Protein 6M14 (pdb70)

Secondary structure (DSSP, 8-state):
--EEEESS--HHHHHHHHHHHHHHT-EEESS--TT--EEEESSSS---SHHHHHHHHTT-EEEETHHHHHHHHHTS---GGGGB-TTHHHHHHHHHHTTPPPTTTT-EEEE-S--SSS-HHHHHHHHHHTT-EE-SS---GGG-GGGSS----TTS-TTSGGGT--EEEEE-SSSS---S-SEETTEEEEEHHHHHHHHHHTS---S--/--EEEESS--HHHHHHHHHHHHHTT-EE-SS--TT--EEEESSSS--SSHHHHHHHHTT-EEEETHHHHHHHHHTS---GGGGB-TTHHHHHHHHHHTTPPPTTTT-EEEE-S--SSS-HHHHHHHHHHTT-EE-SS---TTSHHHHH-----TTS-TTSGGGT--EEEEE-SSSS---SSSEETTEEEEEHHHHHHHHHHTS---S--

B-factor: mean 30.18, std 18.92, range [6.38, 133.79]

Nearest PDB structures (foldseek):
  6m14-assembly2_A  TM=1.005E+00  e=2.237E-48  Homo sapiens
  2nte-assembly1_A  TM=1.001E+00  e=1.369E-45  Homo sapiens
  2r1z-assembly1_A  TM=9.794E-01  e=9.363E-42  Homo sapiens
  7lyc-assembly1_N  TM=9.618E-01  e=3.610E-42  Homo sapiens
  7e8i-assembly1_K  TM=9.555E-01  e=6.306E-37  Homo sapiens

GO terms:
  GO:0005515 protein binding (F, IPI)
  GO:0061649 ubiquitin-modified histone reader activity (F, TAS)
  GO:0006338 chromatin remodeling (P, TAS)
  GO:0006357 regulation of transcription by RNA polymerase II (P, TAS)
  GO:0140863 histone H2AK127 ubiquitin ligase activity (F, TAS)
  GO:0140864 histone H2AK129 ubiquitin ligase activity (F, TAS)
  GO:0003723 RNA binding (F, IDA)
  GO:0004842 ubiquitin-protein transferase activity (F, IDA)
  GO:0031436 BRCA1-BARD1 complex (C, IDA)
  GO:0070531 BRCA1-A complex (C, IDA)
  GO:0085020 protein K6-linked ubiquitination (P, IDA)
  GO:0005654 nucleoplasm (C, TAS)
  GO:0005654 nucleoplasm (C, IDA)
  GO:0016607 nuclear speck (C, IDA)
  GO:0005634 nucleus (C, IDA)
  GO:0071479 cellular response to ionizing radiation (P, IMP)
  GO:0005737 cytoplasm (C, IDA)
  GO:0046826 negative regulation of protein export from nucleus (P, IDA)
  GO:0001894 tissue homeostasis (P, TAS)
  GO:0005634 nucleus (C, IMP)

Radius of gyration: 24.68 Å; Cα contacts (8 Å, |Δi|>4): 804; chains: 2; bounding box: 54×49×78 Å

Sequence (418 aa):
PLVLIGSGLSSEQQKMLSELAVILKAKKYTEFDSTVTHVVVPGDAVQSTLKCMLGILNGCWILKFEWVKACLRRKVCEQEEKYEIPEGPRRSRLNREQLLPKLFDGCYFYLWGTFKHHPKDNLIKLLTAGGGQILSRKPKPDSDVTQTINTVAYHARPDSDQRFCTQYIIYEDLCNYHPERVRQGKVWKAPSSWFIDCVMSFELLPLDSPLVLIGSGLSSEQQKMLSELAVILKAKKYTEFDSTVTHVVVPGDAVQSTLKCMLGILNGCWILKFEWVKACLRRKVCEQEEKYEIPEGPRRSRLNREQLLPKLFDGCYFYLWGTFKHHPKDNLIKLLTAGGGQILSRKPKPDSDVTQTINTVAYHARPDSDQRFCTQYIIYEDLCNYHPERVRQGKVWKAPSSWFIDCVMSFELLPLDS

InterPro domains:
  IPR001357 BRCT domain [PF00533] (571-640)
  IPR001357 BRCT domain [PS50172] (570-653)
  IPR001357 BRCT domain [PS50172] (667-777)
  IPR001357 BRCT domain [SM00292] (560-643)
  IPR001357 BRCT domain [SM00292] (669-770)
  IPR001841 Zinc finger, RING-type [PS50089] (50-86)
  IPR002110 Ankyrin repeat [PF12796] (432-521)
  IPR002110 Ankyrin repeat [PR01415] (461-476)
  IPR002110 Ankyrin repeat [PR01415] (509-523)
  IPR002110 Ankyrin repeat [PS50088] (427-459)
  IPR002110 Ankyrin repeat [PS50088] (460-492)
  IPR002110 Ankyrin repeat [PS50088] (493-525)
  IPR002110 Ankyrin repeat [SM00248] (427-456)
  IPR002110 Ankyrin repeat [SM00248] (460-489)
  IPR002110 Ankyrin repeat [SM00248] (493-522)
  IPR013083 Zinc finger, RING/FYVE/PHD-type [G3DSA:3.30.40.10] (26-122)
  IPR017907 Zinc finger, RING-type, conserved site [PS00518] (66-75)
  IPR036420 BRCT domain superfamily [G3DSA:3.40.50.10190] (568-667)
  IPR036420 BRCT domain superfamily [G3DSA:3.40.50.10190] (668-771)
  IPR036420 BRCT domain superfamily [SSF52113] (569-669)

Solvent-accessible surface area: 21255 Å² total; per-residue (Å²): 163,54,12,0,0,2,1,48,22,58,79,128,39,44,138,48,0,38,104,0,3,112,80,34,190,11,131,60,74,86,132,40,66,86,75,3,40,2,0,0,0,44,16,93,15,14,22,25,44,47,67,0,15,21,0,0,9,45,1,3,33,0,0,56,10,86,0,0,85,7,0,38,195,142,156,78,58,38,104,24,78,159,30,15,7,79,132,0,2,116,99,3,14,52,17,114,79,111,156,65,44,114,2,0,59,11,0,35,0,42,14,69,54,115,26,136,48,30,76,93,98,44,3,55,114,2,1,77,34,0,24,8,91,75,20,106,188,91,9,118,42,135,27,113,91,4,108,96,20,123,45,83,0,92,42,7,170,105,131,28,59,10,61,97,5,1,0,0,3,2,24,8,11,22,68,109,74,146,28,165,143,55,86,102,35,59,4,3,56,0,25,0,4,4,3,19,8,0,0,40,24,7,70,15,13,28,16,84,117,163,50,11,0,0,1,2,52,23,57,81,123,34,42,138,44,0,45,108,0,5,116,54,35,196,18,122,60,76,80,135,33,63,94,78,7,45,3,0,0,0,45,33,109,58,33,51,78,48,44,62,0,12,15,0,0,11,46,2,6,47,0,0,63,14,76,0,0,87,3,0,35,153,175,137,74,51,41,101,27,80,136,34,10,5,56,134,0,1,97,110,3,19,68,16,113,85,109,162,67,44,118,1,0,60,9,0,24,0,14,22,25,20,91,23,154,144,52,61,28,21,39,2,45,102,1,2,75,21,0,21,8,89,80,40,91,60,47,15,60,98,144,73,16,64,8,131,108,124,134,20,63,0,91,30,5,106,126,132,15,46,1,76,106,5,0,6,0,2,2,13,19,32,160,77,123,25,144,25,135,138,58,85,102,37,67,12,1,40,0,27,0,39,17,3,18,77,0,0,43,31,5,56,2,38,45,41,46,168

Structure (mmCIF, N/CA/C/O backbone):
data_6M14
#
_entry.id   6M14
#
_cell.length_a   57.850
_cell.length_b   75.254
_cell.length_c   116.824
_cell.angle_alpha   90.000
_cell.angle_beta   90.000
_cell.angle_gamma   90.000
#
_symmetry.space_group_name_H-M   'P 21 21 21'
#
loop_
_entity.id
_entity.type
_entity.pdbx_description
1 polymer 'BRCA1-associated RING domain protein 1'
2 non-polymer 'SULFATE ION'
3 water water
#
loop_
_atom_site.group_PDB
_atom_site.id
_atom_site.type_symbol
_atom_site.label_atom_id
_atom_site.label_alt_id
_atom_site.label_comp_id
_atom_site.label_asym_id
_atom_site.label_entity_id
_atom_site.label_seq_id
_atom_site.pdbx_PDB_ins_code
_atom_site.Cartn_x
_atom_site.Cartn_y
_atom_site.Cartn_z
_atom_site.occupancy
_atom_site.B_iso_or_equiv
_atom_site.auth_seq_id
_atom_site.auth_comp_id
_atom_site.auth_asym_id
_atom_site.auth_atom_id
_atom_site.pdbx_PDB_model_num
ATOM 1 N N . PRO A 1 2 ? 55.48910 17.85966 6.75168 1.000 58.40572 569 PRO B N 1
ATOM 2 C CA . PRO A 1 2 ? 54.45170 18.80266 6.32254 1.000 48.12832 569 PRO B CA 1
ATOM 3 C C . PRO A 1 2 ? 53.04996 18.24897 6.54715 1.000 40.47507 569 PRO B C 1
ATOM 4 O O . PRO A 1 2 ? 52.60369 17.38787 5.78869 1.000 42.68795 569 PRO B O 1
ATOM 15 N N . LEU A 1 3 ? 52.37160 18.72244 7.58767 1.000 35.24456 570 LEU B N 1
ATOM 16 C CA . LEU A 1 3 ? 51.08906 18.16211 7.96567 1.000 32.32002 570 LEU B CA 1
ATOM 17 C C . LEU A 1 3 ? 49.93859 18.86287 7.26793 1.000 27.51209 570 LEU B C 1
ATOM 18 O O . LEU A 1 3 ? 49.96183 20.07389 7.05709 1.000 27.41811 570 LEU B O 1
ATOM 34 N N . VAL A 1 4 ? 48.92392 18.07273 6.92254 1.000 24.43159 571 VAL B N 1
ATOM 35 C CA . VAL A 1 4 ? 47.72589 18.53662 6.23363 1.000 24.37218 571 VAL B CA 1
ATOM 36 C C . VAL A 1 4 ? 46.56512 17.85149 6.91995 1.000 23.47613 571 VAL B C 1
ATOM 37 O O . VAL A 1 4 ? 46.42967 16.62189 6.84132 1.000 22.82931 571 VAL B O 1
ATOM 50 N N . LEU A 1 5 ? 45.73163 18.63641 7.57753 1.000 24.50243 572 LEU B N 1
ATOM 51 C CA . LEU A 1 5 ? 44.62045 18.14920 8.37527 1.000 25.53092 572 LEU B CA 1
ATOM 52 C C . LEU A 1 5 ? 43.32113 18.27506 7.58488 1.000 25.20940 572 LEU B C 1
ATOM 53 O O . LEU A 1 5 ? 43.17041 19.16266 6.73988 1.000 26.00332 572 LEU B O 1
ATOM 69 N N . ILE A 1 6 ? 42.38325 17.37044 7.85378 1.000 18.73427 573 ILE B N 1
ATOM 70 C CA . ILE A 1 6 ? 41.02892 17.51034 7.33442 1.000 19.29680 573 ILE B CA 1
ATOM 71 C C . ILE A 1 6 ? 40.07752 16.88312 8.33353 1.000 20.33166 573 ILE B C 1
ATOM 72 O O . ILE A 1 6 ? 40.42208 15.91948 9.01160 1.000 19.99447 573 ILE B O 1
ATOM 88 N N . GLY A 1 7 ? 38.86991 17.42855 8.41659 1.000 22.69076 574 GLY B N 1
ATOM 89 C CA . GLY A 1 7 ? 37.84421 16.90689 9.29629 1.000 22.14211 574 GLY B CA 1
ATOM 90 C C . GLY A 1 7 ? 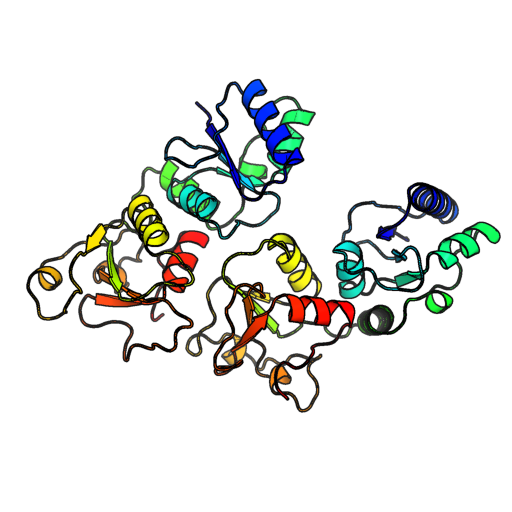36.79711 16.15096 8.49897 1.000 23.28553 574 GLY B C 1
ATOM 91 O O . GLY A 1 7 ? 36.49300 16.50325 7.36375 1.000 23.97169 574 GLY B O 1
ATOM 95 N N . SER A 1 8 ? 36.27727 15.08821 9.09140 1.000 23.13958 575 SER B N 1
ATOM 96 C CA . SER A 1 8 ? 35.19291 14.32419 8.49082 1.000 22.41727 575 SER B CA 1
ATOM 97 C C . SER A 1 8 ? 34.12075 14.13452 9.53903 1.000 24.04804 575 SER B C 1
ATOM 98 O O . SER A 1 8 ? 34.37773 13.51312 10.57504 1.000 23.33242 575 SER B O 1
ATOM 106 N N . GLY A 1 9 ? 32.92689 14.66471 9.27227 1.000 22.33704 576 GLY B N 1
ATOM 107 C CA . GLY A 1 9 ? 31.83343 14.55853 10.21344 1.000 22.04698 576 GLY B CA 1
ATOM 108 C C . GLY A 1 9 ? 31.93427 15.46558 11.41813 1.000 21.97043 576 GLY B C 1
ATOM 109 O O . GLY A 1 9 ? 31.25463 15.21499 12.41247 1.000 24.86080 576 GLY B O 1
ATOM 113 N N . LEU A 1 10 ? 32.79117 16.48598 11.38227 1.000 23.13121 577 LEU B N 1
ATOM 114 C CA . LEU A 1 10 ? 32.97552 17.37076 12.52616 1.000 26.41897 577 LEU B CA 1
ATOM 115 C C . LEU A 1 10 ? 31.93609 18.47923 12.54771 1.000 28.16512 577 LEU B C 1
ATOM 116 O O . LEU A 1 10 ? 31.50814 18.97157 11.50269 1.000 29.37897 577 LEU B O 1
ATOM 132 N N . SER A 1 11 ? 31.55310 18.88881 13.75638 1.000 29.01265 578 SER B N 1
ATOM 133 C CA . SER A 1 11 ? 30.69918 20.05297 13.92556 1.000 30.55582 578 SER B CA 1
ATOM 134 C C . SER A 1 11 ? 31.45685 21.32544 13.56476 1.000 29.71603 578 SER B C 1
ATOM 135 O O . SER A 1 11 ? 32.68715 21.34521 13.43379 1.000 30.91891 578 SER B O 1
ATOM 143 N N . SER A 1 12 ? 30.69682 22.41864 13.46642 1.000 31.53669 579 SER B N 1
ATOM 144 C CA . SER A 1 12 ? 31.27186 23.72488 13.17736 1.000 29.64546 579 SER B CA 1
ATOM 145 C C . SER A 1 12 ? 32.28482 24.13169 14.24298 1.000 28.98943 579 SER B C 1
ATOM 146 O O . SER A 1 12 ? 33.38806 24.58938 13.92519 1.000 30.36225 579 SER B O 1
ATOM 154 N N . GLU A 1 13 ? 31.92906 23.97381 15.51959 1.000 29.54931 580 GLU B N 1
ATOM 155 C CA . GLU A 1 13 ? 32.87081 24.29049 16.58369 1.000 29.13897 580 GLU B CA 1
ATOM 156 C C . GLU A 1 13 ? 34.13070 23.42928 16.47092 1.000 26.84392 580 GLU B C 1
ATOM 157 O O . GLU A 1 13 ? 35.25386 23.94042 16.57667 1.000 26.38960 580 GLU B O 1
ATOM 169 N N . GLN A 1 14 ? 33.96412 22.13786 16.18372 1.000 26.14194 581 GLN B N 1
ATOM 170 C CA . GLN A 1 14 ? 35.10563 21.21975 16.05354 1.000 25.92255 581 GLN B CA 1
ATOM 171 C C . GLN A 1 14 ? 35.99289 21.58172 14.86694 1.000 27.03257 581 GLN B C 1
ATOM 172 O O . GLN A 1 14 ? 37.22387 21.48523 14.96341 1.000 23.39079 581 GLN B O 1
ATOM 186 N N . GLN A 1 15 ? 35.38986 21.99549 13.73814 1.000 24.31948 582 GLN B N 1
ATOM 187 C CA . GLN A 1 15 ? 36.16404 22.47055 12.59459 1.000 23.47913 582 GLN B CA 1
ATOM 188 C C . GLN A 1 15 ? 36.96327 23.72356 12.94656 1.000 24.36974 582 GLN B C 1
ATOM 189 O O . GLN A 1 15 ? 38.12991 23.85753 12.54894 1.000 24.39951 582 GLN B O 1
ATOM 203 N N . LYS A 1 16 ? 36.36625 24.64647 13.70675 1.000 25.79914 583 LYS B N 1
ATOM 204 C CA . LYS A 1 16 ? 37.10495 25.83340 14.14476 1.000 26.81938 583 LYS B CA 1
ATOM 205 C C . LYS A 1 16 ? 38.30891 25.45120 14.99426 1.000 26.11712 583 LYS B C 1
ATOM 206 O O . LYS A 1 16 ? 39.40699 25.99924 14.82232 1.000 26.07896 583 LYS B O 1
ATOM 225 N N . MET A 1 17 ? 38.12621 24.50165 15.91347 1.000 29.58694 584 MET B N 1
ATOM 226 C CA . MET A 1 17 ? 39.24746 24.03730 16.71231 1.000 27.72657 584 MET B CA 1
ATOM 227 C C . MET A 1 17 ? 40.30566 23.38482 15.83553 1.000 26.00406 584 MET B C 1
ATOM 228 O O . MET A 1 17 ? 41.50636 23.61886 16.01727 1.000 24.01551 584 MET B O 1
ATOM 242 N N . LEU A 1 18 ? 39.88652 22.58060 14.86336 1.000 22.15808 585 LEU B N 1
ATOM 243 C CA . LEU A 1 18 ? 40.85850 22.00034 13.95050 1.000 21.37735 585 LEU B CA 1
ATOM 244 C C . LEU A 1 18 ? 41.61333 23.07697 13.16933 1.000 22.47502 585 LEU B C 1
ATOM 245 O O . LEU A 1 18 ? 42.83468 22.97640 12.99085 1.000 22.54667 585 LEU B O 1
ATOM 261 N N . SER A 1 19 ? 40.92210 24.12355 12.70805 1.000 23.68847 586 SER B N 1
ATOM 262 C CA . SER A 1 19 ? 41.60810 25.22685 12.03085 1.000 25.17974 586 SER B CA 1
ATOM 263 C C . SER A 1 19 ? 42.62603 25.88450 12.94999 1.000 31.12213 586 SER B C 1
ATOM 264 O O . SER A 1 19 ? 43.74618 26.20693 12.53147 1.000 26.72660 586 SER B O 1
ATOM 272 N N . GLU A 1 20 ? 42.23965 26.11921 14.20706 1.000 26.63639 587 GLU B N 1
ATOM 273 C CA . GLU A 1 20 ? 43.15643 26.72114 15.15535 1.000 26.85558 587 GLU B CA 1
ATOM 274 C C . GLU A 1 20 ? 44.34618 25.81819 15.40901 1.000 26.57271 587 GLU B C 1
ATOM 275 O O . GLU A 1 20 ? 45.48500 26.29780 15.52160 1.000 29.65603 587 GLU B O 1
ATOM 287 N N . LEU A 1 21 ? 44.11061 24.51061 15.48319 1.000 24.50101 588 LEU B N 1
ATOM 288 C CA . LEU A 1 21 ? 45.21628 23.58979 15.70808 1.000 23.99982 588 LEU B CA 1
ATOM 289 C C . LEU A 1 21 ? 46.17988 23.60823 14.53507 1.000 24.49625 588 LEU B C 1
ATOM 290 O O . LEU A 1 21 ? 47.39901 23.57783 14.73453 1.000 25.30953 588 LEU B O 1
ATOM 306 N N . ALA A 1 22 ? 45.65561 23.67878 13.30435 1.000 24.82059 589 ALA B N 1
ATOM 307 C CA . ALA A 1 22 ? 46.53018 23.64400 12.13746 1.000 25.93193 589 ALA B CA 1
ATOM 308 C C . ALA A 1 22 ? 47.49742 24.81260 12.14951 1.000 27.24721 589 ALA B C 1
ATOM 309 O O . ALA A 1 22 ? 48.65080 24.67573 11.72558 1.000 31.15962 589 ALA B O 1
ATOM 316 N N . VAL A 1 23 ? 47.03494 25.97629 12.59950 1.000 29.06127 590 VAL B N 1
ATOM 317 C CA . VAL A 1 23 ? 47.90267 27.15475 12.69975 1.000 35.85149 590 VAL B CA 1
ATOM 318 C C . VAL A 1 23 ? 49.03535 26.89493 13.67337 1.000 34.19514 590 VAL B C 1
ATOM 319 O O . VAL A 1 23 ? 50.20976 27.16013 13.38486 1.000 32.79982 590 VAL B O 1
ATOM 332 N N . ILE A 1 24 ? 48.68750 26.41640 14.86599 1.000 31.03465 591 ILE B N 1
ATOM 333 C CA . ILE A 1 24 ? 49.68055 26.15451 15.89568 1.000 32.28860 591 ILE B CA 1
ATOM 334 C C . ILE A 1 24 ? 50.70290 25.14402 15.40016 1.000 31.61645 591 ILE B C 1
ATOM 335 O O . ILE A 1 24 ? 51.90195 25.27617 15.66404 1.000 35.06678 591 ILE B O 1
ATOM 351 N N . LEU A 1 25 ? 50.24763 24.11490 14.68026 1.000 28.60929 592 LEU B N 1
ATOM 352 C CA . LEU A 1 25 ? 51.14897 23.07850 14.19177 1.000 30.97069 592 LEU B CA 1
ATOM 353 C C . LEU A 1 25 ? 51.87693 23.46451 12.91534 1.000 30.33100 592 LEU B C 1
ATOM 354 O O . LEU A 1 25 ? 52.67620 22.66358 12.42447 1.000 30.81225 592 LEU B O 1
ATOM 370 N N . LYS A 1 26 ? 51.63764 24.66182 12.38657 1.000 31.51711 593 LYS B N 1
ATOM 371 C CA . LYS A 1 26 ? 52.25524 25.09655 11.14172 1.000 33.48912 593 LYS B CA 1
ATOM 372 C C . LYS A 1 26 ? 51.85679 24.17694 10.00114 1.000 32.44628 593 LYS B C 1
ATOM 373 O O . LYS A 1 26 ? 52.64707 23.89069 9.09713 1.000 35.12235 593 LYS B O 1
ATOM 392 N N . ALA A 1 27 ? 50.62294 23.69749 10.06056 1.000 35.48945 594 ALA B N 1
ATOM 393 C CA . ALA A 1 27 ? 50.07778 22.77202 9.08536 1.000 31.40964 594 ALA B CA 1
ATOM 394 C C . ALA A 1 27 ? 49.00837 23.46175 8.25310 1.000 35.34577 594 ALA B C 1
ATOM 395 O O . ALA A 1 27 ? 48.53487 24.55094 8.57948 1.000 35.07039 594 ALA B O 1
ATOM 402 N N . LYS A 1 28 ? 48.61418 22.79957 7.17888 1.000 34.69417 595 LYS B N 1
ATOM 403 C CA . LYS A 1 28 ? 47.46190 23.22838 6.40769 1.000 40.70094 595 LYS B CA 1
ATOM 404 C C . LYS A 1 28 ? 46.22120 22.49821 6.88614 1.000 35.20241 595 LYS B C 1
ATOM 405 O O . LYS A 1 28 ? 46.30325 21.40091 7.43264 1.000 31.05373 595 LYS B O 1
ATOM 424 N N . LYS A 1 29 ? 45.06675 23.12596 6.67796 1.000 34.15666 596 LYS B N 1
ATOM 425 C CA . LYS A 1 29 ? 43.77616 22.51393 6.95298 1.000 35.54755 596 LYS B CA 1
ATOM 426 C C . LYS A 1 29 ? 42.95150 22.60160 5.68706 1.000 32.32533 596 LYS B C 1
ATOM 427 O O . LYS A 1 29 ? 42.64995 23.70235 5.21077 1.000 37.10171 596 LYS B O 1
ATOM 446 N N . TYR A 1 30 ? 42.61452 21.45083 5.13180 1.000 36.02351 597 TYR B N 1
ATOM 447 C CA . TYR A 1 30 ? 41.80916 21.39308 3.92966 1.000 38.28961 597 TYR B CA 1
ATOM 448 C C . TYR A 1 30 ? 40.36881 21.15365 4.32365 1.000 36.18994 597 TYR B C 1
ATOM 449 O O . TYR A 1 30 ? 40.06666 20.80947 5.46592 1.000 34.52382 597 TYR B O 1
ATOM 467 N N . THR A 1 31 ? 39.47589 21.38593 3.37211 1.000 33.51682 598 THR B N 1
ATOM 468 C CA . THR A 1 31 ? 38.10926 20.91052 3.48714 1.000 35.32685 598 THR B CA 1
ATOM 469 C C . THR A 1 31 ? 37.77431 19.88045 2.42550 1.000 38.65378 598 THR B C 1
ATOM 470 O O . THR A 1 31 ? 36.75857 19.18979 2.54646 1.000 37.75915 598 THR B O 1
ATOM 481 N N . GLU A 1 32 ? 38.61398 19.73741 1.41373 1.000 39.18947 599 GLU B N 1
ATOM 482 C CA . GLU A 1 32 ? 38.46351 18.72884 0.38605 1.000 38.06674 599 GLU B CA 1
ATOM 483 C C . GLU A 1 32 ? 39.65388 17.79035 0.44874 1.000 34.16841 599 GLU B C 1
ATOM 484 O O . GLU A 1 32 ? 40.79876 18.23323 0.56617 1.000 32.84934 599 GLU B O 1
ATOM 496 N N . PHE A 1 33 ? 39.38861 16.49692 0.35548 1.000 28.36076 600 PHE B N 1
ATOM 497 C CA . PHE A 1 33 ? 40.47230 15.53324 0.42049 1.000 25.07202 600 PHE B CA 1
ATOM 498 C C . PHE A 1 33 ? 41.32803 15.56468 -0.83446 1.000 24.56944 600 PHE B C 1
ATOM 499 O O . PHE A 1 33 ? 40.81442 15.63426 -1.94842 1.000 29.45242 600 PHE B O 1
ATOM 516 N N . ASP A 1 34 ? 42.63990 15.45044 -0.65636 1.000 29.65653 601 ASP B N 1
ATOM 517 C CA . ASP A 1 34 ? 43.50485 14.96682 -1.72361 1.000 30.85695 601 ASP B CA 1
ATOM 518 C C . ASP A 1 34 ? 44.68408 14.23858 -1.08518 1.000 31.16550 601 ASP B C 1
ATOM 519 O O . ASP A 1 34 ? 44.81387 14.15961 0.14265 1.000 29.66984 601 ASP B O 1
ATOM 528 N N . SER A 1 35 ? 45.54059 13.68331 -1.93533 1.000 30.98848 602 SER B N 1
ATOM 529 C CA . SER A 1 35 ? 46.51599 12.72447 -1.45384 1.000 28.40367 602 SER B CA 1
ATOM 530 C C . SER A 1 35 ? 47.58257 13.34394 -0.55358 1.000 26.71658 602 SER B C 1
ATOM 531 O O . SER A 1 35 ? 48.36284 12.59194 0.03901 1.000 30.98967 602 SER B O 1
ATOM 539 N N . THR A 1 36 ? 47.63681 14.67321 -0.40805 1.000 30.37800 603 THR B N 1
ATOM 540 C CA . THR A 1 36 ? 48.60476 15.26598 0.51117 1.000 32.11184 603 THR B CA 1
ATOM 541 C C . THR A 1 36 ? 48.08469 15.33555 1.94008 1.000 25.76560 603 THR B C 1
ATOM 542 O O . THR A 1 36 ? 48.84089 15.70860 2.84124 1.000 26.46399 603 THR B O 1
ATOM 553 N N . VAL A 1 37 ? 46.81455 14.99823 2.16073 1.000 23.94133 604 VAL B N 1
ATOM 554 C CA . VAL A 1 37 ? 46.26289 14.93075 3.50913 1.000 25.77924 604 VAL B CA 1
ATOM 555 C C . VAL A 1 37 ? 47.03273 13.89877 4.31412 1.000 25.60756 604 VAL B C 1
ATOM 556 O O . VAL A 1 37 ? 47.28830 12.78786 3.83488 1.000 22.93448 604 VAL B O 1
ATOM 569 N N . THR A 1 38 ? 47.39177 14.25136 5.55215 1.000 25.55429 605 THR B N 1
ATOM 570 C CA . THR A 1 38 ? 48.08952 13.33598 6.44431 1.000 20.69627 605 THR B CA 1
ATOM 571 C C . THR A 1 38 ? 47.26330 12.88427 7.63216 1.000 24.17584 605 THR B C 1
ATOM 572 O O . THR A 1 38 ? 47.49849 11.79308 8.15571 1.000 22.20433 605 THR B O 1
ATOM 583 N N . HIS A 1 39 ? 46.29263 13.68220 8.05330 1.000 23.63822 606 HIS B N 1
ATOM 584 C CA . HIS A 1 39 ? 45.52625 13.43868 9.27223 1.000 21.56049 606 HIS B CA 1
ATOM 585 C C . HIS A 1 39 ? 44.06760 13.70312 8.94075 1.000 20.45298 606 HIS B C 1
ATOM 586 O O . HIS A 1 39 ? 43.73690 14.81222 8.51985 1.000 20.49495 606 HIS B O 1
ATOM 600 N N . VAL A 1 40 ? 43.20522 12.71106 9.15464 1.000 21.12679 607 VAL B N 1
ATOM 601 C CA . VAL A 1 40 ? 41.75469 12.85983 9.07386 1.000 20.51725 607 VAL B CA 1
ATOM 602 C C . VAL A 1 40 ? 41.21305 12.75624 10.49648 1.000 19.00275 607 VAL B C 1
ATOM 603 O O . VAL A 1 40 ? 41.47175 11.76666 11.17879 1.000 17.68786 607 VAL B O 1
ATOM 616 N N . VAL A 1 41 ? 40.42877 13.74464 10.93271 1.000 15.59838 608 VAL B N 1
ATOM 617 C CA . VAL A 1 41 ? 39.90241 13.77193 12.28223 1.000 15.76163 608 VAL B CA 1
ATOM 618 C C . VAL A 1 41 ? 38.40380 13.52720 12.22186 1.000 15.97914 608 VAL B C 1
ATOM 619 O O . VAL A 1 41 ? 37.68035 14.21124 11.48217 1.000 16.40778 608 VAL B O 1
ATOM 632 N N . VAL A 1 42 ? 37.95423 12.53501 12.98285 1.000 16.01862 609 VAL B N 1
ATOM 633 C CA . VAL A 1 42 ? 36.54365 12.17504 13.08007 1.000 19.21869 609 VAL B CA 1
ATOM 634 C C . VAL A 1 42 ? 36.03779 12.58583 14.45495 1.000 20.47515 609 VAL B C 1
ATOM 635 O O . VAL A 1 42 ? 36.84324 12.77071 15.38076 1.000 19.23796 609 VAL B O 1
ATOM 648 N N . PRO A 1 43 ? 34.72191 12.71870 14.65353 1.000 21.10772 610 PRO B N 1
ATOM 649 C CA . PRO A 1 43 ? 34.25484 13.24900 15.92996 1.000 20.00276 610 PRO B CA 1
ATOM 650 C C . PRO A 1 43 ? 34.36003 12.25892 17.06537 1.000 21.52479 610 PRO B C 1
ATOM 651 O O . PRO A 1 43 ? 34.52641 12.69354 18.20871 1.000 24.51885 610 PRO B O 1
ATOM 662 N N . GLY A 1 44 ? 34.32946 10.96240 16.80684 1.000 24.43351 611 GLY B N 1
ATOM 663 C CA . GLY A 1 44 ? 34.34410 10.00686 17.90327 1.000 28.23675 611 GLY B CA 1
ATOM 664 C C . GLY A 1 44 ? 35.15295 8.74619 17.65907 1.000 31.43040 611 GLY B C 1
ATOM 665 O O . GLY A 1 44 ? 36.15167 8.78141 16.94663 1.000 30.28016 611 GLY B O 1
ATOM 669 N N . ASP A 1 45 ? 34.69730 7.60281 18.15446 1.000 29.41950 612 ASP B N 1
ATOM 670 C CA . ASP A 1 45 ? 35.54851 6.42196 18.17468 1.000 31.06829 612 ASP B CA 1
ATOM 671 C C . ASP A 1 45 ? 35.45711 5.59407 16.91770 1.000 26.86272 612 ASP B C 1
ATOM 672 O O . ASP A 1 45 ? 36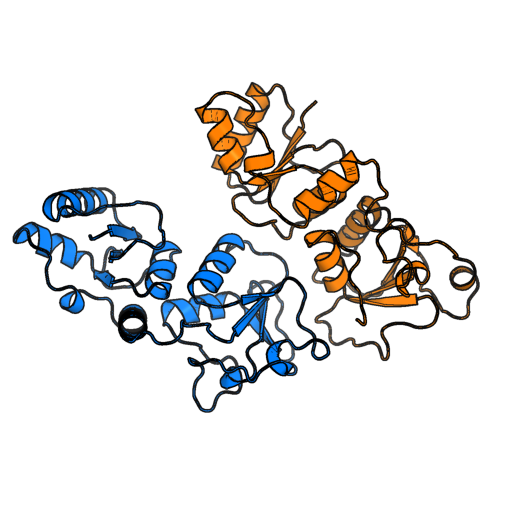.17032 4.58774 16.80565 1.000 32.15314 612 ASP B O 1
ATOM 681 N N . ALA A 1 46 ? 34.66068 6.00380 15.94692 1.000 26.65915 613 ALA B N 1
ATOM 682 C CA . ALA A 1 46 ? 34.40541 5.15501 14.79959 1.000 31.21032 613 ALA B CA 1
ATOM 683 C C . ALA A 1 46 ? 34.81571 5.87556 13.53552 1.000 30.38404 613 ALA B C 1
ATOM 684 O O . ALA A 1 46 ? 34.73457 7.10971 13.44807 1.000 21.49560 613 ALA B O 1
ATOM 691 N N . VAL A 1 47 ? 35.27572 5.08233 12.56533 1.000 26.19024 614 VAL B N 1
ATOM 692 C CA . VAL A 1 47 ? 35.43268 5.60019 11.21784 1.000 26.53297 614 VAL B CA 1
ATOM 693 C C . VAL A 1 47 ? 34.06217 5.95638 10.70299 1.000 27.02141 614 VAL B C 1
ATOM 694 O O . VAL A 1 47 ? 33.10723 5.16177 10.78630 1.000 22.63374 614 VAL B O 1
ATOM 707 N N . GLN A 1 48 ? 33.97576 7.11593 10.08777 1.000 28.53049 615 GLN B N 1
ATOM 708 C CA . GLN A 1 48 ? 32.75168 7.49992 9.42068 1.000 32.46798 615 GLN B CA 1
ATOM 709 C C . GLN A 1 48 ? 32.67203 6.78625 8.07714 1.000 28.82902 615 GLN B C 1
ATOM 710 O O . GLN A 1 48 ? 33.67803 6.60801 7.37904 1.000 27.25994 615 GLN B O 1
ATOM 724 N N . SER A 1 49 ? 31.45741 6.39340 7.70422 1.000 31.89569 616 SER B N 1
ATOM 725 C CA . SER A 1 49 ? 31.22151 5.78117 6.39964 1.000 33.91693 616 SER B CA 1
ATOM 726 C C . SER A 1 49 ? 31.03375 6.89337 5.35525 1.000 44.39216 616 SER B C 1
ATOM 727 O O . SER A 1 49 ? 29.93178 7.16987 4.87889 1.000 57.76900 616 SER B O 1
ATOM 735 N N . THR A 1 50 ? 32.13868 7.60140 5.07615 1.000 27.34066 617 THR B N 1
ATOM 736 C CA . THR A 1 50 ? 32.14292 8.71924 4.12819 1.000 28.03774 617 THR B CA 1
ATOM 737 C C . THR A 1 50 ? 33.27387 8.55497 3.12553 1.000 24.52827 617 THR B C 1
ATOM 738 O O . THR A 1 50 ? 34.29038 7.92681 3.41243 1.000 23.61679 617 THR B O 1
ATOM 749 N N . LEU A 1 51 ? 33.12553 9.22523 1.98255 1.000 19.70136 618 LEU B N 1
ATOM 750 C CA . LEU A 1 51 ? 34.18957 9.25050 0.98984 1.000 23.83528 618 LEU B CA 1
ATOM 751 C C . LEU A 1 51 ? 35.49694 9.79780 1.57110 1.000 21.79040 618 LEU B C 1
ATOM 752 O O . LEU A 1 51 ? 36.56271 9.22348 1.34633 1.000 22.87676 618 LEU B O 1
ATOM 768 N N . LYS A 1 52 ? 35.44485 10.89204 2.33823 1.000 24.63438 619 LYS B N 1
ATOM 769 C CA . LYS A 1 52 ? 36.67305 11.42655 2.94007 1.000 26.85616 619 LYS B CA 1
ATOM 770 C C . LYS A 1 52 ? 37.37881 10.41630 3.82859 1.000 22.15482 619 LYS B C 1
ATOM 771 O O . LYS A 1 52 ? 38.61272 10.31475 3.80680 1.000 23.16223 619 LYS B O 1
ATOM 790 N N . CYS A 1 53 ? 36.63913 9.77411 4.73786 1.000 25.94037 620 CYS B N 1
ATOM 791 C CA . CYS A 1 53 ? 37.28263 8.79757 5.60437 1.000 24.38021 620 CYS B CA 1
ATOM 792 C C . CYS A 1 53 ? 37.83006 7.64022 4.80731 1.000 24.37483 620 CYS B C 1
ATOM 793 O O . CYS A 1 53 ? 38.90852 7.12961 5.10990 1.000 24.27178 620 CYS B O 1
ATOM 801 N N . MET A 1 54 ? 37.06601 7.16722 3.83123 1.000 17.15856 621 MET B N 1
ATOM 802 C CA . MET A 1 54 ? 37.53040 6.01090 3.07361 1.000 16.33596 621 MET B CA 1
ATOM 803 C C . MET A 1 54 ? 38.74732 6.36958 2.21607 1.000 16.59849 621 MET B C 1
ATOM 804 O O . MET A 1 54 ? 39.67296 5.56628 2.08329 1.000 16.37326 621 MET B O 1
ATOM 818 N N . LEU A 1 55 ? 38.76793 7.56566 1.62607 1.000 17.30612 622 LEU B N 1
ATOM 819 C CA . LEU A 1 55 ? 39.96584 7.99969 0.92361 1.000 18.47048 622 LEU B CA 1
ATOM 820 C C . LEU A 1 55 ? 41.12319 8.13996 1.89789 1.000 18.77421 622 LEU B C 1
ATOM 821 O O . LEU A 1 55 ? 42.26703 7.77517 1.58012 1.000 17.70602 622 LEU B O 1
ATOM 837 N N . GLY A 1 56 ? 40.84035 8.61200 3.10858 1.000 17.29760 623 GLY B N 1
ATOM 838 C CA . GLY A 1 56 ? 41.88731 8.68093 4.11484 1.000 18.08191 623 GLY B CA 1
ATOM 839 C C . GLY A 1 56 ? 42.46628 7.31846 4.43212 1.000 17.21218 623 GLY B C 1
ATOM 840 O O . GLY A 1 56 ? 43.69213 7.15573 4.50679 1.000 20.23660 623 GLY B O 1
ATOM 844 N N . ILE A 1 57 ? 41.59959 6.31268 4.60625 1.000 16.28338 624 ILE B N 1
ATOM 845 C CA . ILE A 1 57 ? 42.08740 4.94642 4.83035 1.000 15.49957 624 ILE B CA 1
ATOM 846 C C . ILE A 1 57 ? 42.92830 4.47848 3.65293 1.000 18.16679 624 ILE B C 1
ATOM 847 O O . ILE A 1 57 ? 43.99270 3.87189 3.83274 1.000 16.87872 624 ILE B O 1
ATOM 863 N N . LEU A 1 58 ? 42.44021 4.68406 2.42616 1.000 17.54681 625 LEU B N 1
ATOM 864 C CA . LEU A 1 58 ? 43.18207 4.13392 1.29197 1.000 24.59195 625 LEU B CA 1
ATOM 865 C C . LEU A 1 58 ? 44.52512 4.83070 1.08168 1.000 18.96080 625 LEU B C 1
ATOM 866 O O . LEU A 1 58 ? 45.42978 4.21727 0.50822 1.000 20.14186 625 LEU B O 1
ATOM 882 N N . ASN A 1 59 ? 44.68720 6.05826 1.57732 1.000 21.31162 626 ASN B N 1
ATOM 883 C CA . ASN A 1 59 ? 45.93364 6.83421 1.52759 1.000 26.36240 626 ASN B CA 1
ATOM 884 C C . ASN A 1 59 ? 46.85187 6.54336 2.71333 1.000 25.22092 626 ASN B C 1
ATOM 885 O O . ASN A 1 59 ? 47.95904 7.07684 2.77701 1.000 25.17592 626 ASN B O 1
ATOM 896 N N . GLY A 1 60 ? 46.43313 5.70251 3.64503 1.000 20.50258 627 GLY B N 1
ATOM 897 C CA . GLY A 1 60 ? 47.25309 5.42412 4.81013 1.000 25.88845 627 GLY B CA 1
ATOM 898 C C . GLY A 1 60 ? 47.36472 6.58252 5.77871 1.000 23.38098 627 GLY B C 1
ATOM 899 O O . GLY A 1 60 ? 48.34072 6.65352 6.54035 1.000 21.25328 627 GLY B O 1
ATOM 903 N N . CYS A 1 61 ? 46.37579 7.47373 5.79878 1.000 19.06005 628 CYS B N 1
ATOM 904 C CA . CYS A 1 61 ? 46.41446 8.60258 6.71426 1.000 23.54503 628 CYS B CA 1
ATOM 905 C C . CYS A 1 61 ? 46.23179 8.14710 8.14860 1.000 20.73406 628 CYS B C 1
ATOM 906 O O . CYS A 1 61 ? 45.69765 7.07917 8.43729 1.000 19.70510 628 CYS B O 1
ATOM 914 N N . TRP A 1 62 ? 46.63884 9.01113 9.06364 1.000 16.63671 629 TRP B N 1
ATOM 915 C CA . TRP A 1 62 ? 46.13647 8.91985 10.41658 1.000 16.87732 629 TRP B CA 1
ATOM 916 C C . TRP A 1 62 ? 44.65463 9.20944 10.39552 1.000 16.94759 629 TRP B C 1
ATOM 917 O O . TRP A 1 62 ? 44.23794 10.23686 9.86033 1.000 15.73161 629 TRP B O 1
ATOM 938 N N . ILE A 1 63 ? 43.85725 8.32977 10.99248 1.000 15.59725 630 ILE B N 1
ATOM 939 C CA . ILE A 1 63 ? 42.43993 8.56214 11.24531 1.000 17.52374 630 ILE B CA 1
ATOM 940 C C . ILE A 1 63 ? 42.29988 8.63649 12.75574 1.000 19.82262 630 ILE B C 1
ATOM 941 O O . ILE A 1 63 ? 42.52811 7.63593 13.44757 1.000 18.54165 630 ILE B O 1
ATOM 957 N N . LEU A 1 64 ? 41.96015 9.81856 13.27006 1.000 15.22790 631 LEU B N 1
ATOM 958 C CA . LEU A 1 64 ? 42.08769 10.14757 14.68404 1.000 14.34280 631 LEU B CA 1
ATOM 959 C C . LEU A 1 64 ? 40.78620 10.67902 15.25827 1.000 16.72947 631 LEU B C 1
ATOM 960 O O . LEU A 1 64 ? 40.08310 11.47392 14.62003 1.000 14.30336 631 LEU B O 1
ATOM 976 N N . LYS A 1 65 ? 40.53057 10.29685 16.49914 1.000 16.52046 632 LYS B N 1
ATOM 977 C CA . LYS A 1 65 ? 39.44312 10.84440 17.29415 1.000 17.60585 632 LYS B CA 1
ATOM 978 C C . LYS A 1 65 ? 39.66431 12.33063 17.55181 1.000 15.50178 632 LYS B C 1
ATOM 979 O O . LYS A 1 65 ? 40.79479 12.79336 17.70587 1.000 18.26605 632 LYS B O 1
ATOM 998 N N . PHE A 1 66 ? 38.56731 13.08209 17.63953 1.000 15.45521 633 PHE B N 1
ATOM 999 C CA . PHE A 1 66 ? 38.67872 14.52339 17.88976 1.000 18.21965 633 PHE B CA 1
ATOM 1000 C C . PHE A 1 66 ? 39.33530 14.84384 19.23394 1.000 16.78261 633 PHE B C 1
ATOM 1001 O O . PHE A 1 66 ? 39.89648 15.93494 19.39759 1.000 18.23235 633 PHE B O 1
ATOM 1018 N N . GLU A 1 67 ? 39.32353 13.91549 20.18376 1.000 21.33879 634 GLU B N 1
ATOM 1019 C CA . GLU A 1 67 ? 40.02637 14.15020 21.43702 1.000 21.11115 634 GLU B CA 1
ATOM 1020 C C . GLU A 1 67 ? 41.49469 14.52421 21.20263 1.000 24.31197 634 GLU B C 1
ATOM 1021 O O . GLU A 1 67 ? 42.08989 15.22836 22.01883 1.000 22.69747 634 GLU B O 1
ATOM 1033 N N . TRP A 1 68 ? 42.09718 14.04812 20.10463 1.000 17.83329 635 TRP B N 1
ATOM 1034 C CA . TRP A 1 68 ? 43.46290 14.44970 19.74773 1.000 16.83563 635 TRP B CA 1
ATOM 1035 C C . TRP A 1 68 ? 43.56702 15.96250 19.59242 1.000 17.09855 635 TRP B C 1
ATOM 1036 O O . TRP A 1 68 ? 44.53509 16.57865 20.05523 1.000 18.21375 635 TRP B O 1
ATOM 1057 N N . VAL A 1 69 ? 42.57823 16.57629 18.94789 1.000 16.45117 636 VAL B N 1
ATOM 1058 C CA . VAL A 1 69 ? 42.56902 18.01658 18.75528 1.000 17.54505 636 VAL B CA 1
ATOM 1059 C C . VAL A 1 69 ? 42.45051 18.72393 20.09622 1.000 18.42528 636 VAL B C 1
ATOM 1060 O O . VAL A 1 69 ? 43.19551 19.65987 20.38780 1.000 19.62338 636 VAL B O 1
ATOM 1073 N N . LYS A 1 70 ? 41.51656 18.27535 20.93147 1.000 18.85553 637 LYS B N 1
ATOM 1074 C CA . LYS A 1 70 ? 41.34648 18.87552 22.24481 1.000 22.55767 637 LYS B CA 1
ATOM 1075 C C . LYS A 1 70 ? 42.63180 18.79445 23.04446 1.000 24.39181 637 LYS B C 1
ATOM 1076 O O . LYS A 1 70 ? 43.06313 19.77623 23.66355 1.000 22.15754 637 LYS B O 1
ATOM 1095 N N . ALA A 1 71 ? 43.26619 17.62175 23.03486 1.000 20.50112 638 ALA B N 1
ATOM 1096 C CA . ALA A 1 71 ? 44.48957 17.42597 23.79666 1.000 21.77872 638 ALA B CA 1
ATOM 1097 C C . ALA A 1 71 ? 45.62270 18.28338 23.25518 1.000 22.26858 638 ALA B C 1
ATOM 1098 O O . ALA A 1 71 ? 46.42301 18.82365 24.03012 1.000 23.83376 638 ALA B O 1
ATOM 1105 N N . CYS A 1 72 ? 45.73147 18.39851 21.92512 1.000 21.27971 639 CYS B N 1
ATOM 1106 C CA . CYS A 1 72 ? 46.79085 19.22210 21.35168 1.000 22.96840 639 CYS B CA 1
ATOM 1107 C C . CYS A 1 72 ? 46.62647 20.68586 21.74319 1.000 23.92496 639 CYS B C 1
ATOM 1108 O O . CYS A 1 72 ? 47.60051 21.35051 22.11013 1.000 25.21627 639 CYS B O 1
ATOM 1116 N N . LEU A 1 73 ? 45.40431 21.20512 21.67213 1.000 23.01537 640 LEU B N 1
ATOM 1117 C CA . LEU A 1 73 ? 45.17307 22.60602 22.01627 1.000 24.56471 640 LEU B CA 1
ATOM 1118 C C . LEU A 1 73 ? 45.33586 22.86473 23.51550 1.000 25.88366 640 LEU B C 1
ATOM 1119 O O . LEU A 1 73 ? 45.85378 23.91287 23.91520 1.000 27.72466 640 LEU B O 1
ATOM 1135 N N . ARG A 1 74 ? 44.88229 21.93074 24.35334 1.000 27.39565 641 ARG B N 1
ATOM 1136 C CA . ARG A 1 74 ? 44.98951 22.10006 25.80740 1.000 28.96860 641 ARG B CA 1
ATOM 1137 C C . ARG A 1 74 ? 46.43881 22.04565 26.25436 1.000 30.17532 641 ARG B C 1
ATOM 1138 O O . ARG A 1 74 ? 46.85296 22.81881 27.12566 1.000 31.70697 641 ARG B O 1
ATOM 1159 N N . ARG A 1 75 ? 47.23044 21.15548 25.65870 1.000 35.90960 642 ARG B N 1
ATOM 1160 C CA . ARG A 1 75 ? 48.62656 20.97062 26.03596 1.000 39.09469 642 ARG B CA 1
ATOM 1161 C C . ARG A 1 75 ? 49.59376 21.70228 25.11714 1.000 40.28604 642 ARG B C 1
ATOM 1162 O O . ARG A 1 75 ? 50.79858 21.71662 25.39368 1.000 47.17893 642 ARG B O 1
ATOM 1183 N N . LYS A 1 76 ? 49.08588 22.33371 24.05958 1.000 43.08379 643 LYS B N 1
ATOM 1184 C CA . LYS A 1 76 ? 49.86764 23.18961 23.16112 1.000 54.02910 643 LYS B CA 1
ATOM 1185 C C . LYS A 1 76 ? 51.08141 22.46120 22.59159 1.000 55.08033 643 LYS B C 1
ATOM 1186 O O . LYS A 1 76 ? 52.18326 23.00172 22.52797 1.000 55.07409 643 LYS B O 1
ATOM 1205 N N . VAL A 1 77 ? 50.87082 21.20680 22.17865 1.000 55.29697 644 VAL B N 1
ATOM 1206 C CA . VAL A 1 77 ? 51.86439 20.40226 21.46809 1.000 49.25469 644 VAL B CA 1
ATOM 1207 C C . VAL A 1 77 ? 51.13219 19.46626 20.50794 1.000 47.79510 644 VAL B C 1
ATOM 1208 O O . VAL A 1 77 ? 49.91400 19.30470 20.57452 1.000 45.87062 644 VAL B O 1
ATOM 1221 N N . CYS A 1 78 ? 51.88409 18.83988 19.60372 1.000 33.60230 645 CYS B N 1
ATOM 1222 C CA . CYS A 1 78 ? 51.34578 17.78963 18.75154 1.000 34.33783 645 CYS B CA 1
ATOM 1223 C C . CYS A 1 78 ? 51.41218 16.49148 19.53817 1.000 35.72614 645 CYS B C 1
ATOM 1224 O O . CYS A 1 78 ? 52.45758 15.84382 19.60724 1.000 42.37948 645 CYS B O 1
ATOM 1232 N N . GLU A 1 79 ? 50.30438 16.12825 20.16539 1.000 27.07421 646 GLU B N 1
ATOM 1233 C CA . GLU A 1 79 ? 50.23811 14.85785 20.86928 1.000 27.50754 646 GLU B CA 1
ATOM 1234 C C . GLU A 1 79 ? 50.47977 13.69977 19.91006 1.000 24.17280 646 GLU B C 1
ATOM 1235 O O . GLU A 1 79 ? 50.07430 13.72971 18.74411 1.000 24.71224 646 GLU B O 1
ATOM 1247 N N . GLN A 1 80 ? 51.07073 12.63824 20.44235 1.000 30.05105 647 GLN B N 1
ATOM 1248 C CA . GLN A 1 80 ? 51.38046 11.45510 19.65041 1.000 27.56095 647 GLN B CA 1
ATOM 1249 C C . GLN A 1 80 ? 50.09937 10.84424 19.09928 1.000 26.93962 647 GLN B C 1
ATOM 1250 O O . GLN A 1 80 ? 49.15103 10.57848 19.84044 1.000 30.62902 647 GLN B O 1
ATOM 1264 N N . GLU A 1 81 ? 50.06358 10.67420 17.78211 1.000 22.36242 648 GLU B N 1
ATOM 1265 C CA . GLU A 1 81 ? 48.84828 10.26947 17.09492 1.000 20.35652 648 GLU B CA 1
ATOM 1266 C C . GLU A 1 81 ? 48.36566 8.89488 17.51741 1.000 22.80658 648 GLU B C 1
ATOM 1267 O O . GLU A 1 81 ? 47.15608 8.62935 17.47580 1.000 19.50070 648 GLU B O 1
ATOM 1279 N N . GLU A 1 82 ? 49.28502 7.98873 17.86115 1.000 22.90877 649 GLU B N 1
ATOM 1280 C CA . GLU A 1 82 ? 48.91363 6.59030 18.05741 1.000 26.49161 649 GLU B CA 1
ATOM 1281 C C . GLU A 1 82 ? 47.86122 6.41938 19.13322 1.000 29.04953 649 GLU B C 1
ATOM 1282 O O . GLU A 1 82 ? 47.00230 5.53649 19.01729 1.000 26.15215 649 GLU B O 1
ATOM 1294 N N . LYS A 1 83 ? 47.85668 7.29665 20.13858 1.000 31.87641 650 LYS B N 1
ATOM 1295 C CA . LYS A 1 83 ? 46.92762 7.14250 21.24527 1.000 29.86511 650 LYS B CA 1
ATOM 1296 C C . LYS A 1 83 ? 45.49337 7.46724 20.86195 1.000 30.20439 650 LYS B C 1
ATOM 1297 O O . LYS A 1 83 ? 44.56805 7.03054 21.55428 1.000 29.57114 650 LYS B O 1
ATOM 1316 N N . TYR A 1 84 ? 45.28880 8.12662 19.73282 1.000 21.26356 651 TYR B N 1
ATOM 1317 C CA . TYR A 1 84 ? 43.97768 8.59271 19.31796 1.000 21.71940 651 TYR B CA 1
ATOM 1318 C C . TYR A 1 84 ? 43.51743 7.94586 18.02512 1.000 23.45823 651 TYR B C 1
ATOM 1319 O O . TYR A 1 84 ? 42.43039 8.27261 17.52664 1.000 18.96938 651 TYR B O 1
ATOM 1337 N N . GLU A 1 85 ? 44.29772 7.00527 17.50881 1.000 19.65868 652 GLU B N 1
ATOM 1338 C CA . GLU A 1 85 ? 44.03871 6.39562 16.21519 1.000 19.05500 652 GLU B CA 1
ATOM 1339 C C . GLU A 1 85 ? 42.87680 5.43520 16.30927 1.000 17.52133 652 GLU B C 1
ATOM 1340 O O . GLU A 1 85 ? 42.77836 4.64032 17.23897 1.000 19.37597 652 GLU B O 1
ATOM 1352 N N . ILE A 1 86 ? 42.01233 5.47372 15.31876 1.000 18.09326 653 ILE B N 1
ATOM 1353 C CA . ILE A 1 86 ? 40.94978 4.46911 15.23986 1.000 20.01018 653 ILE B CA 1
ATOM 1354 C C . ILE A 1 86 ? 41.57429 3.11058 14.93782 1.000 22.37222 653 ILE B C 1
ATOM 1355 O O . ILE A 1 86 ? 42.34330 2.99073 13.96537 1.000 21.45340 653 ILE B O 1
ATOM 1371 N N . PRO A 1 87 ? 41.28784 2.06930 15.71546 1.000 24.42985 654 PRO B N 1
ATOM 1372 C CA . PRO A 1 87 ? 41.92130 0.76707 15.48075 1.000 25.36579 654 PRO B CA 1
ATOM 1373 C C . PRO A 1 87 ? 41.35560 0.05422 14.26303 1.000 25.38349 654 PRO B C 1
ATOM 1374 O O . PRO A 1 87 ? 40.39596 0.49830 13.62593 1.000 21.47120 654 PRO B O 1
ATOM 1385 N N . GLU A 1 88 ? 41.99611 -1.07896 13.95345 1.000 31.28498 655 GLU B N 1
ATOM 1386 C CA . GLU A 1 88 ? 41.62726 -1.95042 12.84169 1.000 30.30815 655 GLU B CA 1
ATOM 1387 C C . GLU A 1 88 ? 41.96928 -1.28946 11.50544 1.000 27.17246 655 GLU B C 1
ATOM 1388 O O . GLU A 1 88 ? 43.12835 -0.94113 11.27468 1.000 28.14515 655 GLU B O 1
ATOM 1400 N N . GLY A 1 89 ? 40.99983 -1.12844 10.61523 1.000 17.07212 656 GLY B N 1
ATOM 1401 C CA . GLY A 1 89 ? 41.27910 -0.70936 9.25330 1.000 18.15245 656 GLY B CA 1
ATOM 1402 C C . GLY A 1 89 ? 42.27461 0.44687 9.15939 1.000 17.89106 656 GLY B C 1
ATOM 1403 O O . GLY A 1 89 ? 43.31723 0.34668 8.49972 1.000 17.70189 656 GLY B O 1
ATOM 1407 N N . PRO A 1 90 ? 41.98183 1.56717 9.81215 1.000 17.54368 657 PRO B N 1
ATOM 1408 C CA . PRO A 1 90 ? 42.89758 2.72730 9.69124 1.000 18.52930 657 PRO B CA 1
ATOM 1409 C C . PRO A 1 90 ? 44.34540 2.43214 10.06501 1.000 19.36146 657 PRO B C 1
ATOM 1410 O O . PRO A 1 90 ? 45.27332 2.80490 9.33745 1.000 19.61752 657 PRO B O 1
ATOM 1421 N N . ARG A 1 91 ? 44.55898 1.76732 11.19571 1.000 20.00666 658 ARG B N 1
ATOM 1422 C CA . ARG A 1 91 ? 45.90649 1.44204 11.63297 1.000 21.02221 658 ARG B CA 1
ATOM 1423 C C . ARG A 1 91 ? 46.57750 0.46594 10.67724 1.000 20.32203 658 ARG B C 1
ATOM 1424 O O . ARG A 1 91 ? 47.74407 0.65916 10.30135 1.000 20.99227 658 ARG B O 1
ATOM 1445 N N . ARG A 1 92 ? 45.84903 -0.58015 10.25979 1.000 23.34659 659 ARG B N 1
ATOM 1446 C CA . ARG A 1 92 ? 46.41407 -1.54930 9.32026 1.000 25.97727 659 ARG B CA 1
ATOM 1447 C C . ARG A 1 92 ? 46.85360 -0.85518 8.04214 1.000 22.95976 659 ARG B C 1
ATOM 1448 O O . ARG A 1 92 ? 47.92487 -1.14443 7.50621 1.000 23.09002 659 ARG B O 1
ATOM 1469 N N . SER A 1 93 ? 46.05395 0.08873 7.55179 1.000 19.70249 660 SER B N 1
ATOM 1470 C CA . SER A 1 93 ? 46.42317 0.78709 6.32933 1.000 21.98401 660 SER B CA 1
ATOM 1471 C C . SER A 1 93 ? 47.62579 1.69531 6.54497 1.000 26.24586 660 SER B C 1
ATOM 1472 O O . SER A 1 93 ? 48.52263 1.75767 5.69610 1.000 19.50648 660 SER B O 1
ATOM 1480 N N . ARG A 1 94 ? 47.65199 2.42465 7.66086 1.000 20.08945 661 ARG B N 1
ATOM 1481 C CA . ARG A 1 94 ? 48.78227 3.30540 7.91613 1.000 21.73915 661 ARG B CA 1
ATOM 1482 C C . ARG A 1 94 ? 50.07240 2.51261 7.95117 1.000 25.54031 661 ARG B C 1
ATOM 1483 O O . ARG A 1 94 ? 51.07593 2.90076 7.33673 1.000 23.42467 661 ARG B O 1
ATOM 1504 N N . LEU A 1 95 ? 50.06204 1.39486 8.68172 1.000 22.29070 662 LEU B N 1
ATOM 1505 C CA . LEU A 1 95 ? 51.24972 0.56180 8.76968 1.000 29.22963 662 LEU B CA 1
ATOM 1506 C C . LEU A 1 95 ? 51.62493 0.04616 7.39601 1.000 24.08340 662 LEU B C 1
ATOM 1507 O O . LEU A 1 95 ? 52.80996 -0.03441 7.06395 1.000 23.89407 662 LEU B O 1
ATOM 1523 N N . ASN A 1 96 ? 50.62454 -0.32826 6.59080 1.000 21.07011 663 ASN B N 1
ATOM 1524 C CA . ASN A 1 96 ? 50.87725 -0.76540 5.22365 1.000 24.37677 663 ASN B CA 1
ATOM 1525 C C . ASN A 1 96 ? 51.65104 0.29070 4.44521 1.000 28.20976 663 ASN B C 1
ATOM 1526 O O . ASN A 1 96 ? 52.63937 -0.01829 3.76640 1.000 22.44770 663 ASN B O 1
ATOM 1537 N N . ARG A 1 97 ? 51.22245 1.54763 4.54140 1.000 27.95995 664 ARG B N 1
ATOM 1538 C CA . ARG A 1 97 ? 51.88786 2.61975 3.80316 1.000 29.76599 664 ARG B CA 1
ATOM 1539 C C . ARG A 1 97 ? 53.28531 2.87693 4.34177 1.000 29.95954 664 ARG B C 1
ATOM 1540 O O . ARG A 1 97 ? 54.20879 3.14074 3.56801 1.000 26.25209 664 ARG B O 1
ATOM 1561 N N . GLU A 1 98 ? 53.45228 2.83408 5.66160 1.000 28.91448 665 GLU B N 1
ATOM 1562 C CA . GLU A 1 98 ? 54.77357 3.05513 6.23931 1.000 32.61925 665 GLU B CA 1
ATOM 1563 C C . GLU A 1 98 ? 55.76830 1.99163 5.78561 1.000 33.07995 665 GLU B C 1
ATOM 1564 O O . GLU A 1 98 ? 56.94307 2.29853 5.55726 1.000 32.67919 665 GLU B O 1
ATOM 1576 N N . GLN A 1 99 ? 55.31662 0.75559 5.59399 1.000 34.75848 666 GLN B N 1
ATOM 1577 C CA . GLN A 1 99 ? 56.20315 -0.29253 5.10123 1.000 34.89375 666 GLN B CA 1
ATOM 1578 C C . GLN A 1 99 ? 56.31537 -0.29921 3.58626 1.000 33.55541 666 GLN B C 1
ATOM 1579 O O . GLN A 1 99 ? 56.90137 -1.23264 3.03891 1.000 34.70175 666 GLN B O 1
ATOM 1593 N N . LEU A 1 100 ? 55.76841 0.71542 2.90672 1.000 27.47967 667 LEU B N 1
ATOM 1594 C CA . LEU A 1 100 ? 55.90454 0.86405 1.45736 1.000 26.97942 667 LEU B CA 1
ATOM 1595 C C . LEU A 1 100 ? 55.33052 -0.33818 0.70838 1.000 28.91451 667 LEU B C 1
ATOM 1596 O O . LEU A 1 100 ? 55.88838 -0.79481 -0.29281 1.000 26.13527 667 LEU B O 1
ATOM 1612 N N . LEU A 1 101 ? 54.24494 -0.87040 1.20355 1.000 29.62537 668 LEU B N 1
ATOM 1613 C CA . LEU A 1 101 ? 53.63224 -2.01985 0.56320 1.000 29.57754 668 LEU B CA 1
ATOM 1614 C C . LEU A 1 101 ? 52.56938 -1.60205 -0.44287 1.000 26.22557 668 LEU B C 1
ATOM 1615 O O . LEU A 1 101 ? 52.08827 -0.47461 -0.42669 1.000 22.65647 668 LEU B O 1
ATOM 1631 N N . PRO A 1 102 ? 52.14901 -2.50921 -1.32064 1.000 22.81103 669 PRO B N 1
ATOM 1632 C CA . PRO A 1 102 ? 51.15128 -2.14016 -2.32330 1.000 19.38952 669 PRO B CA 1
ATOM 1633 C C . PRO A 1 102 ? 49.81768 -1.72252 -1.71040 1.000 17.36127 669 PRO B C 1
ATOM 1634 O O . PRO A 1 102 ? 49.44252 -2.14912 -0.62180 1.000 17.29945 669 PRO B O 1
ATOM 1645 N N . LYS A 1 103 ? 49.08515 -0.90274 -2.44933 1.000 21.00023 670 LYS B N 1
ATOM 1646 C CA . LYS A 1 103 ? 47.76639 -0.47423 -2.02806 1.000 17.31151 670 LYS B CA 1
ATOM 1647 C C . LYS A 1 103 ? 46.78787 -1.64235 -2.03471 1.000 14.32488 670 LYS B C 1
ATOM 1648 O O . LYS A 1 103 ? 47.02406 -2.67379 -2.64722 1.000 15.02295 670 LYS B O 1
ATOM 1667 N N . LEU A 1 104 ? 45.65654 -1.44915 -1.34893 1.000 13.80921 671 LEU B N 1
ATOM 1668 C CA . LEU A 1 104 ? 44.75060 -2.54623 -1.02666 1.000 15.98267 671 LEU B CA 1
ATOM 1669 C C . LEU A 1 104 ? 44.32585 -3.33132 -2.24658 1.000 12.64224 671 LEU B C 1
ATOM 1670 O O . LEU A 1 104 ? 44.22261 -4.55926 -2.18938 1.000 10.49334 671 LEU B O 1
ATOM 1686 N N . PHE A 1 105 ? 43.96848 -2.64332 -3.32787 1.000 11.76574 672 PHE B N 1
ATOM 1687 C CA . PHE A 1 105 ? 43.45870 -3.31242 -4.51364 1.000 11.87490 672 PHE B CA 1
ATOM 1688 C C . PHE A 1 105 ? 44.50646 -3.39391 -5.62811 1.000 11.01943 672 PHE B C 1
ATOM 1689 O O . PHE A 1 105 ? 44.15021 -3.58046 -6.79696 1.000 12.10619 672 PHE B O 1
ATOM 1706 N N . ASP A 1 106 ? 45.78964 -3.30888 -5.29101 1.000 14.12637 673 ASP B N 1
ATOM 1707 C CA . ASP A 1 106 ? 46.82222 -3.52575 -6.28824 1.000 13.15499 673 ASP B CA 1
ATOM 1708 C C . ASP A 1 106 ? 46.62434 -4.87067 -6.96610 1.000 12.72730 673 ASP B C 1
ATOM 1709 O O . ASP A 1 106 ? 46.39274 -5.88110 -6.30519 1.000 14.33773 673 ASP B O 1
ATOM 1718 N N . GLY A 1 107 ? 46.73561 -4.87316 -8.29091 1.000 13.49218 674 GLY B N 1
ATOM 1719 C CA . GLY A 1 107 ? 46.56728 -6.04806 -9.10429 1.000 12.40845 674 GLY B CA 1
ATOM 1720 C C . GLY A 1 107 ? 45.13853 -6.36413 -9.45746 1.000 10.77242 674 GLY B C 1
ATOM 1721 O O . GLY A 1 107 ? 44.90753 -7.26865 -10.26714 1.000 10.46000 674 GLY B O 1
ATOM 1725 N N . CYS A 1 108 ? 44.16734 -5.66027 -8.88704 1.000 11.13148 675 CYS B N 1
ATOM 1726 C CA . CYS A 1 108 ? 42.76422 -5.93686 -9.14963 1.000 9.95850 675 CYS B CA 1
ATOM 1727 C C . CYS A 1 108 ? 42.19537 -4.97178 -10.19051 1.000 12.75798 675 CYS B C 1
ATOM 1728 O O . CYS A 1 108 ? 42.63496 -3.82270 -10.32480 1.000 13.46773 675 CYS B O 1
ATOM 1736 N N . TYR A 1 109 ? 41.20622 -5.47301 -10.91286 1.000 12.64694 676 TYR B N 1
ATOM 1737 C CA . TYR A 1 109 ? 40.51707 -4.79819 -12.00375 1.000 12.46635 676 TYR B CA 1
ATOM 1738 C C . TYR A 1 109 ? 39.02765 -4.82975 -11.70555 1.000 13.87166 676 TYR B C 1
ATOM 1739 O O . TYR A 1 109 ? 38.50876 -5.84479 -11.21983 1.000 12.15026 676 TYR B O 1
ATOM 1757 N N . PHE A 1 110 ? 38.33749 -3.73896 -12.03582 1.000 12.10222 677 PHE B N 1
ATOM 1758 C CA . PHE A 1 110 ? 36.94334 -3.54813 -11.64957 1.000 11.62432 677 PHE B CA 1
ATOM 1759 C C . PHE A 1 110 ? 36.12292 -3.03255 -12.81187 1.000 13.06568 677 PHE B C 1
ATOM 1760 O O . PHE A 1 110 ? 36.53422 -2.08873 -13.49814 1.000 13.79033 677 PHE B O 1
ATOM 1777 N N . TYR A 1 111 ? 34.96454 -3.64678 -13.01225 1.000 12.39530 678 TYR B N 1
ATOM 1778 C CA . TYR A 1 111 ? 33.95561 -3.17757 -13.95034 1.000 13.40309 678 TYR B CA 1
ATOM 1779 C C . TYR A 1 111 ? 32.71156 -2.82503 -13.14358 1.000 13.07183 678 TYR B C 1
ATOM 1780 O O . TYR A 1 111 ? 32.17063 -3.67981 -12.43266 1.000 12.57791 678 TYR B O 1
ATOM 1798 N N . LEU A 1 112 ? 32.26556 -1.56665 -13.23992 1.000 13.88439 679 LEU B N 1
ATOM 1799 C CA . LEU A 1 112 ? 31.09030 -1.10346 -12.49573 1.000 13.92250 679 LEU B CA 1
ATOM 1800 C C . LEU A 1 112 ? 29.86534 -1.31985 -13.37506 1.000 14.89167 679 LEU B C 1
ATOM 1801 O O . LEU A 1 112 ? 29.70734 -0.66852 -14.41477 1.000 16.22973 679 LEU B O 1
ATOM 1817 N N . TRP A 1 113 ? 29.01566 -2.24081 -12.97360 1.000 14.48920 680 TRP B N 1
ATOM 1818 C CA . TRP A 1 113 ? 27.99206 -2.79893 -13.84512 1.000 15.48112 680 TRP B CA 1
ATOM 1819 C C . TRP A 1 113 ? 26.64165 -2.20996 -13.50455 1.000 16.33429 680 TRP B C 1
ATOM 1820 O O . TRP A 1 113 ? 26.14008 -2.40639 -12.39192 1.000 15.79258 680 TRP B O 1
ATOM 1841 N N . GLY A 1 114 ? 26.03117 -1.55850 -14.48247 1.000 17.91319 681 GLY B N 1
ATOM 1842 C CA . GLY A 1 114 ? 24.65798 -1.13570 -14.33572 1.000 19.10426 681 GLY B CA 1
ATOM 1843 C C . GLY A 1 114 ? 24.50139 0.11767 -13.48315 1.000 19.28108 681 GLY B C 1
ATOM 1844 O O . GLY A 1 114 ? 25.39594 0.96441 -13.40121 1.000 19.07288 681 GLY B O 1
ATOM 1848 N N . THR A 1 115 ? 23.36068 0.19085 -12.80522 1.000 19.85505 682 THR B N 1
ATOM 1849 C CA . THR A 1 115 ? 22.92203 1.36870 -12.07490 1.000 20.60285 682 THR B CA 1
ATOM 1850 C C . THR A 1 115 ? 23.40490 1.36309 -10.63857 1.000 19.29895 682 THR B C 1
ATOM 1851 O O . THR A 1 115 ? 23.37295 0.32574 -9.98534 1.000 18.29877 682 THR B O 1
ATOM 1862 N N . PHE A 1 116 ? 23.79171 2.54090 -10.13239 1.000 19.63203 683 PHE B N 1
ATOM 1863 C CA . PHE A 1 116 ? 24.19455 2.73193 -8.73502 1.000 18.88095 683 PHE B CA 1
ATOM 1864 C C . PHE A 1 116 ? 23.39326 3.90001 -8.17616 1.000 20.51198 683 PHE B C 1
ATOM 1865 O O . PHE A 1 116 ? 23.59259 5.04558 -8.58435 1.000 24.58945 683 PHE B O 1
ATOM 1882 N N . LYS A 1 117 ? 22.53339 3.62426 -7.20900 1.000 26.18505 684 LYS B N 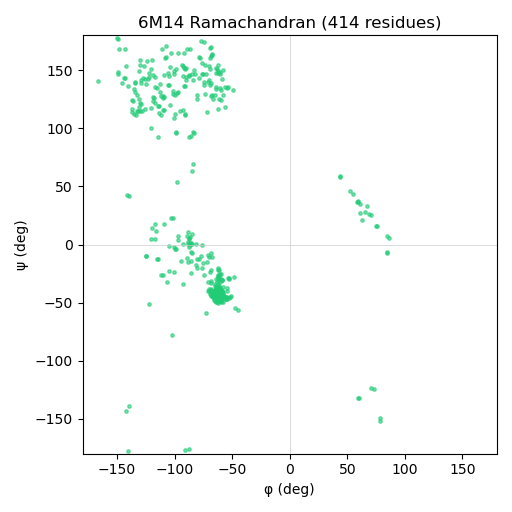1
ATOM 1883 C CA . LYS A 1 117 ? 21.70383 4.65944 -6.60845 1.000 31.09834 684 LYS B CA 1
ATOM 1884 C C . LYS A 1 117 ? 22.15557 5.04228 -5.21205 1.000 36.69546 684 LYS B C 1
ATOM 1885 O O . LYS A 1 117 ? 21.91827 6.17005 -4.78696 1.000 45.02874 684 LYS B O 1
ATOM 1904 N N . HIS A 1 118 ? 22.70042 4.10241 -4.45902 1.000 34.87088 685 HIS B N 1
ATOM 1905 C CA . HIS A 1 118 ? 23.06991 4.34243 -3.07578 1.000 36.60006 685 HIS B CA 1
ATOM 1906 C C . HIS A 1 118 ? 24.51850 4.79513 -2.91345 1.000 35.81472 685 HIS B C 1
ATOM 1907 O O . HIS A 1 118 ? 24.83162 5.56731 -2.00196 1.000 39.62068 685 HIS B O 1
ATOM 1921 N N . HIS A 1 119 ? 25.41073 4.30313 -3.76200 1.000 43.92029 686 HIS B N 1
ATOM 1922 C CA . HIS A 1 119 ? 26.82129 4.68140 -3.76439 1.000 50.30555 686 HIS B CA 1
ATOM 1923 C C . HIS A 1 119 ? 27.11935 5.27346 -5.13154 1.000 42.77998 686 HIS B C 1
ATOM 1924 O O . HIS A 1 119 ? 27.29337 4.51127 -6.09663 1.000 44.39874 686 HIS B O 1
ATOM 1938 N N . PRO A 1 120 ? 27.16463 6.59684 -5.29232 1.000 23.31054 687 PRO B N 1
ATOM 1939 C CA . PRO A 1 120 ? 27.38492 7.15203 -6.63620 1.000 25.74375 687 PRO B CA 1
ATOM 1940 C C . PRO A 1 120 ? 28.56646 6.46552 -7.29699 1.000 22.64328 687 PRO B C 1
ATOM 1941 O O . PRO A 1 120 ? 29.61640 6.25830 -6.68935 1.000 23.89421 687 PRO B O 1
ATOM 1952 N N . LYS A 1 121 ? 28.35914 6.06549 -8.54495 1.000 25.17561 688 LYS B N 1
ATOM 1953 C CA . LYS A 1 121 ? 29.38073 5.36927 -9.30399 1.000 23.40867 688 LYS B CA 1
ATOM 1954 C C . LYS A 1 121 ? 30.71208 6.11617 -9.27279 1.000 22.74261 688 LYS B C 1
ATOM 1955 O O . LYS A 1 121 ? 31.77813 5.51758 -9.07673 1.000 21.80981 688 LYS B O 1
ATOM 1974 N N . ASP A 1 122 ? 30.67088 7.42447 -9.46273 1.000 24.79243 689 ASP B N 1
ATOM 1975 C CA . ASP A 1 122 ? 31.90574 8.19428 -9.50757 1.000 28.65903 689 ASP B CA 1
ATOM 1976 C C . ASP A 1 122 ? 32.67623 8.10489 -8.19122 1.000 26.77451 689 ASP B C 1
ATOM 1977 O O . ASP A 1 122 ? 33.90419 8.21293 -8.18217 1.000 22.98901 689 ASP B O 1
ATOM 1986 N N . ASN A 1 123 ? 31.97249 7.95582 -7.07015 1.000 20.81357 690 ASN B N 1
ATOM 1987 C CA . ASN A 1 123 ? 32.64415 7.74150 -5.78994 1.000 19.64222 690 ASN B CA 1
ATOM 1988 C C . ASN A 1 123 ? 33.34874 6.38820 -5.76290 1.000 19.73272 690 ASN B C 1
ATOM 1989 O O . ASN A 1 123 ? 34.45857 6.25452 -5.22371 1.000 20.84837 690 ASN B O 1
ATOM 2000 N N . LEU A 1 124 ? 32.68941 5.35039 -6.27119 1.000 16.62955 691 LEU B N 1
ATOM 2001 C CA . LEU A 1 124 ? 33.34044 4.05545 -6.32199 1.000 15.11027 691 LEU B CA 1
ATOM 2002 C C . LEU A 1 124 ? 34.57144 4.11366 -7.21851 1.000 15.27549 691 LEU B C 1
ATOM 2003 O O . LEU A 1 124 ? 35.60003 3.51536 -6.91032 1.000 14.62705 691 LEU B O 1
ATOM 2019 N N . ILE A 1 125 ? 34.50216 4.84974 -8.32083 1.000 16.49593 692 ILE B N 1
ATOM 2020 C CA . ILE A 1 125 ? 35.66956 4.94197 -9.19448 1.000 17.27461 692 ILE B CA 1
ATOM 2021 C C . ILE A 1 125 ? 36.81023 5.65822 -8.48165 1.000 19.74961 692 ILE B C 1
ATOM 2022 O O . ILE A 1 125 ? 37.97018 5.23038 -8.55689 1.000 20.28494 692 ILE B O 1
ATOM 2038 N N . LYS A 1 126 ? 36.50913 6.76835 -7.79422 1.000 22.18238 693 LYS B N 1
ATOM 2039 C CA . LYS A 1 126 ? 37.54618 7.46226 -7.02945 1.000 23.03753 693 LYS B CA 1
ATOM 2040 C C . LYS A 1 126 ? 38.17326 6.53842 -6.00519 1.000 19.45836 693 LYS B C 1
ATOM 2041 O O . LYS A 1 126 ? 39.39502 6.51414 -5.84792 1.000 19.50189 693 LYS B O 1
ATOM 2060 N N . LEU A 1 127 ? 37.34399 5.79198 -5.27803 1.000 17.32216 694 LEU B N 1
ATOM 2061 C CA . LEU A 1 127 ? 37.86217 4.91885 -4.23803 1.000 16.40381 694 LEU B CA 1
ATOM 2062 C C . LEU A 1 127 ? 38.71216 3.80168 -4.82515 1.000 18.17431 694 LEU B C 1
ATOM 2063 O O . LEU A 1 127 ? 39.79766 3.50609 -4.31747 1.000 16.86088 694 LEU B O 1
ATOM 2079 N N . LEU A 1 128 ? 38.21922 3.12569 -5.86092 1.000 14.58396 695 LEU B N 1
ATOM 2080 C CA . LEU A 1 128 ? 38.98090 1.97526 -6.31021 1.000 14.90191 695 LEU B CA 1
ATOM 2081 C C . LEU A 1 128 ? 40.29427 2.42668 -6.92462 1.000 14.86395 695 LEU B C 1
ATOM 2082 O O . LEU A 1 128 ? 41.31161 1.76351 -6.73948 1.000 18.86799 695 LEU B O 1
ATOM 2098 N N . THR A 1 129 ? 40.29565 3.60030 -7.56777 1.000 16.23605 696 THR B N 1
ATOM 2099 C CA . THR A 1 129 ? 41.51479 4.18124 -8.11147 1.000 17.72340 696 THR B CA 1
ATOM 2100 C C . THR A 1 129 ? 42.47766 4.57409 -7.00090 1.000 19.16835 696 THR B C 1
ATOM 2101 O O . THR A 1 129 ? 43.67424 4.26743 -7.07092 1.000 19.65772 696 THR B O 1
ATOM 2112 N N . ALA A 1 130 ? 41.96916 5.23120 -5.94362 1.000 18.74965 697 ALA B N 1
ATOM 2113 C CA . ALA A 1 130 ? 42.82702 5.57556 -4.80531 1.000 19.67491 697 ALA B CA 1
ATOM 2114 C C . ALA A 1 130 ? 43.41800 4.34096 -4.14945 1.000 18.60131 697 ALA B C 1
ATOM 2115 O O . ALA A 1 130 ? 44.46509 4.41894 -3.50347 1.000 19.57026 697 ALA B O 1
ATOM 2122 N N . GLY A 1 131 ? 42.72901 3.23022 -4.21617 1.000 16.86561 698 GLY B N 1
ATOM 2123 C CA . GLY A 1 131 ? 43.19862 1.98970 -3.66376 1.000 15.98162 698 GLY B CA 1
ATOM 2124 C C . GLY A 1 131 ? 44.05189 1.15470 -4.59931 1.000 15.79618 698 GLY B C 1
ATOM 2125 O O . GLY A 1 131 ? 44.31012 -0.01214 -4.29837 1.000 15.03045 698 GLY B O 1
ATOM 2129 N N . GLY A 1 132 ? 44.47557 1.69478 -5.73667 1.000 17.56077 699 GLY B N 1
ATOM 2130 C CA . GLY A 1 132 ? 45.39073 0.98378 -6.62914 1.000 16.95734 699 GLY B CA 1
ATOM 2131 C C . GLY A 1 132 ? 44.70416 0.06581 -7.60707 1.000 17.04157 699 GLY B C 1
ATOM 2132 O O . GLY A 1 132 ? 45.38551 -0.65193 -8.36053 1.000 16.09284 699 GLY B O 1
ATOM 2136 N N . GLY A 1 133 ? 43.36932 0.08107 -7.63815 1.000 14.80316 700 GLY B N 1
ATOM 2137 C CA . GLY A 1 133 ? 42.65276 -0.69787 -8.60292 1.000 14.03636 700 GLY B CA 1
ATOM 2138 C C . GLY A 1 133 ? 42.65144 -0.05218 -9.96290 1.000 15.12719 700 GLY B C 1
ATOM 2139 O O . GLY A 1 133 ? 42.91370 1.14267 -10.10808 1.000 16.39037 700 GLY B O 1
ATOM 2143 N N . GLN A 1 134 ? 42.37093 -0.87300 -10.97039 1.000 16.07614 701 GLN B N 1
ATOM 2144 C CA . GLN A 1 134 ? 42.23741 -0.43519 -12.35113 1.000 18.93862 701 GLN B CA 1
ATOM 2145 C C . GLN A 1 134 ? 40.82668 -0.67464 -12.87404 1.000 15.47052 701 GLN B C 1
ATOM 2146 O O . GLN A 1 134 ? 40.17766 -1.66379 -12.52648 1.000 16.55202 701 GLN B O 1
ATOM 2160 N N . ILE A 1 135 ? 40.36782 0.23533 -13.69232 1.000 17.00250 702 ILE B N 1
ATOM 2161 C CA . ILE A 1 135 ? 39.01450 0.20163 -14.23152 1.000 21.72474 702 ILE B CA 1
ATOM 2162 C C . ILE A 1 135 ? 38.99095 -0.54473 -15.55451 1.000 20.66561 702 ILE B C 1
ATOM 2163 O O . ILE A 1 135 ? 39.82092 -0.30934 -16.43242 1.000 20.74004 702 ILE B O 1
ATOM 2179 N N . LEU A 1 136 ? 37.99528 -1.40523 -15.72374 1.000 20.45103 703 LEU B N 1
ATOM 2180 C CA . LEU A 1 136 ? 37.71835 -2.05160 -17.00089 1.000 19.21348 703 LEU B CA 1
ATOM 2181 C C . LEU A 1 136 ? 36.61415 -1.25150 -17.68025 1.000 20.22070 703 LEU B C 1
ATOM 2182 O O . LEU A 1 136 ? 35.61274 -0.92248 -17.04378 1.000 20.56669 703 LEU B O 1
ATOM 2198 N N . SER A 1 137 ? 36.80124 -0.90511 -18.94518 1.000 24.24951 704 SER B N 1
ATOM 2199 C CA . SER A 1 137 ? 35.73867 -0.16573 -19.61597 1.000 23.62375 704 SER B CA 1
ATOM 2200 C C . SER A 1 137 ? 34.71031 -1.07682 -20.27037 1.000 24.13272 704 SER B C 1
ATOM 2201 O O . SER A 1 137 ? 33.60006 -0.61992 -20.54943 1.000 26.55067 704 SER B O 1
ATOM 2209 N N . ARG A 1 138 ? 35.01328 -2.36432 -20.44601 1.000 22.87589 705 ARG B N 1
ATOM 2210 C CA . ARG A 1 138 ? 34.05201 -3.32190 -20.97397 1.000 24.49534 705 ARG B CA 1
ATOM 2211 C C . ARG A 1 138 ? 33.77045 -4.42609 -19.96114 1.000 26.66399 705 ARG B C 1
ATOM 2212 O O . ARG A 1 138 ? 34.63861 -4.81631 -19.18057 1.000 21.50642 705 ARG B O 1
ATOM 2233 N N . LYS A 1 139 ? 32.52671 -4.90650 -19.95744 1.000 21.66777 706 LYS B N 1
ATOM 2234 C CA . LYS A 1 139 ? 32.14065 -5.99104 -19.05816 1.000 18.44735 706 LYS B CA 1
ATOM 2235 C C . LYS A 1 139 ? 32.99795 -7.21904 -19.35558 1.000 18.49958 706 LYS B C 1
ATOM 2236 O O . LYS A 1 139 ? 33.04270 -7.66793 -20.51438 1.000 20.11864 706 LYS B O 1
ATOM 2255 N N . PRO A 1 140 ? 33.69661 -7.77666 -18.37912 1.000 23.07789 707 PRO B N 1
ATOM 2256 C CA . PRO A 1 140 ? 34.52080 -8.95204 -18.67054 1.000 25.92341 707 PRO B CA 1
ATOM 2257 C C . PRO A 1 140 ? 33.64026 -10.13296 -18.99541 1.000 28.03991 707 PRO B C 1
ATOM 2258 O O . PRO A 1 140 ? 32.59914 -10.33561 -18.37587 1.000 33.74894 707 PRO B O 1
ATOM 2269 N N . LYS A 1 141 ? 34.04528 -10.90125 -19.99085 1.000 32.87376 708 LYS B N 1
ATOM 2270 C CA . LYS A 1 141 ? 33.36988 -12.14784 -20.30904 1.000 36.95544 708 LYS B CA 1
ATOM 2271 C C . LYS A 1 141 ? 34.43362 -13.22429 -20.16767 1.000 46.28639 708 LYS B C 1
ATOM 2272 O O . LYS A 1 141 ? 35.40614 -13.22359 -20.94546 1.000 46.94267 708 LYS B O 1
ATOM 2291 N N . PRO A 1 142 ? 34.28653 -14.18215 -19.24920 1.000 69.97285 709 PRO B N 1
ATOM 2292 C CA . PRO A 1 142 ? 35.36989 -15.16133 -19.05058 1.000 77.98101 709 PRO B CA 1
ATOM 2293 C C . PRO A 1 142 ? 35.88932 -15.77862 -20.33753 1.000 71.36141 709 PRO B C 1
ATOM 2294 O O . PRO A 1 142 ? 37.05180 -16.20227 -20.37479 1.000 65.24132 709 PRO B O 1
ATOM 2305 N N . ASP A 1 143 ? 35.06519 -15.88009 -21.37332 1.000 80.44215 710 ASP B N 1
ATOM 2306 C CA . ASP A 1 143 ? 35.49195 -16.38713 -22.68043 1.000 86.40857 710 ASP B CA 1
ATOM 2307 C C . ASP A 1 143 ? 35.81693 -15.25623 -23.65732 1.000 81.15721 710 ASP B C 1
ATOM 2308 O O . ASP A 1 143 ? 35.24460 -15.22324 -24.74523 1.000 85.71308 710 ASP B O 1
ATOM 2317 N N . SER A 1 144 ? 36.69219 -14.30298 -23.33048 1.000 68.53624 711 SER B N 1
ATOM 2318 C CA . SER A 1 144 ? 36.98644 -13.21765 -24.26565 1.000 76.92098 711 SER B CA 1
ATOM 2319 C C . SER A 1 144 ? 38.47396 -12.86790 -24.24361 1.000 78.02051 711 SER B C 1
ATOM 2320 O O . SER A 1 144 ? 39.27511 -13.46589 -23.51795 1.000 70.53405 711 SER B O 1
ATOM 2328 N N . ASP A 1 145 ? 38.82268 -11.85150 -25.03968 1.000 87.64782 712 ASP B N 1
ATOM 2329 C CA . ASP A 1 145 ? 40.21974 -11.49856 -25.28785 1.000 86.08464 712 ASP B CA 1
ATOM 2330 C C . ASP A 1 145 ? 40.87306 -10.83915 -24.07296 1.000 72.10068 712 ASP B C 1
ATOM 2331 O O . ASP A 1 145 ? 41.87534 -11.33562 -23.54528 1.000 68.99086 712 ASP B O 1
ATOM 2340 N N . VAL A 1 146 ? 40.32551 -9.71340 -23.61331 1.000 42.80085 713 VAL B N 1
ATOM 2341 C CA . VAL A 1 146 ? 40.93976 -9.00870 -22.48835 1.000 50.34497 713 VAL B CA 1
ATOM 2342 C C . VAL A 1 146 ? 40.94738 -9.86536 -21.22068 1.000 47.50606 713 VAL B C 1
ATOM 2343 O O . VAL A 1 146 ? 41.95436 -9.90924 -20.50422 1.000 42.73923 713 VAL B O 1
ATOM 2356 N N . THR A 1 147 ? 39.85423 -10.58954 -20.92733 1.000 37.65994 714 THR B N 1
ATOM 2357 C CA . THR A 1 147 ? 39.79915 -11.16777 -19.57872 1.000 38.66542 714 THR B CA 1
ATOM 2358 C C . THR A 1 147 ? 40.60958 -12.44593 -19.43868 1.000 32.80595 714 THR B C 1
ATOM 2359 O O . THR A 1 147 ? 41.07764 -12.74063 -18.33139 1.000 29.93479 714 THR B O 1
ATOM 2370 N N . GLN A 1 148 ? 40.91653 -13.11321 -20.54121 1.000 35.38842 715 GLN B N 1
ATOM 2371 C CA . GLN A 1 148 ? 41.79897 -14.27105 -20.50743 1.000 41.72737 715 GLN B CA 1
ATOM 2372 C C . GLN A 1 148 ? 43.28335 -13.91087 -20.49169 1.000 31.64506 715 GLN B C 1
ATOM 2373 O O . GLN A 1 148 ? 44.10449 -14.76893 -20.16183 1.000 35.58330 715 GLN B O 1
ATOM 2387 N N . THR A 1 149 ? 43.64522 -12.68858 -20.85434 1.000 29.39087 716 THR B N 1
ATOM 2388 C CA . THR A 1 149 ? 45.03929 -12.25418 -20.88321 1.000 30.15372 716 THR B CA 1
ATOM 2389 C C . THR A 1 149 ? 45.50360 -11.55595 -19.61218 1.000 27.82831 716 THR B C 1
ATOM 2390 O O . THR A 1 149 ? 46.69747 -11.31879 -19.47605 1.000 29.10542 716 THR B O 1
ATOM 2401 N N . ILE A 1 150 ? 44.60423 -11.13334 -18.72806 1.000 23.04942 717 ILE B N 1
ATOM 2402 C CA . ILE A 1 150 ? 45.04738 -10.49452 -17.49406 1.000 21.59507 717 ILE B CA 1
ATOM 2403 C C . ILE A 1 150 ? 45.61012 -11.57420 -16.58188 1.000 19.44374 717 ILE B C 1
ATOM 2404 O O . ILE A 1 150 ? 44.93586 -12.57578 -16.29251 1.000 20.12230 717 ILE B O 1
ATOM 2420 N N . ASN A 1 151 ? 46.81553 -11.34895 -16.06914 1.000 21.17354 718 ASN B N 1
ATOM 2421 C CA . ASN A 1 151 ? 47.53239 -12.37347 -15.32227 1.000 21.20874 718 ASN B CA 1
ATOM 2422 C C . ASN A 1 151 ? 48.26862 -11.75491 -14.14760 1.000 19.52724 718 ASN B C 1
ATOM 2423 O O . ASN A 1 151 ? 49.40698 -12.11874 -13.83736 1.000 22.21602 718 ASN B O 1
ATOM 2434 N N . THR A 1 152 ? 47.61631 -10.84734 -13.45698 1.000 18.10136 719 THR B N 1
ATOM 2435 C CA . THR A 1 152 ? 48.19590 -10.14179 -12.32723 1.000 18.53364 719 THR B CA 1
ATOM 2436 C C . THR A 1 152 ? 47.92953 -10.93565 -11.05974 1.000 17.46993 719 THR B C 1
ATOM 2437 O O . THR A 1 152 ? 47.11839 -11.85778 -11.04519 1.000 19.27074 719 THR B O 1
ATOM 2448 N N . VAL A 1 153 ? 48.60371 -10.55791 -9.97902 1.000 17.22790 720 VAL B N 1
ATOM 2449 C CA . VAL A 1 153 ? 48.29073 -11.12416 -8.67630 1.000 15.97273 720 VAL B CA 1
ATOM 2450 C C . VAL A 1 153 ? 47.88001 -9.97806 -7.76290 1.000 15.45321 720 VAL B C 1
ATOM 2451 O O . VAL A 1 153 ? 48.29642 -8.83134 -7.94346 1.000 15.71701 720 VAL B O 1
ATOM 2464 N N . ALA A 1 154 ? 47.02800 -10.28837 -6.79625 1.000 14.10015 721 ALA B N 1
ATOM 2465 C CA . ALA A 1 154 ? 46.58015 -9.31440 -5.80506 1.000 13.49088 721 ALA B CA 1
ATOM 2466 C C . ALA A 1 154 ? 47.37362 -9.51508 -4.52069 1.000 14.21736 721 ALA B C 1
ATOM 2467 O O . ALA A 1 154 ? 47.15806 -10.50068 -3.80465 1.000 14.16928 721 ALA B O 1
ATOM 2474 N N . TYR A 1 155 ? 48.21737 -8.53042 -4.19575 1.000 15.07899 722 TYR B N 1
ATOM 2475 C CA . TYR A 1 155 ? 49.10693 -8.61321 -3.03593 1.000 16.17965 722 TYR B CA 1
ATOM 2476 C C . TYR A 1 155 ? 48.34171 -8.90796 -1.74482 1.000 16.03056 722 TYR B C 1
ATOM 2477 O O . TYR A 1 155 ? 48.80546 -9.68008 -0.89503 1.000 16.48786 722 TYR B O 1
ATOM 2495 N N . HIS A 1 156 ? 47.17775 -8.30657 -1.57794 1.000 14.58516 723 HIS B N 1
ATOM 2496 C CA . HIS A 1 156 ? 46.43809 -8.40904 -0.31960 1.000 14.40794 723 HIS B CA 1
ATOM 2497 C C . HIS A 1 156 ? 45.54179 -9.63408 -0.21283 1.000 13.75612 723 HIS B C 1
ATOM 2498 O O . HIS A 1 156 ? 44.86495 -9.81253 0.80531 1.000 13.80550 723 HIS B O 1
ATOM 2512 N N . ALA A 1 157 ? 45.52872 -10.48669 -1.22341 1.000 13.49558 724 ALA B N 1
ATOM 2513 C CA . ALA A 1 157 ? 44.95944 -11.80265 -1.07821 1.000 15.11525 724 ALA B CA 1
ATOM 2514 C C . ALA A 1 157 ? 46.00178 -12.71613 -0.45103 1.000 15.44884 724 ALA B C 1
ATOM 2515 O O . ALA A 1 157 ? 47.20512 -12.59798 -0.73091 1.000 22.31682 724 ALA B O 1
ATOM 2522 N N . ARG A 1 158 ? 45.53131 -13.70367 0.28556 1.000 25.80372 725 ARG B N 1
ATOM 2523 C CA . ARG A 1 158 ? 46.41207 -14.80445 0.69262 1.000 29.33443 725 ARG B CA 1
ATOM 2524 C C . ARG A 1 158 ? 47.00734 -15.52488 -0.52456 1.000 29.12273 725 ARG B C 1
ATOM 2525 O O . ARG A 1 158 ? 46.30080 -15.77563 -1.51717 1.000 26.13401 725 ARG B O 1
ATOM 2546 N N . PRO A 1 159 ? 48.26759 -15.94856 -0.46414 1.000 29.73838 726 PRO B N 1
ATOM 2547 C CA . PRO A 1 159 ? 48.87007 -16.57708 -1.65262 1.000 37.81906 726 PRO B CA 1
ATOM 2548 C C . PRO A 1 159 ? 48.15420 -17.83565 -2.10875 1.000 31.00577 726 PRO B C 1
ATOM 2549 O O . PRO A 1 159 ? 48.24001 -18.17290 -3.29386 1.000 28.31136 726 PRO B O 1
ATOM 2560 N N . ASP A 1 160 ? 47.45271 -18.54316 -1.21372 1.000 25.37152 727 ASP B N 1
ATOM 2561 C CA . ASP A 1 160 ? 46.76265 -19.78247 -1.57035 1.000 26.15403 727 ASP B CA 1
ATOM 2562 C C . ASP A 1 160 ? 45.28207 -19.59278 -1.87117 1.000 20.67040 727 ASP B C 1
ATOM 2563 O O . ASP A 1 160 ? 44.58800 -20.57130 -2.13626 1.000 22.96297 727 ASP B O 1
ATOM 2572 N N . SER A 1 161 ? 44.78843 -18.38141 -1.86664 1.000 16.82957 728 SER B N 1
ATOM 2573 C CA . SER A 1 161 ? 43.37415 -18.13322 -2.11846 1.000 15.68547 728 SER B CA 1
ATOM 2574 C C . SER A 1 161 ? 43.13457 -17.87139 -3.60132 1.000 14.94509 728 SER B C 1
ATOM 2575 O O . SER A 1 161 ? 44.04074 -17.44982 -4.33184 1.000 14.99883 728 SER B O 1
ATOM 2583 N N . ASP A 1 162 ? 41.91079 -18.15798 -4.05875 1.000 12.73264 729 ASP B N 1
ATOM 2584 C CA . ASP A 1 162 ? 41.59308 -17.87294 -5.45372 1.000 11.55194 729 ASP B CA 1
ATOM 2585 C C . ASP A 1 162 ? 41.67963 -16.38993 -5.78768 1.000 12.27078 729 ASP B C 1
ATOM 2586 O O . ASP A 1 162 ? 41.92073 -16.04968 -6.94160 1.000 10.28355 729 ASP B O 1
ATOM 2595 N N . GLN A 1 163 ? 41.49429 -15.48633 -4.81738 1.000 9.91870 730 GLN B N 1
ATOM 2596 C CA . GLN A 1 163 ? 41.61799 -14.05260 -5.10232 1.000 9.08718 730 GLN B CA 1
ATOM 2597 C C . GLN A 1 163 ? 43.05509 -13.62554 -5.37310 1.000 9.66665 730 GLN B C 1
ATOM 2598 O O . GLN A 1 163 ? 43.28029 -12.50822 -5.86238 1.000 9.33105 730 GLN B O 1
ATOM 2612 N N . ARG A 1 164 ? 44.02570 -14.50226 -5.11249 1.000 10.83003 731 ARG B N 1
ATOM 2613 C CA . ARG A 1 164 ? 45.39663 -14.17991 -5.47263 1.000 11.65690 731 ARG B CA 1
ATOM 2614 C C . ARG A 1 164 ? 45.54185 -13.99290 -6.97194 1.000 11.25667 731 ARG B C 1
ATOM 2615 O O . ARG A 1 164 ? 46.28002 -13.10842 -7.41588 1.000 11.62113 731 ARG B O 1
ATOM 2636 N N . PHE A 1 165 ? 44.86945 -14.82232 -7.76434 1.000 10.92243 732 PHE B N 1
ATOM 2637 C CA . PHE A 1 165 ? 45.06871 -14.81972 -9.21029 1.000 11.14461 732 PHE B CA 1
ATOM 2638 C C . PHE A 1 165 ? 43.77800 -14.62342 -9.98273 1.000 10.20841 732 PHE B C 1
ATOM 2639 O O . PHE A 1 165 ? 43.84334 -14.43135 -11.19848 1.000 10.83247 732 PHE B O 1
ATOM 2656 N N . CYS A 1 166 ? 42.60889 -14.68012 -9.33990 1.000 12.35968 733 CYS B N 1
ATOM 2657 C CA . CYS A 1 166 ? 41.35029 -14.28163 -9.97604 1.000 11.75377 733 CYS B CA 1
ATOM 2658 C C . CYS A 1 166 ? 41.11916 -12.87527 -9.48196 1.000 9.20061 733 CYS B C 1
ATOM 2659 O O . CYS A 1 166 ? 40.64051 -12.67911 -8.36154 1.000 8.77495 733 CYS B O 1
ATOM 2667 N N . THR A 1 167 ? 41.52835 -11.90203 -10.29049 1.000 8.09383 734 THR B N 1
ATOM 2668 C CA . THR A 1 167 ? 41.65811 -10.53458 -9.85139 1.000 8.00645 734 THR B CA 1
ATOM 2669 C C . THR A 1 167 ? 40.71572 -9.57494 -10.56215 1.000 7.86241 734 THR B C 1
ATOM 2670 O O . THR A 1 167 ? 40.86954 -8.36427 -10.38575 1.000 10.15729 734 THR B O 1
ATOM 2681 N N . GLN A 1 168 ? 39.73690 -10.05838 -11.30572 1.000 10.61017 735 GLN B N 1
ATOM 2682 C CA . GLN A 1 168 ? 38.77354 -9.18185 -11.97110 1.000 9.26630 735 GLN B CA 1
ATOM 2683 C C . GLN A 1 168 ? 37.43970 -9.22043 -11.23922 1.000 9.87086 735 GLN B C 1
ATOM 2684 O O . GLN A 1 168 ? 36.98364 -10.28039 -10.81950 1.000 10.49026 735 GLN B O 1
ATOM 2698 N N . TYR A 1 169 ? 36.82094 -8.05336 -11.05832 1.000 9.98368 736 TYR B N 1
ATOM 2699 C CA . TYR A 1 169 ? 35.62012 -7.94871 -10.25576 1.000 8.02514 736 TYR B CA 1
ATOM 2700 C C . TYR A 1 169 ? 34.59935 -7.17398 -11.05294 1.000 9.01484 736 TYR B C 1
ATOM 2701 O O . TYR A 1 169 ? 34.87977 -6.05371 -11.48901 1.000 9.49416 736 TYR B O 1
ATOM 2719 N N . ILE A 1 170 ? 33.43159 -7.77683 -11.21772 1.000 7.83215 737 ILE B N 1
ATOM 2720 C CA . ILE A 1 170 ? 32.23333 -7.07328 -11.66803 1.000 9.95668 737 ILE B CA 1
ATOM 2721 C C . ILE A 1 170 ? 31.48396 -6.62547 -10.42933 1.000 8.89537 737 ILE B C 1
ATOM 2722 O O . ILE A 1 170 ? 31.08135 -7.45378 -9.60261 1.000 8.85904 737 ILE B O 1
ATOM 2738 N N . ILE A 1 171 ? 31.36009 -5.31110 -10.24826 1.000 8.80797 738 ILE B N 1
ATOM 2739 C CA . ILE A 1 171 ? 30.69542 -4.74296 -9.08908 1.000 9.12260 738 ILE B CA 1
ATOM 2740 C C . ILE A 1 171 ? 29.26737 -4.39315 -9.46286 1.000 10.10742 738 ILE B C 1
ATOM 2741 O O . ILE A 1 171 ? 29.03891 -3.70556 -10.44700 1.000 11.10120 738 ILE B O 1
ATOM 2757 N N . TYR A 1 172 ? 28.31999 -4.81346 -8.64687 1.000 10.18499 739 TYR B N 1
ATOM 2758 C CA . TYR A 1 172 ? 26.92198 -4.42751 -8.78293 1.000 11.41621 739 TYR B CA 1
ATOM 2759 C C . TYR A 1 172 ? 26.43790 -3.80520 -7.47712 1.000 13.06504 739 TYR B C 1
ATOM 2760 O O . TYR A 1 172 ? 26.99571 -4.04429 -6.40697 1.000 11.72718 739 TYR B O 1
ATOM 2778 N N . GLU A 1 173 ? 25.37783 -3.01175 -7.54826 1.000 13.72309 740 GLU B N 1
ATOM 2779 C CA . GLU A 1 173 ? 24.87236 -2.39208 -6.32582 1.000 16.47600 740 GLU B CA 1
ATOM 2780 C C . GLU A 1 173 ? 24.00911 -3.38157 -5.54971 1.000 16.75674 740 GLU B C 1
ATOM 2781 O O . GLU A 1 173 ? 23.14608 -4.02545 -6.13922 1.000 15.27469 740 GLU B O 1
ATOM 2793 N N . ASP A 1 174 ? 24.26039 -3.58989 -4.25149 1.000 15.20379 741 ASP B N 1
ATOM 2794 C CA . ASP A 1 174 ? 23.36000 -4.56315 -3.65066 1.000 23.62222 741 ASP B CA 1
ATOM 2795 C C . ASP A 1 174 ? 22.15717 -3.82712 -3.07062 1.000 23.76487 741 ASP B C 1
ATOM 2796 O O . ASP A 1 174 ? 21.96420 -2.62625 -3.27110 1.000 21.73956 741 ASP B O 1
ATOM 2805 N N . LEU A 1 175 ? 21.28443 -4.60155 -2.42974 1.000 27.75345 742 LEU B N 1
ATOM 2806 C CA . LEU A 1 175 ? 19.95752 -4.17624 -2.00394 1.000 30.69768 742 LEU B CA 1
ATOM 2807 C C . LEU A 1 175 ? 19.07548 -3.80010 -3.19071 1.000 28.86413 742 LEU B C 1
ATOM 2808 O O . LEU A 1 175 ? 18.07323 -3.10654 -3.01730 1.000 35.88271 742 LEU B O 1
ATOM 2824 N N . CYS A 1 176 ? 19.40352 -4.28852 -4.39606 1.000 31.16679 743 CYS B N 1
ATOM 2825 C CA . CYS A 1 176 ? 18.62562 -4.02073 -5.61060 1.000 31.66429 743 CYS B CA 1
ATOM 2826 C C . CYS A 1 176 ? 18.01578 -5.27801 -6.23850 1.000 30.65825 743 CYS B C 1
ATOM 2827 O O . CYS A 1 176 ? 17.62739 -5.24270 -7.41272 1.000 28.01110 743 CYS B O 1
ATOM 2835 N N . ASN A 1 177 ? 17.92324 -6.38816 -5.49215 1.000 27.61450 744 ASN B N 1
ATOM 2836 C CA . ASN A 1 177 ? 17.28730 -7.62366 -5.96789 1.000 31.50078 744 ASN B CA 1
ATOM 2837 C C . ASN A 1 177 ? 18.04137 -8.30470 -7.11046 1.000 24.08748 744 ASN B C 1
ATOM 2838 O O . ASN A 1 177 ? 17.43276 -8.93494 -7.97713 1.000 24.98494 744 ASN B O 1
ATOM 2849 N N . TYR A 1 178 ? 19.35800 -8.20763 -7.12991 1.000 18.28584 745 TYR B N 1
ATOM 2850 C CA . TYR A 1 178 ? 20.16602 -8.98236 -8.04371 1.000 17.03412 745 TYR B CA 1
ATOM 2851 C C . TYR A 1 178 ? 20.99563 -9.98632 -7.25109 1.000 16.79843 745 TYR B C 1
ATOM 2852 O O . TYR A 1 178 ? 21.70141 -9.59944 -6.32098 1.000 17.10903 745 TYR B O 1
ATOM 2870 N N . HIS A 1 179 ? 20.98040 -11.25228 -7.66927 1.000 20.02203 746 HIS B N 1
ATOM 2871 C CA . HIS A 1 179 ? 21.81459 -12.26994 -7.03259 1.000 23.72738 746 HIS B CA 1
ATOM 2872 C C . HIS A 1 179 ? 22.46459 -13.11076 -8.11235 1.000 21.42692 746 HIS B C 1
ATOM 2873 O O . HIS A 1 179 ? 21.77239 -13.84646 -8.82311 1.000 24.58666 746 HIS B O 1
ATOM 2887 N N . PRO A 1 180 ? 23.77125 -13.03964 -8.28171 1.000 17.59679 747 PRO B N 1
ATOM 2888 C CA . PRO A 1 180 ? 24.39711 -13.85127 -9.31831 1.000 16.08871 747 PRO B CA 1
ATOM 2889 C C . PRO A 1 180 ? 24.23318 -15.32725 -9.00176 1.000 19.31346 747 PRO B C 1
ATOM 2890 O O . PRO A 1 180 ? 24.10700 -15.72899 -7.83921 1.000 18.48748 747 PRO B O 1
ATOM 2901 N N . GLU A 1 181 ? 24.20977 -16.14269 -10.05092 1.000 23.77041 748 GLU B N 1
ATOM 2902 C CA . GLU A 1 181 ? 24.10781 -17.57842 -9.82664 1.000 24.85094 748 GLU B CA 1
ATOM 2903 C C . GLU A 1 181 ? 25.30337 -18.10002 -9.04339 1.000 27.24056 748 GLU B C 1
ATOM 2904 O O . GLU A 1 181 ? 25.16788 -18.99971 -8.20864 1.000 29.06321 748 GLU B O 1
ATOM 2916 N N . ARG A 1 182 ? 26.48684 -17.60324 -9.34356 1.000 24.32508 749 ARG B N 1
ATOM 2917 C CA . ARG A 1 182 ? 27.69206 -17.98025 -8.62460 1.000 20.86625 749 ARG B CA 1
ATOM 2918 C C . ARG A 1 182 ? 28.56033 -16.74385 -8.49461 1.000 19.90994 749 ARG B C 1
ATOM 2919 O O . ARG A 1 182 ? 28.42660 -15.80186 -9.27742 1.000 19.71087 749 ARG B O 1
ATOM 2940 N N . VAL A 1 183 ? 29.39582 -16.72406 -7.45684 1.000 17.31511 750 VAL B N 1
ATOM 2941 C CA . VAL A 1 183 ? 30.20137 -15.54773 -7.18833 1.000 15.38463 750 VAL B CA 1
ATOM 2942 C C . VAL A 1 183 ? 31.36628 -15.41141 -8.14914 1.000 12.74903 750 VAL B C 1
ATOM 2943 O O . VAL A 1 183 ? 31.96463 -14.33353 -8.20861 1.000 12.11673 750 VAL B O 1
ATOM 2956 N N . ARG A 1 184 ? 31.72670 -16.46795 -8.88274 1.000 12.39505 751 ARG B N 1
ATOM 2957 C CA . ARG A 1 184 ? 32.89022 -16.40276 -9.76737 1.000 10.78219 751 ARG B CA 1
ATOM 2958 C C . ARG A 1 184 ? 32.66484 -17.23705 -11.01717 1.000 11.77717 751 ARG B C 1
ATOM 2959 O O . ARG A 1 184 ? 32.13980 -18.34821 -10.94473 1.000 11.82739 751 ARG B O 1
ATOM 2980 N N . GLN A 1 185 ? 33.08325 -16.70118 -12.15242 1.000 11.43745 752 GLN B N 1
ATOM 2981 C CA . GLN A 1 185 ? 33.15884 -17.45426 -13.39458 1.000 14.94575 752 GLN B CA 1
ATOM 2982 C C . GLN A 1 185 ? 34.55238 -17.22060 -13.95894 1.000 14.58611 752 GLN B C 1
ATOM 2983 O O . GLN A 1 185 ? 34.92203 -16.08583 -14.25718 1.000 12.20117 752 GLN B O 1
ATOM 2997 N N . GLY A 1 186 ? 35.34969 -18.27223 -14.03659 1.000 13.75630 753 GLY B N 1
ATOM 2998 C CA . GLY A 1 186 ? 36.72930 -18.08298 -14.46645 1.000 13.00943 753 GLY B CA 1
ATOM 2999 C C . GLY A 1 186 ? 37.44657 -17.13878 -13.52417 1.000 11.29869 753 GLY B C 1
ATOM 3000 O O . GLY A 1 186 ? 37.39353 -17.27802 -12.29758 1.000 10.52875 753 GLY B O 1
ATOM 3004 N N . LYS A 1 187 ? 38.13770 -16.15619 -14.07896 1.000 11.42843 754 LYS B N 1
ATOM 3005 C CA . LYS A 1 187 ? 38.89949 -15.22302 -13.27259 1.000 10.27591 754 LYS B CA 1
ATOM 3006 C C . LYS A 1 187 ? 38.08254 -14.04238 -12.79106 1.000 9.11962 754 LYS B C 1
ATOM 3007 O O . LYS A 1 187 ? 38.62865 -13.16803 -12.11656 1.000 11.53420 754 LYS B O 1
ATOM 3026 N N . VAL A 1 188 ? 36.77939 -14.05371 -13.03158 1.000 10.07558 755 VAL B N 1
ATOM 3027 C CA . VAL A 1 188 ? 35.92327 -12.88963 -12.81673 1.000 9.27779 755 VAL B CA 1
ATOM 3028 C C . VAL A 1 188 ? 34.93182 -13.14803 -11.69709 1.000 8.40774 755 VAL B C 1
ATOM 3029 O O . VAL A 1 188 ? 34.06468 -14.01289 -11.81084 1.000 8.81323 755 VAL B O 1
ATOM 3042 N N . TRP A 1 189 ? 35.00773 -12.34197 -10.65216 1.000 8.71190 756 TRP B N 1
ATOM 3043 C CA . TRP A 1 189 ? 34.04508 -12.36439 -9.55521 1.000 9.76034 756 TRP B CA 1
ATOM 3044 C C . TRP A 1 189 ? 32.90044 -11.40788 -9.83270 1.000 8.48194 756 TRP B C 1
ATOM 3045 O O . TRP A 1 189 ? 33.06052 -10.41085 -10.53043 1.000 9.15104 756 TRP B O 1
ATOM 3066 N N . LYS A 1 190 ? 31.74698 -11.72796 -9.28062 1.000 10.29926 757 LYS B N 1
ATOM 3067 C CA . LYS A 1 190 ? 30.64673 -10.78974 -9.15085 1.000 9.14722 757 LYS B CA 1
ATOM 3068 C C . LYS A 1 190 ? 30.47301 -10.43854 -7.68982 1.000 8.88150 757 LYS B C 1
ATOM 3069 O O . LYS A 1 190 ? 30.11075 -11.28970 -6.88820 1.000 10.90914 757 LYS B O 1
ATOM 3088 N N . ALA A 1 191 ? 30.69057 -9.17199 -7.35692 1.000 9.16195 758 ALA B N 1
ATOM 3089 C CA . ALA A 1 191 ? 30.73625 -8.70736 -5.97651 1.000 9.39920 758 ALA B CA 1
ATOM 3090 C C . ALA A 1 191 ? 29.82152 -7.50463 -5.76879 1.000 11.76342 758 ALA B C 1
ATOM 3091 O O . ALA A 1 191 ? 29.79350 -6.61164 -6.61738 1.000 9.37642 758 ALA B O 1
ATOM 3098 N N . PRO A 1 192 ? 29.09297 -7.45215 -4.65735 1.000 8.31035 759 PRO B N 1
ATOM 3099 C CA . PRO A 1 192 ? 28.25400 -6.29778 -4.36909 1.000 9.41745 759 PRO B CA 1
ATOM 3100 C C . PRO A 1 192 ? 29.06369 -5.10709 -3.89495 1.000 9.48599 759 PRO B C 1
ATOM 3101 O O . PRO A 1 192 ? 30.14020 -5.23688 -3.32661 1.000 8.79211 759 PRO B O 1
ATOM 3112 N N . SER A 1 193 ? 28.48022 -3.91830 -4.08016 1.000 10.72079 760 SER B N 1
ATOM 3113 C CA . SER A 1 193 ? 29.16731 -2.70387 -3.66263 1.000 11.28406 760 SER B CA 1
ATOM 3114 C C . SER A 1 193 ? 29.47916 -2.73302 -2.16266 1.000 11.35866 760 SER B C 1
ATOM 3115 O O . SER A 1 193 ? 30.49082 -2.18618 -1.73360 1.000 11.33523 760 SER B O 1
ATOM 3123 N N . SER A 1 194 ? 28.64489 -3.39751 -1.35887 1.000 11.73578 761 SER B N 1
ATOM 3124 C CA . SER A 1 194 ? 28.89534 -3.46952 0.07548 1.000 14.76837 761 SER B CA 1
ATOM 3125 C C . SER A 1 194 ? 30.17528 -4.25102 0.38350 1.000 10.92637 761 SER B C 1
ATOM 3126 O O . SER A 1 194 ? 30.86698 -3.92253 1.35652 1.000 11.35493 761 SER B O 1
ATOM 3134 N N . TRP A 1 195 ? 30.49144 -5.27302 -0.41892 1.000 9.67949 762 TRP B N 1
ATOM 3135 C CA . TRP A 1 195 ? 31.75646 -5.99816 -0.26370 1.000 9.23819 762 TRP B CA 1
ATOM 3136 C C . TRP A 1 195 ? 32.90453 -5.03165 -0.40831 1.000 11.02524 762 TRP B C 1
ATOM 3137 O O . TRP A 1 195 ? 33.84217 -5.02142 0.40424 1.000 8.82969 762 TRP B O 1
ATOM 3158 N N . PHE A 1 196 ? 32.81409 -4.17046 -1.41195 1.000 13.65394 763 PHE B N 1
ATOM 3159 C CA . PHE A 1 196 ? 33.86221 -3.20208 -1.68450 1.000 13.23888 763 PHE B CA 1
ATOM 3160 C C . PHE A 1 196 ? 34.01364 -2.24325 -0.52551 1.000 11.61177 763 PHE B C 1
ATOM 3161 O O . PHE A 1 196 ? 35.12767 -1.99316 -0.05443 1.000 12.16093 763 PHE B O 1
ATOM 3178 N N . ILE A 1 197 ? 32.88263 -1.72552 -0.02239 1.000 11.33309 764 ILE B N 1
ATOM 3179 C CA . ILE A 1 197 ? 32.92879 -0.80849 1.10825 1.000 12.86823 764 ILE B CA 1
ATOM 3180 C C . ILE A 1 197 ? 33.48928 -1.51339 2.34126 1.000 12.78927 764 ILE B C 1
ATOM 3181 O O . ILE A 1 197 ? 34.34374 -0.96844 3.05679 1.000 13.64598 764 ILE B O 1
ATOM 3197 N N . ASP A 1 198 ? 33.03788 -2.74408 2.61060 1.000 12.09587 765 ASP B N 1
ATOM 3198 C CA . ASP A 1 198 ? 33.54232 -3.47373 3.77822 1.000 12.44298 765 ASP B CA 1
ATOM 3199 C C . ASP A 1 198 ? 35.05612 -3.71448 3.66195 1.000 11.81207 765 ASP B C 1
ATOM 3200 O O . ASP A 1 198 ? 35.77480 -3.68621 4.66724 1.000 12.73510 765 ASP B O 1
ATOM 3209 N N . CYS A 1 199 ? 35.56375 -3.95363 2.45930 1.000 10.56917 766 CYS B N 1
ATOM 3210 C CA . CYS A 1 199 ? 37.00728 -4.12309 2.29808 1.000 10.34996 766 CYS B CA 1
ATOM 3211 C C . CYS A 1 199 ? 37.75074 -2.87416 2.74131 1.000 11.61456 766 CYS B C 1
ATOM 3212 O O . CYS A 1 199 ? 38.76049 -2.95158 3.45833 1.000 12.35368 766 CYS B O 1
ATOM 3220 N N . VAL A 1 200 ? 37.30134 -1.71387 2.27072 1.000 12.21090 767 VAL B N 1
ATOM 3221 C CA . VAL A 1 200 ? 38.00417 -0.47195 2.58242 1.000 13.75283 767 VAL B CA 1
ATOM 3222 C C . VAL A 1 200 ? 37.95253 -0.21681 4.07215 1.000 15.16842 767 VAL B C 1
ATOM 3223 O O . VAL A 1 200 ? 38.96372 0.07990 4.70847 1.000 16.28156 767 VAL B O 1
ATOM 3236 N N . MET A 1 201 ? 36.75814 -0.31086 4.64948 1.000 17.68148 768 MET B N 1
ATOM 3237 C CA . MET A 1 201 ? 36.59952 0.03350 6.05296 1.000 20.82707 768 MET B CA 1
ATOM 3238 C C . MET A 1 201 ? 37.42686 -0.88129 6.95226 1.000 18.26684 768 MET B C 1
ATOM 3239 O O . MET A 1 201 ? 37.87262 -0.45271 8.01486 1.000 20.06416 768 MET B O 1
ATOM 3253 N N . SER A 1 202 ? 37.68177 -2.12371 6.54530 1.000 19.96081 769 SER B N 1
ATOM 3254 C CA . SER A 1 202 ? 38.49883 -3.03907 7.34326 1.000 19.08997 769 SER B CA 1
ATOM 3255 C C . SER A 1 202 ? 39.95733 -3.14058 6.86560 1.000 18.09641 769 SER B C 1
ATOM 3256 O O . SER A 1 202 ? 40.76785 -3.83174 7.50274 1.000 20.04335 769 SER B O 1
ATOM 3264 N N . PHE A 1 203 ? 40.29581 -2.47256 5.76964 1.000 17.14172 770 PHE B N 1
ATOM 3265 C CA . PHE A 1 203 ? 41.55405 -2.63579 5.02340 1.000 15.22514 770 PHE B CA 1
ATOM 3266 C C . PHE A 1 203 ? 41.91892 -4.10958 4.85330 1.000 14.30372 770 PHE B C 1
ATOM 3267 O O . PHE A 1 203 ? 42.97913 -4.59011 5.25625 1.000 15.32202 770 PHE B O 1
ATOM 3284 N N . GLU A 1 204 ? 41.01462 -4.83831 4.22340 1.000 12.83488 771 GLU B N 1
ATOM 3285 C CA . GLU A 1 204 ? 41.22363 -6.23320 3.90223 1.000 13.90754 771 GLU B CA 1
ATOM 3286 C C . GLU A 1 204 ? 40.59367 -6.51470 2.55257 1.000 12.34175 771 GLU B C 1
ATOM 3287 O O . GLU A 1 204 ? 39.52415 -5.98438 2.23919 1.000 12.89496 771 GLU B O 1
ATOM 3299 N N . LEU A 1 205 ? 41.23966 -7.37492 1.77142 1.000 11.52047 772 LEU B N 1
ATOM 3300 C CA . LEU A 1 205 ? 40.62483 -7.91097 0.56371 1.000 10.83032 772 LEU B CA 1
ATOM 3301 C C . LEU A 1 205 ? 39.81370 -9.11423 1.01929 1.000 10.31114 772 LEU B C 1
ATOM 3302 O O . LEU A 1 205 ? 40.32783 -10.22624 1.15646 1.000 10.80276 772 LEU B O 1
ATOM 3318 N N . LEU A 1 206 ? 38.53207 -8.87209 1.30265 1.000 8.63715 773 LEU B N 1
ATOM 3319 C CA . LEU A 1 206 ? 37.67937 -9.85655 1.94840 1.000 9.08059 773 LEU B CA 1
ATOM 3320 C C . LEU A 1 206 ? 37.27049 -10.92653 0.95337 1.000 9.21983 773 LEU B C 1
ATOM 3321 O O . LEU A 1 206 ? 37.06994 -10.63167 -0.22723 1.000 7.78596 773 LEU B O 1
ATOM 3337 N N . PRO A 1 207 ? 37.10665 -12.15611 1.40981 1.000 12.22528 774 PRO B N 1
ATOM 3338 C CA . PRO A 1 207 ? 36.64995 -13.20063 0.51231 1.000 9.97127 774 PRO B CA 1
ATOM 3339 C C . PRO A 1 207 ? 35.19795 -12.97947 0.13858 1.000 11.93281 774 PRO B C 1
ATOM 3340 O O . PRO A 1 207 ? 34.42332 -12.35333 0.86544 1.000 12.76998 774 PRO B O 1
ATOM 3351 N N . LEU A 1 208 ? 34.84299 -13.49486 -1.01979 1.000 19.09320 775 LEU B N 1
ATOM 3352 C CA . LEU A 1 208 ? 33.46993 -13.52727 -1.46555 1.000 19.82791 775 LEU B CA 1
ATOM 3353 C C . LEU A 1 208 ? 32.82434 -14.88628 -1.25942 1.000 26.46846 775 LEU B C 1
ATOM 3354 O O . LEU A 1 208 ? 31.59727 -14.95748 -1.14457 1.000 37.37113 775 LEU B O 1
ATOM 3370 N N . ASP A 1 209 ? 33.61212 -15.94799 -1.18467 1.000 40.64274 776 ASP B N 1
ATOM 3371 C CA . ASP A 1 209 ? 33.03824 -17.24954 -0.87799 1.000 57.67599 776 ASP B CA 1
ATOM 3372 C C . ASP A 1 209 ? 33.32057 -17.56053 0.58629 1.000 64.21438 776 ASP B C 1
ATOM 3373 O O . ASP A 1 209 ? 32.44403 -17.34674 1.42926 1.000 52.98826 776 ASP B O 1
ATOM 3382 N N . SER A 1 210 ? 34.53979 -17.98350 0.91129 1.000 91.26994 777 SER B N 1
ATOM 3383 C CA . SER A 1 210 ? 34.92598 -18.28419 2.29208 1.000 99.04679 777 SER B CA 1
ATOM 3384 C C . SER A 1 210 ? 34.77739 -17.09096 3.25276 1.000 92.80344 777 SER B C 1
ATOM 3385 O O . SER A 1 210 ? 35.53595 -16.97582 4.21857 1.000 82.10434 777 SER B O 1
ATOM 3394 N N . PRO B 1 2 ? 27.00743 4.22075 46.38035 1.000 58.19646 569 PRO A N 1
ATOM 3395 C CA . PRO B 1 2 ? 27.65113 5.37474 45.74076 1.000 60.43448 569 PRO A CA 1
ATOM 3396 C C . PRO B 1 2 ? 26.88127 5.84193 44.49145 1.000 50.32768 569 PRO A C 1
ATOM 3397 O O . PRO B 1 2 ? 26.99242 5.22017 43.43662 1.000 47.68038 569 PRO A O 1
ATOM 3408 N N . LEU B 1 3 ? 26.12174 6.93098 44.62156 1.000 24.47369 570 LEU A N 1
ATOM 3409 C CA . LEU B 1 3 ? 25.21668 7.38104 43.57767 1.000 22.16507 570 LEU A CA 1
ATOM 3410 C C . LEU B 1 3 ? 25.94699 8.30040 42.60120 1.000 17.28792 570 LEU A C 1
ATOM 3411 O O . LEU B 1 3 ? 26.83401 9.06108 42.98374 1.000 18.31376 570 LEU A O 1
ATOM 3427 N N . VAL B 1 4 ? 25.56591 8.21582 41.33274 1.000 17.79049 571 VAL A N 1
ATOM 3428 C CA . VAL B 1 4 ? 26.15571 9.00352 40.25812 1.000 14.74931 571 VAL A CA 1
ATOM 3429 C C . VAL B 1 4 ? 24.98091 9.55055 39.46467 1.000 15.40179 571 VAL A C 1
ATOM 3430 O O . VAL B 1 4 ? 24.26110 8.79148 38.79904 1.000 13.04440 571 VAL A O 1
ATOM 3443 N N . LEU B 1 5 ? 24.78911 10.85990 39.53962 1.000 13.98190 572 LEU A N 1
ATOM 3444 C CA . LEU B 1 5 ? 23.66422 11.57922 38.97276 1.000 13.31466 572 LEU A CA 1
ATOM 3445 C C . LEU B 1 5 ? 24.06487 12.24528 37.66503 1.000 13.46955 572 LEU A C 1
ATOM 3446 O O . LEU B 1 5 ? 25.18114 12.74468 37.53175 1.000 14.63762 572 LEU A O 1
ATOM 3462 N N . ILE B 1 6 ? 23.11405 12.33632 36.73988 1.000 13.10386 573 ILE A N 1
ATOM 3463 C CA . ILE B 1 6 ? 23.31021 13.11280 35.52459 1.000 13.63746 573 ILE A CA 1
ATOM 3464 C C . ILE B 1 6 ? 21.95904 13.66233 35.08877 1.000 13.73680 573 ILE A C 1
ATOM 3465 O O . ILE B 1 6 ? 20.91382 13.04969 35.31065 1.000 13.21711 573 ILE A O 1
ATOM 3481 N N . GLY B 1 7 ? 21.98439 14.84442 34.49480 1.000 14.74877 574 GLY A N 1
ATOM 3482 C CA . GLY B 1 7 ? 20.79301 15.47308 33.96130 1.000 15.39119 574 GLY A CA 1
ATOM 3483 C C . GLY B 1 7 ? 20.76158 15.41832 32.45113 1.000 17.94778 574 GLY A C 1
ATOM 3484 O O . GLY B 1 7 ? 21.80192 15.48650 31.79460 1.000 20.44898 574 GLY A O 1
ATOM 3488 N N . SER B 1 8 ? 19.54948 15.31448 31.90260 1.000 16.29179 575 SER A N 1
ATOM 3489 C CA . SER B 1 8 ? 19.32903 15.35757 30.46235 1.000 19.10712 575 SER A CA 1
ATOM 3490 C C . SER B 1 8 ? 18.24234 16.37634 30.16144 1.000 20.51347 575 SER A C 1
ATOM 3491 O O . SER B 1 8 ? 17.12856 16.25052 30.66390 1.000 19.97071 575 SER A O 1
ATOM 3499 N N . GLY B 1 9 ? 18.56670 17.39139 29.36960 1.000 21.65980 576 GLY A N 1
ATOM 3500 C CA . GLY B 1 9 ? 17.59154 18.41323 29.05195 1.000 24.62076 576 GLY A CA 1
ATOM 3501 C C . GLY B 1 9 ? 17.31909 19.40520 30.16022 1.000 27.04362 576 GLY A C 1
ATOM 3502 O O . GLY B 1 9 ? 16.34440 20.14817 30.07248 1.000 27.00520 576 GLY A O 1
ATOM 3506 N N . LEU B 1 10 ? 18.16970 19.48227 31.18085 1.000 24.36839 577 LEU A N 1
ATOM 3507 C CA . LEU B 1 10 ? 17.91723 20.37111 32.30503 1.000 22.87972 577 LEU A CA 1
ATOM 3508 C C . LEU B 1 10 ? 18.34407 21.80417 32.00377 1.000 25.22132 577 LEU A C 1
ATOM 3509 O O . LEU B 1 10 ? 19.33582 22.05876 31.31373 1.000 28.13180 577 LEU A O 1
ATOM 3525 N N . SER B 1 11 ? 17.59964 22.75097 32.56572 1.000 27.16537 578 SER A N 1
ATOM 3526 C CA . SER B 1 11 ? 18.00123 24.14650 32.48778 1.000 29.40213 578 SER A CA 1
ATOM 3527 C C . SER B 1 11 ? 19.25814 24.38252 33.31750 1.000 32.24921 578 SER A C 1
ATOM 3528 O O . SER B 1 11 ? 19.70083 23.53273 34.09178 1.000 26.68322 578 SER A O 1
ATOM 3536 N N . SER B 1 12 ? 19.83514 25.56833 33.15080 1.000 34.16864 579 SER A N 1
ATOM 3537 C CA . SER B 1 12 ? 20.98596 25.94847 33.95462 1.000 34.04978 579 SER A CA 1
ATOM 3538 C C . SER B 1 12 ? 20.65066 25.92618 35.44187 1.000 30.65347 579 SER A C 1
ATOM 3539 O O . SER B 1 12 ? 21.41000 25.37910 36.24686 1.000 29.49573 579 SER A O 1
ATOM 3547 N N . GLU B 1 13 ? 19.51414 26.52254 35.82846 1.000 35.63669 580 GLU A N 1
ATOM 3548 C CA . GLU B 1 13 ? 19.09154 26.48906 37.22971 1.000 34.87489 580 GLU A CA 1
ATOM 3549 C C . GLU B 1 13 ? 18.88167 25.06439 37.71692 1.000 31.94945 580 GLU A C 1
ATOM 3550 O O . GLU B 1 13 ? 19.23902 24.73299 38.85551 1.000 31.15506 580 GLU A O 1
ATOM 3562 N N . GLN B 1 14 ? 18.28344 24.21076 36.87366 1.000 27.69296 581 GLN A N 1
ATOM 3563 C CA . GLN B 1 14 ? 18.04725 22.82322 37.26113 1.000 25.21081 581 GLN A CA 1
ATOM 3564 C C . GLN B 1 14 ? 19.35383 22.06336 37.46489 1.000 23.38770 581 GLN A C 1
ATOM 3565 O O . GLN B 1 14 ? 19.46103 21.26386 38.39625 1.000 22.09495 581 GLN A O 1
ATOM 3579 N N . GLN B 1 15 ? 20.36015 22.30944 36.62097 1.000 25.08720 582 GLN A N 1
ATOM 3580 C CA . GLN B 1 15 ? 21.65964 21.66212 36.80733 1.000 22.40180 582 GLN A CA 1
ATOM 3581 C C . GLN B 1 15 ? 22.29867 22.08873 38.12591 1.000 23.01860 582 GLN A C 1
ATOM 3582 O O . GLN B 1 15 ? 22.89923 21.26921 38.83580 1.000 22.26488 582 GLN A O 1
ATOM 3596 N N . LYS B 1 16 ? 22.20424 23.37590 38.45846 1.000 25.16470 583 LYS A N 1
ATOM 3597 C CA . LYS B 1 16 ? 22.73961 23.84428 39.73197 1.000 26.13938 583 LYS A CA 1
ATOM 3598 C C . LYS B 1 16 ? 22.06484 23.12345 40.88651 1.000 25.17288 583 LYS A C 1
ATOM 3599 O O . LYS B 1 16 ? 22.72987 22.70691 41.84359 1.000 24.87220 583 LYS A O 1
ATOM 3618 N N . MET B 1 17 ? 20.74155 22.94544 40.79946 1.000 24.96330 584 MET A N 1
ATOM 3619 C CA . MET B 1 17 ? 20.01874 22.22755 41.83876 1.000 24.32851 584 MET A CA 1
ATOM 3620 C C . MET B 1 17 ? 20.46095 20.77145 41.91850 1.000 22.20477 584 MET A C 1
ATOM 3621 O O . MET B 1 17 ? 20.61852 20.22163 43.01655 1.000 21.90537 584 MET A O 1
ATOM 3635 N N . LEU B 1 18 ? 20.64423 20.12489 40.76469 1.000 20.70386 585 LEU A N 1
ATOM 3636 C CA . LEU B 1 18 ? 21.16124 18.76221 40.76077 1.000 18.93295 585 LEU A CA 1
ATOM 3637 C C . LEU B 1 18 ? 22.54007 18.69228 41.41035 1.000 19.74037 585 LEU A C 1
ATOM 3638 O O . LEU B 1 18 ? 22.85212 17.73195 42.12337 1.000 18.75651 585 LEU A O 1
ATOM 3654 N N . SER B 1 19 ? 23.38918 19.69264 41.15588 1.000 22.05332 586 SER A N 1
ATOM 3655 C CA . SER B 1 19 ? 24.67950 19.76838 41.83971 1.000 22.56410 586 SER A CA 1
ATOM 3656 C C . SER B 1 19 ? 24.50479 19.92239 43.34758 1.000 25.34732 586 SER A C 1
ATOM 3657 O O . SER B 1 19 ? 25.17341 19.23555 44.12439 1.000 22.09993 586 SER A O 1
ATOM 3665 N N . GLU B 1 20 ? 23.59445 20.79469 43.78202 1.000 25.05628 587 GLU A N 1
ATOM 3666 C CA . GLU B 1 20 ? 23.34519 20.94617 45.21620 1.000 28.80377 587 GLU A CA 1
ATOM 3667 C C . GLU B 1 20 ? 22.89754 19.62591 45.83664 1.000 25.26325 587 GLU A C 1
ATOM 3668 O O . GLU B 1 20 ? 23.29825 19.28746 46.95734 1.000 25.96199 587 GLU A O 1
ATOM 3680 N N . LEU B 1 21 ? 22.05104 18.87391 45.12601 1.000 21.73757 588 LEU A N 1
ATOM 3681 C CA . LEU B 1 21 ? 21.59360 17.59623 45.65234 1.000 20.85773 588 LEU A CA 1
ATOM 3682 C C . LEU B 1 21 ? 22.73569 16.60228 45.74492 1.000 20.16707 588 LEU A C 1
ATOM 3683 O O . LEU B 1 21 ? 22.82136 15.82371 46.70411 1.000 20.55067 588 LEU A O 1
ATOM 3699 N N . ALA B 1 22 ? 23.61820 16.59221 44.74205 1.000 19.46029 589 ALA A N 1
ATOM 3700 C CA . ALA B 1 22 ? 24.71054 15.63585 44.76616 1.000 19.13887 589 ALA A CA 1
ATOM 3701 C C . ALA B 1 22 ? 25.60315 15.87935 45.98422 1.000 20.86594 589 ALA A C 1
ATOM 3702 O O . ALA B 1 22 ? 26.06913 14.93535 46.62168 1.000 21.19250 589 ALA A O 1
ATOM 3709 N N . VAL B 1 23 ? 25.81482 17.14177 46.34397 1.000 22.30350 590 VAL A N 1
ATOM 3710 C CA . VAL B 1 23 ? 26.55823 17.45054 47.56717 1.000 24.30770 590 VAL A CA 1
ATOM 3711 C C . VAL B 1 23 ? 25.84397 16.85189 48.77011 1.000 24.87692 590 VAL A C 1
ATOM 3712 O O . VAL B 1 23 ? 26.44623 16.17104 49.61044 1.000 25.86873 590 VAL A O 1
ATOM 3725 N N . ILE B 1 24 ? 24.54507 17.10199 48.86671 1.000 24.59808 591 ILE A N 1
ATOM 3726 C CA . ILE B 1 24 ? 23.78827 16.64247 50.02466 1.000 26.49411 591 ILE A CA 1
ATOM 3727 C C . ILE B 1 24 ? 23.84301 15.12068 50.14262 1.000 26.79510 591 ILE A C 1
ATOM 3728 O O . ILE B 1 24 ? 24.02487 14.58091 51.23832 1.000 26.83422 591 ILE A O 1
ATOM 3744 N N . LEU B 1 25 ? 23.72765 14.40760 49.02776 1.000 24.19144 592 LEU A N 1
ATOM 3745 C CA . LEU B 1 25 ? 23.73939 12.94920 49.05607 1.000 26.33263 592 LEU A CA 1
ATOM 3746 C C . LEU B 1 25 ? 25.13104 12.34040 49.04122 1.000 23.65085 592 LEU A C 1
ATOM 3747 O O . LEU B 1 25 ? 25.23582 11.10834 48.98736 1.000 26.44878 592 LEU A O 1
ATOM 3763 N N . LYS B 1 26 ? 26.19939 13.14573 49.01158 1.000 25.24244 593 LYS A N 1
ATOM 3764 C CA . LYS B 1 26 ? 27.56256 12.60911 48.89085 1.000 28.07458 593 LYS A CA 1
ATOM 3765 C C . LYS B 1 26 ? 27.69514 11.81516 47.60322 1.000 26.06649 593 LYS A C 1
ATOM 3766 O O . LYS B 1 26 ? 28.35721 10.77479 47.55819 1.000 27.10906 593 LYS A O 1
ATOM 3785 N N . ALA B 1 27 ? 27.03873 12.29304 46.55127 1.000 20.69866 594 ALA A N 1
ATOM 3786 C CA . ALA B 1 27 ? 27.01205 11.60171 45.28433 1.000 19.20721 594 ALA A CA 1
ATOM 3787 C C . ALA B 1 27 ? 27.86563 12.33487 44.26038 1.000 19.13921 594 ALA A C 1
ATOM 3788 O O . ALA B 1 27 ? 28.34371 13.44881 44.48538 1.000 20.12301 594 ALA A O 1
ATOM 3795 N N . LYS B 1 28 ? 28.05778 11.67197 43.12363 1.000 18.24710 595 LYS A N 1
ATOM 3796 C CA . LYS B 1 28 ? 28.68807 12.30194 41.98127 1.000 18.23121 595 LYS A CA 1
ATOM 3797 C C . LYS B 1 28 ? 27.62097 12.93110 41.11046 1.000 18.98405 595 LYS A C 1
ATOM 3798 O O . LYS B 1 28 ? 26.47306 12.47777 41.09345 1.000 15.96307 595 LYS A O 1
ATOM 3817 N N . LYS B 1 29 ? 27.99514 13.99851 40.40118 1.000 17.50534 596 LYS A N 1
ATOM 3818 C CA . LYS B 1 29 ? 27.13352 14.58834 39.37965 1.000 16.81272 596 LYS A CA 1
ATOM 3819 C C . LYS B 1 29 ? 28.00661 14.80252 38.15355 1.000 18.94851 596 LYS A C 1
ATOM 3820 O O . LYS B 1 29 ? 28.96928 15.56708 38.20291 1.000 20.71492 596 LYS A O 1
ATOM 3839 N N . TYR B 1 30 ? 27.69561 14.08859 37.07961 1.000 17.11800 597 TYR A N 1
ATOM 3840 C CA . TYR B 1 30 ? 28.40805 14.14532 35.82014 1.000 17.56468 597 TYR A CA 1
ATOM 3841 C C . TYR B 1 30 ? 27.62285 14.95335 34.80547 1.000 19.28544 597 TYR A C 1
ATOM 3842 O O . TYR B 1 30 ? 26.41577 15.17068 34.95174 1.000 18.38513 597 TYR A O 1
ATOM 3860 N N . THR B 1 31 ? 28.30885 15.34655 33.73093 1.000 21.84526 598 THR A N 1
ATOM 3861 C CA . THR B 1 31 ? 27.63045 15.88199 32.55732 1.000 22.92932 598 THR A CA 1
ATOM 3862 C C . THR B 1 31 ? 27.78213 14.99073 31.32837 1.000 23.50678 598 THR A C 1
ATOM 3863 O O . THR B 1 31 ? 27.05597 15.19143 30.34701 1.000 27.00569 598 THR A O 1
ATOM 3874 N N . GLU B 1 32 ? 28.67429 14.00161 31.36385 1.000 22.23171 599 GLU A N 1
ATOM 3875 C CA . GLU B 1 32 ? 28.81988 13.00831 30.30161 1.000 24.09221 599 GLU A CA 1
ATOM 3876 C C . GLU B 1 32 ? 28.44677 11.63887 30.84952 1.000 21.67505 599 GLU A C 1
ATOM 3877 O O . GLU B 1 32 ? 28.91435 11.25124 31.92767 1.000 18.45071 599 GLU A O 1
ATOM 3889 N N . PHE B 1 33 ? 27.65406 10.88711 30.08274 1.000 17.49614 600 PHE A N 1
ATOM 3890 C CA . PHE B 1 33 ? 27.20598 9.58089 30.54615 1.000 16.47661 600 PHE A CA 1
ATOM 3891 C C . PHE B 1 33 ? 28.35451 8.59129 30.57082 1.000 18.03467 600 PHE A C 1
ATOM 3892 O O . PHE B 1 33 ? 29.20492 8.58154 29.68133 1.000 19.90594 600 PHE A O 1
ATOM 3909 N N . ASP B 1 34 ? 28.38199 7.73742 31.58771 1.000 21.12237 601 ASP A N 1
ATOM 3910 C CA . ASP B 1 34 ? 29.15801 6.50858 31.49482 1.000 24.73884 601 ASP A CA 1
ATOM 3911 C C . ASP B 1 34 ? 28.48235 5.45606 32.35127 1.000 18.90968 601 ASP A C 1
ATOM 3912 O O . ASP B 1 34 ? 27.44863 5.70261 32.98139 1.000 19.00562 601 ASP A O 1
ATOM 3921 N N . SER B 1 35 ? 29.04800 4.25560 32.33191 1.000 19.65394 602 SER A N 1
ATOM 3922 C CA . SER B 1 35 ? 28.31828 3.11109 32.87767 1.000 23.63751 602 SER A CA 1
ATOM 3923 C C . SER B 1 35 ? 28.19278 3.15205 34.39278 1.000 19.65885 602 SER A C 1
ATOM 3924 O O . SER B 1 35 ? 27.43056 2.35483 34.94707 1.000 18.57855 602 SER A O 1
ATOM 3932 N N . THR B 1 36 ? 28.87738 4.06820 35.07883 1.000 17.64752 603 THR A N 1
ATOM 3933 C CA . THR B 1 36 ? 28.67657 4.15948 36.52527 1.000 17.41759 603 THR A CA 1
ATOM 3934 C C . THR B 1 36 ? 27.47295 5.01907 36.89781 1.000 15.78957 603 THR A C 1
ATOM 3935 O O . THR B 1 36 ? 27.08490 5.02871 38.07104 1.000 15.66919 603 THR A O 1
ATOM 3946 N N . VAL B 1 37 ? 26.84935 5.69276 35.93131 1.000 14.87406 604 VAL A N 1
ATOM 3947 C CA . VAL B 1 37 ? 25.65699 6.49161 36.21042 1.000 13.71101 604 VAL A CA 1
ATOM 3948 C C . VAL B 1 37 ? 24.56644 5.59753 36.78087 1.000 13.30815 604 VAL A C 1
ATOM 3949 O O . VAL B 1 37 ? 24.28160 4.51196 36.25426 1.000 13.76364 604 VAL A O 1
ATOM 3962 N N . THR B 1 38 ? 23.94384 6.05978 37.86690 1.000 13.01607 605 THR A N 1
ATOM 3963 C CA . THR B 1 38 ? 22.83478 5.35511 38.49661 1.000 12.92064 605 THR A CA 1
ATOM 3964 C C . THR B 1 38 ? 21.49263 6.06025 38.31960 1.000 12.55652 605 THR A C 1
ATOM 3965 O O . THR B 1 38 ? 20.45977 5.39582 38.36018 1.000 12.27781 605 THR A O 1
ATOM 3976 N N . HIS B 1 39 ? 21.49541 7.38225 38.13937 1.000 11.96637 606 HIS A N 1
ATOM 3977 C CA . HIS B 1 39 ? 20.29306 8.20704 38.11292 1.000 11.78847 606 HIS A CA 1
ATOM 3978 C C . HIS B 1 39 ? 20.38899 9.21414 36.97683 1.000 11.69202 606 HIS A C 1
ATOM 3979 O O . HIS B 1 39 ? 21.33717 9.99617 36.92998 1.000 11.91346 606 HIS A O 1
ATOM 3993 N N . VAL B 1 40 ? 19.40379 9.22522 36.09460 1.000 12.00429 607 VAL A N 1
ATOM 3994 C CA . VAL B 1 40 ? 19.24914 10.25830 35.08080 1.000 12.02637 607 VAL A CA 1
ATOM 3995 C C . VAL B 1 40 ? 18.00411 11.06951 35.42137 1.000 12.53962 607 VAL A C 1
ATOM 3996 O O . VAL B 1 40 ? 16.91180 10.49976 35.56017 1.000 12.66958 607 VAL A O 1
ATOM 4009 N N . VAL B 1 41 ? 18.14173 12.39402 35.48291 1.000 13.16164 608 VAL A N 1
ATOM 4010 C CA . VAL B 1 41 ? 17.03587 13.28369 35.81106 1.000 14.09402 608 VAL A CA 1
ATOM 4011 C C . VAL B 1 41 ? 16.65176 14.05767 34.56221 1.000 15.06948 608 VAL A C 1
ATOM 4012 O O . VAL B 1 41 ? 17.50541 14.70780 33.94851 1.000 15.41201 608 VAL A O 1
ATOM 4025 N N . VAL B 1 42 ? 15.36654 14.02934 34.22404 1.000 15.86805 609 VAL A N 1
ATOM 4026 C CA . VAL B 1 42 ? 14.81777 14.73873 33.06730 1.000 17.28169 609 VAL A CA 1
ATOM 4027 C C . VAL B 1 42 ? 14.00852 15.92630 33.56523 1.000 20.26464 609 VAL A C 1
ATOM 4028 O O . VAL B 1 42 ? 13.64591 15.96171 3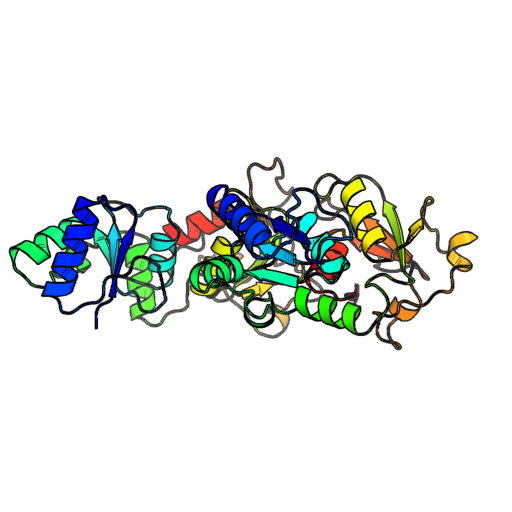4.74988 1.000 21.79968 609 VAL A O 1
ATOM 4041 N N . PRO B 1 43 ? 13.72567 16.92777 32.71800 1.000 24.26399 610 PRO A N 1
ATOM 4042 C CA . PRO B 1 43 ? 13.14958 18.18471 33.22478 1.000 31.46645 610 PRO A CA 1
ATOM 4043 C C . PRO B 1 43 ? 11.67752 18.12612 33.57063 1.000 31.82555 610 PRO A C 1
ATOM 4044 O O . PRO B 1 43 ? 11.21343 18.99269 34.32315 1.000 37.96326 610 PRO A O 1
ATOM 4055 N N . GLY B 1 44 ? 10.93076 17.16483 33.04053 1.000 29.30358 611 GLY A N 1
ATOM 4056 C CA . GLY B 1 44 ? 9.49984 17.11432 33.26028 1.000 30.23627 611 GLY A CA 1
ATOM 4057 C C . GLY B 1 44 ? 9.05674 15.68915 33.48371 1.000 35.19449 611 GLY A C 1
ATOM 4058 O O . GLY B 1 44 ? 9.74101 14.95149 34.19157 1.000 35.93560 611 GLY A O 1
ATOM 4062 N N . ASP B 1 45 ? 7.91365 15.31197 32.90576 1.000 42.62270 612 ASP A N 1
ATOM 4063 C CA . ASP B 1 45 ? 7.22068 14.04299 33.11826 1.000 37.32658 612 ASP A CA 1
ATOM 4064 C C . ASP B 1 45 ? 7.60854 12.97338 32.11157 1.000 38.61341 612 ASP A C 1
ATOM 4065 O O . ASP B 1 45 ? 7.01502 11.88772 32.12306 1.000 40.67019 612 ASP A O 1
ATOM 4074 N N . ALA B 1 46 ? 8.51117 13.27417 31.18634 1.000 35.26927 613 ALA A N 1
ATOM 4075 C CA . ALA B 1 46 ? 8.70414 12.43305 30.01524 1.000 33.50441 613 ALA A CA 1
ATOM 4076 C C . ALA B 1 46 ? 10.17028 12.09917 29.76175 1.000 33.80034 613 ALA A C 1
ATOM 4077 O O . ALA B 1 46 ? 11.06809 12.89819 30.04762 1.000 32.15157 613 ALA A O 1
ATOM 4084 N N . VAL B 1 47 ? 10.39040 10.91446 29.17862 1.000 30.33413 614 VAL A N 1
ATOM 4085 C CA . VAL B 1 47 ? 11.70366 10.55167 28.66041 1.000 37.97195 614 VAL A CA 1
ATOM 4086 C C . VAL B 1 47 ? 12.08322 11.47523 27.51545 1.000 33.61263 614 VAL A C 1
ATOM 4087 O O . VAL B 1 47 ? 11.28343 11.73383 26.61413 1.000 34.03325 614 VAL A O 1
ATOM 4100 N N . GLN B 1 48 ? 13.31443 11.96337 27.54831 1.000 39.79488 615 GLN A N 1
ATOM 4101 C CA . GLN B 1 48 ? 13.90687 12.69513 26.43849 1.000 40.90788 615 GLN A CA 1
ATOM 4102 C C . GLN B 1 48 ? 14.50461 11.72632 25.42299 1.000 36.14132 615 GLN A C 1
ATOM 4103 O O . GLN B 1 48 ? 15.13096 10.72656 25.78751 1.000 29.49847 615 GLN A O 1
ATOM 4117 N N . SER B 1 49 ? 14.36136 12.05026 24.14703 1.000 34.40048 616 SER A N 1
ATOM 4118 C CA . SER B 1 49 ? 15.01905 11.26977 23.09651 1.000 34.50771 616 SER A CA 1
ATOM 4119 C C . SER B 1 49 ? 16.45249 11.76672 22.89069 1.000 34.74105 616 SER A C 1
ATOM 4120 O O . SER B 1 49 ? 16.83478 12.21440 21.81207 1.000 38.76136 616 SER A O 1
ATOM 4128 N N . THR B 1 50 ? 17.25856 11.62515 23.93513 1.000 23.50361 617 THR A N 1
ATOM 4129 C CA . THR B 1 50 ? 18.63589 12.09429 23.94168 1.000 24.99218 617 THR A CA 1
ATOM 4130 C C . THR B 1 50 ? 19.54263 10.89908 24.16814 1.000 20.41685 617 THR A C 1
ATOM 4131 O O . THR B 1 50 ? 19.12175 9.86342 24.68296 1.000 19.26928 617 THR A O 1
ATOM 4142 N N . LEU B 1 51 ? 20.80490 11.05480 23.77894 1.000 18.21196 618 LEU A N 1
ATOM 4143 C CA . LEU B 1 51 ? 21.75185 9.98436 24.00336 1.000 16.09832 618 LEU A CA 1
ATOM 4144 C C . LEU B 1 51 ? 21.81211 9.62126 25.47124 1.000 15.91501 618 LEU A C 1
ATOM 4145 O O . LEU B 1 51 ? 21.83705 8.44087 25.82216 1.000 17.58338 618 LEU A O 1
ATOM 4161 N N . LYS B 1 52 ? 21.85945 10.63024 26.34710 1.000 19.80549 619 LYS A N 1
ATOM 4162 C CA . LYS B 1 52 ? 21.95172 10.38276 27.77989 1.000 15.58160 619 LYS A CA 1
ATOM 4163 C C . LYS B 1 52 ? 20.76522 9.59194 28.29883 1.000 15.57856 619 LYS A C 1
ATOM 4164 O O . LYS B 1 52 ? 20.92278 8.67174 29.11118 1.000 15.28423 619 LYS A O 1
ATOM 4183 N N . CYS B 1 53 ? 19.55348 10.00729 27.94015 1.000 20.81881 620 CYS A N 1
ATOM 4184 C CA . CYS B 1 53 ? 18.38818 9.26929 28.40607 1.000 23.27144 620 CYS A CA 1
ATOM 4185 C C . CYS B 1 53 ? 18.38350 7.84692 27.86593 1.000 18.62955 620 CYS A C 1
ATOM 4186 O O . CYS B 1 53 ? 18.02707 6.91296 28.58049 1.000 17.36968 620 CYS A O 1
ATOM 4194 N N . MET B 1 54 ? 18.76639 7.67323 26.60279 1.000 14.31154 621 MET A N 1
ATOM 4195 C CA . MET B 1 54 ? 18.72076 6.34840 25.99146 1.000 13.22038 621 MET A CA 1
ATOM 4196 C C . MET B 1 54 ? 19.77391 5.42894 26.58407 1.000 12.90252 621 MET A C 1
ATOM 4197 O O . MET B 1 54 ? 19.49779 4.25231 26.85711 1.000 12.58352 621 MET A O 1
ATOM 4211 N N . LEU B 1 55 ? 20.97176 5.95067 26.84079 1.000 13.16778 622 LEU A N 1
ATOM 4212 C CA . LEU B 1 55 ? 21.97074 5.14133 27.53611 1.000 13.11681 622 LEU A CA 1
ATOM 4213 C C . LEU B 1 55 ? 21.52183 4.82835 28.95469 1.000 12.79369 622 LEU A C 1
ATOM 4214 O O . LEU B 1 55 ? 21.80566 3.74001 29.48235 1.000 12.71690 622 LEU A O 1
ATOM 4230 N N . GLY B 1 56 ? 20.83415 5.77012 29.60160 1.000 13.97143 623 GLY A N 1
ATOM 4231 C CA . GLY B 1 56 ? 20.30805 5.49173 30.92675 1.000 13.62383 623 GLY A CA 1
ATOM 4232 C C . GLY B 1 56 ? 19.31486 4.34869 30.90711 1.000 12.73211 623 GLY A C 1
ATOM 4233 O O . GLY B 1 56 ? 19.38350 3.43551 31.73762 1.000 13.66035 623 GLY A O 1
ATOM 4237 N N . ILE B 1 57 ? 18.40334 4.36127 29.94028 1.000 12.57533 624 ILE A N 1
ATOM 4238 C CA . ILE B 1 57 ? 17.47300 3.25063 29.79894 1.000 12.46608 624 ILE A CA 1
ATOM 4239 C C . ILE B 1 57 ? 18.23358 1.94317 29.55977 1.000 12.62080 624 ILE A C 1
ATOM 4240 O O . ILE B 1 57 ? 17.97845 0.92366 30.21047 1.000 13.56639 624 ILE A O 1
ATOM 4256 N N . LEU B 1 58 ? 19.19513 1.94303 28.62340 1.000 13.71115 625 LEU A N 1
ATOM 4257 C CA . LEU B 1 58 ? 19.80707 0.66040 28.30414 1.000 12.87402 625 LEU A CA 1
ATOM 4258 C C . LEU B 1 58 ? 20.64783 0.14348 29.44571 1.000 13.62435 625 LEU A C 1
ATOM 4259 O O . LEU B 1 58 ? 20.81749 -1.07418 29.56515 1.000 17.18646 625 LEU A O 1
ATOM 4275 N N . ASN B 1 59 ? 21.12082 1.01257 30.31648 1.000 12.98470 626 ASN A N 1
ATOM 4276 C CA . ASN B 1 59 ? 21.82159 0.59354 31.50940 1.000 12.84513 626 ASN A CA 1
ATOM 4277 C C . ASN B 1 59 ? 20.88663 0.34760 32.69260 1.000 12.75996 626 ASN A C 1
ATOM 4278 O O . ASN B 1 59 ? 21.36258 0.06632 33.78899 1.000 13.10660 626 ASN A O 1
ATOM 4289 N N . GLY B 1 60 ? 19.58521 0.48024 32.51575 1.000 12.47446 627 GLY A N 1
ATOM 4290 C CA . GLY B 1 60 ? 18.68353 0.19491 33.62149 1.000 13.15187 627 GLY A CA 1
ATOM 4291 C C . GLY B 1 60 ? 18.76228 1.18610 34.74442 1.000 15.96884 627 GLY A C 1
ATOM 4292 O O . GLY B 1 60 ? 18.47488 0.82650 35.88866 1.000 12.98937 627 GLY A O 1
ATOM 4296 N N . CYS B 1 61 ? 19.16451 2.42783 34.45538 1.000 12.54802 628 CYS A N 1
ATOM 4297 C CA . CYS B 1 61 ? 19.22850 3.46784 35.45980 1.000 12.71560 628 CYS A CA 1
ATOM 4298 C C . CYS B 1 61 ? 17.83417 3.87598 35.92637 1.000 13.25328 628 CYS A C 1
ATOM 4299 O O . CYS B 1 61 ? 16.82626 3.63858 35.24921 1.000 13.51958 628 CYS A O 1
ATOM 4307 N N . TRP B 1 62 ? 17.794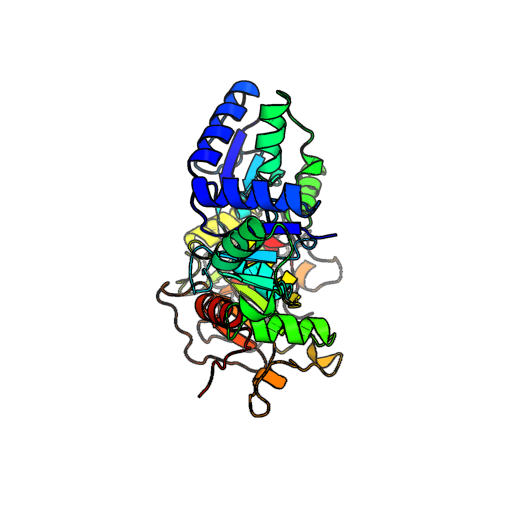23 4.54606 37.08069 1.000 13.04606 629 TRP A N 1
ATOM 4308 C CA . TRP B 1 62 ? 16.63023 5.33249 37.43390 1.000 13.28126 629 TRP A CA 1
ATOM 4309 C C . TRP B 1 62 ? 16.52437 6.49116 36.46087 1.000 13.18243 629 TRP A C 1
ATOM 4310 O O . TRP B 1 62 ? 17.47365 7.25286 36.31899 1.000 13.21240 629 TRP A O 1
ATOM 4331 N N . ILE B 1 63 ? 15.38031 6.63722 35.80830 1.000 13.27403 630 ILE A N 1
ATOM 4332 C CA . ILE B 1 63 ? 15.08689 7.80833 34.99719 1.000 13.49986 630 ILE A CA 1
ATOM 4333 C C . ILE B 1 63 ? 13.97966 8.52711 35.72843 1.000 14.10220 630 ILE A C 1
ATOM 4334 O O . ILE B 1 63 ? 12.85283 8.02800 35.77272 1.000 14.35113 630 ILE A O 1
ATOM 4350 N N . LEU B 1 64 ? 14.28700 9.70718 36.28246 1.000 15.06864 631 LEU A N 1
ATOM 4351 C CA . LEU B 1 64 ? 13.42640 10.35085 37.26595 1.000 17.38242 631 LEU A CA 1
ATOM 4352 C C . LEU B 1 64 ? 13.00938 11.74937 36.81887 1.000 15.89714 631 LEU A C 1
ATOM 4353 O O . LEU B 1 64 ? 13.81417 12.50133 36.24755 1.000 15.94267 631 LEU A O 1
ATOM 4369 N N . LYS B 1 65 ? 11.75641 12.09085 37.12596 1.000 16.66333 632 LYS A N 1
ATOM 4370 C CA . LYS B 1 65 ? 11.25748 13.44582 36.94545 1.000 17.67558 632 LYS A CA 1
ATOM 4371 C C . LYS B 1 65 ? 12.02975 14.42888 37.80787 1.000 17.99079 632 LYS A C 1
ATOM 4372 O O . LYS B 1 65 ? 12.45180 14.10711 38.91061 1.000 17.72811 632 LYS A O 1
ATOM 4391 N N . PHE B 1 66 ? 12.17604 15.66261 37.31975 1.000 18.75419 633 PHE A N 1
ATOM 4392 C CA . PHE B 1 66 ? 12.91285 16.63758 38.10628 1.000 19.21854 633 PHE A CA 1
ATOM 4393 C C . PHE B 1 66 ? 12.26250 16.90400 39.45689 1.000 19.84907 633 PHE A C 1
ATOM 4394 O O . PHE B 1 66 ? 12.94124 17.35281 40.37762 1.000 20.02229 633 PHE A O 1
ATOM 4411 N N . GLU B 1 67 ? 10.96884 16.62687 39.60559 1.000 20.32457 634 GLU A N 1
ATOM 4412 C CA . GLU B 1 67 ? 10.33346 16.74181 40.91104 1.000 20.99068 634 GLU A CA 1
ATOM 4413 C C . GLU B 1 67 ? 11.07321 15.95207 41.98933 1.000 20.23064 634 GLU A C 1
ATOM 4414 O O . GLU B 1 67 ? 11.06606 16.34191 43.15420 1.000 20.81590 634 GLU A O 1
ATOM 4426 N N . TRP B 1 68 ? 11.76012 14.86834 41.62500 1.000 19.07920 635 TRP A N 1
ATOM 4427 C CA . TRP B 1 68 ? 12.56500 14.14066 42.60022 1.000 18.56263 635 TRP A CA 1
ATOM 4428 C C . TRP B 1 68 ? 13.65095 15.02221 43.20780 1.000 18.82011 635 TRP A C 1
ATOM 4429 O O . TRP B 1 68 ? 13.91135 14.97201 44.41544 1.000 19.12964 635 TRP A O 1
ATOM 4450 N N . VAL B 1 69 ? 14.31080 15.81790 42.38076 1.000 18.83364 636 VAL A N 1
ATOM 4451 C CA . VAL B 1 69 ? 15.36413 16.69135 42.89122 1.000 20.93124 636 VAL A CA 1
ATOM 4452 C C . VAL B 1 69 ? 14.77136 17.67900 43.88808 1.000 21.55188 636 VAL A C 1
ATOM 4453 O O . VAL B 1 69 ? 15.29042 17.87216 44.99677 1.000 20.78904 636 VAL A O 1
ATOM 4466 N N . LYS B 1 70 ? 13.66292 18.31221 43.51178 1.000 21.16174 637 LYS A N 1
ATOM 4467 C CA . LYS B 1 70 ? 13.01670 19.25716 44.42357 1.000 22.44608 637 LYS A CA 1
ATOM 4468 C C . LYS B 1 70 ? 12.63389 18.58784 45.72602 1.000 22.50860 637 LYS A C 1
ATOM 4469 O O . LYS B 1 70 ? 12.78388 19.17635 46.80511 1.000 23.31719 637 LYS A O 1
ATOM 4488 N N . ALA B 1 71 ? 12.05429 17.38604 45.64320 1.000 21.86934 638 ALA A N 1
ATOM 4489 C CA . ALA B 1 71 ? 11.64231 16.69415 46.86123 1.000 22.13220 638 ALA A CA 1
ATOM 4490 C C . ALA B 1 71 ? 12.84417 16.33452 47.71865 1.000 21.77665 638 ALA A C 1
ATOM 4491 O O . ALA B 1 71 ? 12.80791 16.48295 48.94658 1.000 22.53300 638 ALA A O 1
ATOM 4498 N N . CYS B 1 72 ? 13.93561 15.88620 47.08922 1.000 20.79730 639 CYS A N 1
ATOM 4499 C CA . CYS B 1 72 ? 15.12136 15.52705 47.85102 1.000 20.64637 639 CYS A CA 1
ATOM 4500 C C . CYS B 1 72 ? 15.68915 16.73522 48.57076 1.000 21.56985 639 CYS A C 1
ATOM 4501 O O . CYS B 1 72 ? 16.18105 16.61585 49.69794 1.000 22.05889 639 CYS A O 1
ATOM 4509 N N . LEU B 1 73 ? 15.70788 17.88297 47.89064 1.000 21.92891 640 LEU A N 1
ATOM 4510 C CA . LEU B 1 73 ? 16.27997 19.08632 48.47436 1.000 25.79866 640 LEU A CA 1
ATOM 4511 C C . LEU B 1 73 ? 15.42620 19.58950 49.62582 1.000 32.65396 640 LEU A C 1
ATOM 4512 O O . LEU B 1 73 ? 15.95046 20.21729 50.54757 1.000 25.80832 640 LEU A O 1
ATOM 4528 N N . ARG B 1 74 ? 14.11065 19.37462 49.56682 1.000 29.22411 641 ARG A N 1
ATOM 4529 C CA . ARG B 1 74 ? 13.24467 19.84483 50.63985 1.000 27.33914 641 ARG A CA 1
ATOM 4530 C C . ARG B 1 74 ? 13.53020 19.11793 51.93791 1.000 28.65653 641 ARG A C 1
ATOM 4531 O O . ARG B 1 74 ? 13.59924 19.74298 52.99983 1.000 31.78317 641 ARG A O 1
ATOM 4552 N N . ARG B 1 75 ? 13.70771 17.81242 51.88076 1.000 29.37284 642 ARG A N 1
ATOM 4553 C CA . ARG B 1 75 ? 13.91888 16.99389 53.06824 1.000 33.45664 642 ARG A CA 1
ATOM 4554 C C . ARG B 1 75 ? 15.35772 16.54980 53.25648 1.000 32.71292 642 ARG A C 1
ATOM 4555 O O . ARG B 1 75 ? 15.64581 15.82053 54.21950 1.000 33.42752 642 ARG A O 1
ATOM 4576 N N . LYS B 1 76 ? 16.24978 16.92654 52.33585 1.000 32.00259 643 LYS A N 1
ATOM 4577 C CA . LYS B 1 76 ? 17.66564 16.59746 52.41965 1.000 32.26291 643 LYS A CA 1
ATOM 4578 C C . LYS B 1 76 ? 17.88296 15.09778 52.62036 1.000 32.58915 643 LYS A C 1
ATOM 4579 O O . LYS B 1 76 ? 18.74253 14.64843 53.37996 1.000 35.96957 643 LYS A O 1
ATOM 4598 N N . VAL B 1 77 ? 17.15683 14.30757 51.82694 1.000 28.75417 644 VAL A N 1
ATOM 4599 C CA . VAL B 1 77 ? 17.34384 12.86660 51.79414 1.000 32.68450 644 VAL A CA 1
ATOM 4600 C C . VAL B 1 77 ? 17.15144 12.40539 50.36351 1.000 25.56073 644 VAL A C 1
ATOM 4601 O O . VAL B 1 77 ? 16.63039 13.12631 49.50571 1.000 21.09822 644 VAL A O 1
ATOM 4614 N N . CYS B 1 78 ? 17.53118 11.16553 50.13246 1.000 23.42774 645 CYS A N 1
ATOM 4615 C CA . CYS B 1 78 ? 17.28450 10.52311 48.85344 1.000 21.41883 645 CYS A CA 1
ATOM 4616 C C . CYS B 1 78 ? 15.84976 9.99402 48.88080 1.000 19.67297 645 CYS A C 1
ATOM 4617 O O . CYS B 1 78 ? 15.58180 8.91056 49.40888 1.000 19.86506 645 CYS A O 1
ATOM 4625 N N . GLU B 1 79 ? 14.91389 10.77417 48.33958 1.000 20.54010 646 GLU A N 1
ATOM 4626 C CA . GLU B 1 79 ? 13.52565 10.34111 48.21484 1.000 20.31005 646 GLU A CA 1
ATOM 4627 C C . GLU B 1 79 ? 13.41591 9.05016 47.40450 1.000 17.55012 646 GLU A C 1
ATOM 4628 O O . GLU B 1 79 ? 14.21539 8.78770 46.49663 1.000 17.36986 646 GLU A O 1
ATOM 4640 N N . GLN B 1 80 ? 12.38518 8.25319 47.72200 1.000 15.49282 647 GLN A N 1
ATOM 4641 C CA . GLN B 1 80 ? 12.23169 6.93429 47.12264 1.000 15.04345 647 GLN A CA 1
ATOM 4642 C C . GLN B 1 80 ? 12.05646 7.05716 45.61386 1.000 14.23218 647 GLN A C 1
ATOM 4643 O O . GLN B 1 80 ? 11.05910 7.59494 45.13198 1.000 13.84295 647 GLN A O 1
ATOM 4657 N N . GLU B 1 81 ? 13.01003 6.50318 44.86061 1.000 14.15999 648 GLU A N 1
ATOM 4658 C CA . GLU B 1 81 ? 13.05233 6.74895 43.42872 1.000 13.61373 648 GLU A CA 1
ATOM 4659 C C . GLU B 1 81 ? 11.80108 6.25196 42.70175 1.000 13.09685 648 GLU A C 1
ATO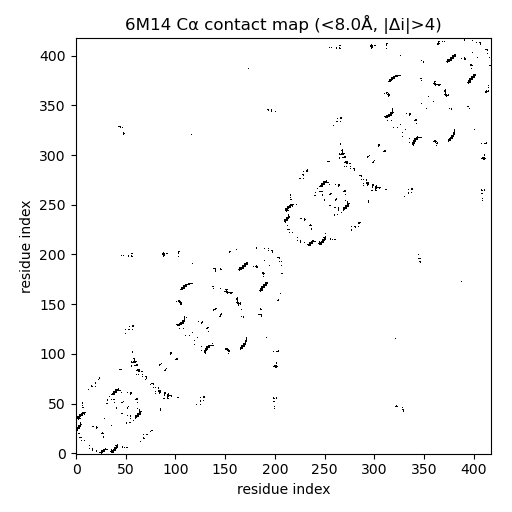M 4660 O O . GLU B 1 81 ? 11.36478 6.87002 41.71968 1.000 12.78038 648 GLU A O 1
ATOM 4672 N N . GLU B 1 82 ? 11.24228 5.10650 43.10023 1.000 13.26663 649 GLU A N 1
ATOM 4673 C CA . GLU B 1 82 ? 10.15420 4.55634 42.28779 1.000 13.10656 649 GLU A CA 1
ATOM 4674 C C . GLU B 1 82 ? 8.98385 5.52421 42.19575 1.000 12.98565 649 GLU A C 1
ATOM 4675 O O . GLU B 1 82 ? 8.18495 5.43503 41.26424 1.000 12.95297 649 GLU A O 1
ATOM 4687 N N . LYS B 1 83 ? 8.83455 6.40285 43.17987 1.000 13.14471 650 LYS A N 1
ATOM 4688 C CA . LYS B 1 83 ? 7.70657 7.32086 43.21468 1.000 13.27913 650 LYS A CA 1
ATOM 4689 C C . LYS B 1 83 ? 7.88355 8.48368 42.23885 1.000 13.09073 650 LYS A C 1
ATOM 4690 O O . LYS B 1 83 ? 6.94843 9.29310 42.07876 1.000 13.37804 650 LYS A O 1
ATOM 4709 N N . TYR B 1 84 ? 9.07469 8.62460 41.65771 1.000 12.86772 651 TYR A N 1
ATOM 4710 C CA . TYR B 1 84 ? 9.37538 9.68311 40.70044 1.000 12.95846 651 TYR A CA 1
ATOM 4711 C C . TYR B 1 84 ? 9.81610 9.16746 39.33704 1.000 12.72518 651 TYR A C 1
ATOM 4712 O O . TYR B 1 84 ? 10.18874 9.97060 38.46313 1.000 12.96577 651 TYR A O 1
ATOM 4730 N N . GLU B 1 85 ? 9.78018 7.85726 39.13908 1.000 12.47541 652 GLU A N 1
ATOM 4731 C CA . GLU B 1 85 ? 10.29356 7.21107 37.94738 1.000 12.38511 652 GLU A CA 1
ATOM 4732 C C . GLU B 1 85 ? 9.36535 7.42216 36.76366 1.000 12.55997 652 GLU A C 1
ATOM 4733 O O . GLU B 1 85 ? 8.13544 7.32381 36.89216 1.000 12.76872 652 GLU A O 1
ATOM 4745 N N . ILE B 1 86 ? 9.95624 7.65414 35.60280 1.000 13.48408 653 ILE A N 1
ATOM 4746 C CA . ILE B 1 86 ? 9.21455 7.73527 34.33057 1.000 13.87194 653 ILE A CA 1
ATOM 4747 C C . ILE B 1 86 ? 8.65443 6.35929 33.98551 1.000 15.69887 653 ILE A C 1
ATOM 4748 O O . ILE B 1 86 ? 9.41799 5.38600 33.96213 1.000 14.84460 653 ILE A O 1
ATOM 4764 N N . PRO B 1 87 ? 7.37497 6.22312 33.68499 1.000 17.32450 654 PRO A N 1
ATOM 4765 C CA . PRO B 1 87 ? 6.81198 4.90534 33.42034 1.000 16.54114 654 PRO A CA 1
ATOM 4766 C C . PRO B 1 87 ? 7.17430 4.41450 32.02556 1.000 19.70859 654 PRO A C 1
ATOM 4767 O O . PRO B 1 87 ? 7.74061 5.14078 31.20344 1.000 19.37660 654 PRO A O 1
ATOM 4778 N N . GLU B 1 88 ? 6.77571 3.16439 31.76715 1.000 22.99745 655 GLU A N 1
ATOM 4779 C CA . GLU B 1 88 ? 7.00729 2.44882 30.52479 1.000 28.51666 655 GLU A CA 1
ATOM 4780 C C . GLU B 1 88 ? 8.47600 2.04438 30.41929 1.000 21.71899 655 GLU A C 1
ATOM 4781 O O . GLU B 1 88 ? 8.97289 1.33462 31.29573 1.000 22.00187 655 GLU A O 1
ATOM 4793 N N . GLY B 1 89 ? 9.16361 2.42179 29.34426 1.000 19.39660 656 GLY A N 1
ATOM 4794 C CA . GLY B 1 89 ? 10.49990 1.92126 29.05623 1.000 16.81979 656 GLY A CA 1
ATOM 4795 C C . GLY B 1 89 ? 11.47865 1.95375 30.22165 1.000 16.68077 656 GLY A C 1
ATOM 4796 O O . GLY B 1 89 ? 12.08548 0.93925 30.58815 1.000 16.38966 656 GLY A O 1
ATOM 4800 N N . PRO B 1 90 ? 11.65642 3.12862 30.83344 1.000 17.08007 657 PRO A N 1
ATOM 4801 C CA . PRO B 1 90 ? 12.60126 3.22548 31.95981 1.000 17.12726 657 PRO A CA 1
ATOM 4802 C C . PRO B 1 90 ? 12.32098 2.24116 33.07127 1.000 17.59259 657 PRO A C 1
ATOM 4803 O O . PRO B 1 90 ? 13.24484 1.59161 33.57319 1.000 17.42697 657 PRO A O 1
ATOM 4814 N N . ARG B 1 91 ? 11.05931 2.12632 33.50045 1.000 18.36558 658 ARG A N 1
ATOM 4815 C CA . ARG B 1 91 ? 10.74262 1.21325 34.58697 1.000 19.02924 658 ARG A CA 1
ATOM 4816 C C . ARG B 1 91 ? 10.92942 -0.23919 34.15999 1.000 18.72428 658 ARG A C 1
ATOM 4817 O O . ARG B 1 91 ? 11.50629 -1.04522 34.89961 1.000 18.92286 658 ARG A O 1
ATOM 4838 N N . ARG B 1 92 ? 10.45627 -0.59222 32.97350 1.000 19.10244 659 ARG A N 1
ATOM 4839 C CA . ARG B 1 92 ? 10.65020 -1.96728 32.50776 1.000 22.61731 659 ARG A CA 1
ATOM 4840 C C . ARG B 1 92 ? 12.13793 -2.32404 32.44210 1.000 17.34281 659 ARG A C 1
ATOM 4841 O O . ARG B 1 92 ? 12.54642 -3.40050 32.89259 1.000 17.57695 659 ARG A O 1
ATOM 4862 N N . SER B 1 93 ? 12.97983 -1.40104 31.96969 1.000 16.61345 660 SER A N 1
ATOM 4863 C CA . SER B 1 93 ? 14.41011 -1.69335 31.89651 1.000 16.04123 660 SER A CA 1
ATOM 4864 C C . SER B 1 93 ? 15.05863 -1.81351 33.27481 1.000 16.66565 660 SER A C 1
ATOM 4865 O O . SER B 1 93 ? 15.90056 -2.68902 33.50503 1.000 16.68967 660 SER A O 1
ATOM 4873 N N . ARG B 1 94 ? 14.71494 -0.92510 34.20367 1.000 17.27927 661 ARG A N 1
ATOM 4874 C CA . ARG B 1 94 ? 15.31734 -1.01075 35.52921 1.000 17.99503 661 ARG A CA 1
ATOM 4875 C C . ARG B 1 94 ? 15.01126 -2.35714 36.17478 1.000 18.66608 661 ARG A C 1
ATOM 4876 O O . ARG B 1 94 ? 15.88667 -2.99115 36.77636 1.000 19.03723 661 ARG A O 1
ATOM 4897 N N . LEU B 1 95 ? 13.75008 -2.78723 36.09538 1.000 19.04890 662 LEU A N 1
ATOM 4898 C CA . LEU B 1 95 ? 13.36368 -4.07880 36.64690 1.000 19.89353 662 LEU A CA 1
ATOM 4899 C C . LEU B 1 95 ? 14.10232 -5.20824 35.95457 1.000 19.47297 662 LEU A C 1
ATOM 4900 O O . LEU B 1 95 ? 14.54920 -6.16776 36.59931 1.000 20.16843 662 LEU A O 1
ATOM 4916 N N . ASN B 1 96 ? 14.21289 -5.12421 34.63049 1.000 18.54283 663 ASN A N 1
ATOM 4917 C CA . ASN B 1 96 ? 14.94828 -6.12382 33.87359 1.000 17.98333 663 ASN A CA 1
ATOM 4918 C C . ASN B 1 96 ? 16.36961 -6.25241 34.39976 1.000 18.02590 663 ASN A C 1
ATOM 4919 O O . ASN B 1 96 ? 16.90067 -7.35812 34.57664 1.000 18.45554 663 ASN A O 1
ATOM 4930 N N . ARG B 1 97 ? 17.00978 -5.12353 34.64021 1.000 17.74469 664 ARG A N 1
ATOM 4931 C CA . ARG B 1 97 ? 18.37981 -5.16299 35.10387 1.000 17.96003 664 ARG A CA 1
ATOM 4932 C C . ARG B 1 97 ? 18.44874 -5.67468 36.54227 1.000 19.26554 664 ARG A C 1
ATOM 4933 O O . ARG B 1 97 ? 19.36598 -6.42178 36.89990 1.000 19.81272 664 ARG A O 1
ATOM 4954 N N . GLU B 1 98 ? 17.51373 -5.25993 37.39409 1.000 19.90245 665 GLU A N 1
ATOM 4955 C CA . GLU B 1 98 ? 17.53750 -5.74946 38.76395 1.000 21.76818 665 GLU A CA 1
ATOM 4956 C C . GLU B 1 98 ? 17.40075 -7.26851 38.80287 1.000 24.80652 665 GLU A C 1
ATOM 4957 O O . GLU B 1 98 ? 17.94758 -7.92510 39.69506 1.000 23.04443 665 GLU A O 1
ATOM 4969 N N . GLN B 1 99 ? 16.67842 -7.83860 37.86074 1.000 25.30346 666 GLN A N 1
ATOM 4970 C CA . GLN B 1 99 ? 16.47379 -9.28183 37.81363 1.000 22.86440 666 GLN A CA 1
ATOM 4971 C C . GLN B 1 99 ? 17.56196 -10.01141 37.05095 1.000 22.46332 666 GLN A C 1
ATOM 4972 O O . GLN B 1 99 ? 17.47291 -11.23243 36.89267 1.000 22.86537 666 GLN A O 1
ATOM 4986 N N . LEU B 1 100 ? 18.59198 -9.29843 36.61935 1.000 21.46632 667 LEU A N 1
ATOM 4987 C CA . LEU B 1 100 ? 19.74099 -9.86677 35.93027 1.000 20.47433 667 LEU A CA 1
ATOM 4988 C C . LEU B 1 100 ? 19.29736 -10.59661 34.67592 1.000 19.76029 667 LEU A C 1
ATOM 4989 O O . LEU B 1 100 ? 19.90081 -11.58541 34.25045 1.000 19.91487 667 LEU A O 1
ATOM 5005 N N . LEU B 1 101 ? 18.28878 -10.04365 34.01015 1.000 19.01746 668 LEU A N 1
ATOM 5006 C CA . LEU B 1 101 ? 17.78775 -10.60913 32.76583 1.000 19.07415 668 LEU A CA 1
ATOM 5007 C C . LEU B 1 101 ? 18.59510 -10.07480 31.58216 1.000 17.00786 668 LEU A C 1
ATOM 5008 O O . LEU B 1 101 ? 19.39447 -9.15079 31.71776 1.000 16.60567 668 LEU A O 1
ATOM 5024 N N . PRO B 1 102 ? 18.43220 -10.67339 30.40275 1.000 17.08074 669 PRO A N 1
ATOM 5025 C CA . PRO B 1 102 ? 19.22266 -10.25280 29.24182 1.000 16.60769 669 PRO A CA 1
ATOM 5026 C C . PRO B 1 102 ? 18.96959 -8.80364 28.84677 1.000 14.44635 669 PRO A C 1
ATOM 5027 O O . PRO B 1 102 ? 17.86478 -8.27032 28.98598 1.000 14.56571 669 PRO A O 1
ATOM 5038 N N . LYS B 1 103 ? 19.99585 -8.18144 28.29454 1.000 14.13411 670 LYS A N 1
ATOM 5039 C CA . LYS B 1 103 ? 19.86038 -6.82096 27.81983 1.000 16.13768 670 LYS A CA 1
ATOM 5040 C C . LYS B 1 103 ? 18.93185 -6.79043 26.61701 1.000 16.20230 670 LYS A C 1
ATOM 5041 O O . LYS B 1 103 ? 18.65908 -7.81639 25.97727 1.000 14.87180 670 LYS A O 1
ATOM 5060 N N . LEU B 1 104 ? 18.46855 -5.58443 26.29052 1.000 12.23272 671 LEU A N 1
ATOM 5061 C CA . LEU B 1 104 ? 17.38744 -5.44116 25.31275 1.000 13.26472 671 LEU A CA 1
ATOM 5062 C C . LEU B 1 104 ? 17.69283 -6.16036 24.00379 1.000 11.85616 671 LEU A C 1
ATOM 5063 O O . LEU B 1 104 ? 16.81882 -6.84470 23.42980 1.000 11.44935 671 LEU A O 1
ATOM 5079 N N . PHE B 1 105 ? 18.90667 -5.97646 23.48459 1.000 12.19395 672 PHE A N 1
ATOM 5080 C CA . PHE B 1 105 ? 19.28248 -6.52378 22.18146 1.000 10.72584 672 PHE A CA 1
ATOM 5081 C C . PHE B 1 105 ? 20.12982 -7.78270 22.30128 1.000 10.72131 672 PHE A C 1
ATOM 5082 O O . PHE B 1 105 ? 20.82613 -8.15215 21.34585 1.000 10.35220 672 PHE A O 1
ATOM 5099 N N . ASP B 1 106 ? 20.04269 -8.48359 23.43771 1.000 12.93485 673 ASP A N 1
ATOM 5100 C CA . ASP B 1 106 ? 20.71477 -9.76622 23.57160 1.000 12.82203 673 ASP A CA 1
ATOM 5101 C C . ASP B 1 106 ? 20.27712 -10.71740 22.47242 1.000 11.60243 673 ASP A C 1
ATOM 5102 O O . ASP B 1 106 ? 19.09092 -10.82180 22.14865 1.000 12.05818 673 ASP A O 1
ATOM 5111 N N . GLY B 1 107 ? 21.25162 -11.41025 21.88070 1.000 10.71800 674 GLY A N 1
ATOM 5112 C CA . GLY B 1 107 ? 20.97223 -12.30987 20.79466 1.000 10.48656 674 GLY A CA 1
ATOM 5113 C C . GLY B 1 107 ? 20.89845 -11.65650 19.43365 1.000 10.05851 674 GLY A C 1
ATOM 5114 O O . GLY B 1 107 ? 20.72763 -12.36988 18.43809 1.000 10.23050 674 GLY A O 1
ATOM 5118 N N . CYS B 1 108 ? 20.96651 -10.33071 19.35348 1.000 10.05463 675 CYS A N 1
ATOM 5119 C CA . CYS B 1 108 ? 20.82333 -9.60962 18.10940 1.000 8.55579 675 CYS A CA 1
ATOM 5120 C C . CYS B 1 108 ? 22.16791 -9.11255 17.58291 1.000 8.59012 675 CYS A C 1
ATOM 5121 O O . CYS B 1 108 ? 23.08890 -8.80443 18.34536 1.000 10.45465 675 CYS A O 1
ATOM 5129 N N . TYR B 1 109 ? 22.21309 -8.96781 16.27007 1.000 9.05653 676 TYR A N 1
ATOM 5130 C CA . TYR B 1 109 ? 23.39286 -8.56986 15.51062 1.000 9.27352 676 TYR A CA 1
ATOM 5131 C C . TYR B 1 109 ? 22.98939 -7.41736 14.59396 1.000 9.29835 676 TYR A C 1
ATOM 5132 O O . TYR B 1 109 ? 21.89889 -7.43935 14.01171 1.000 9.33614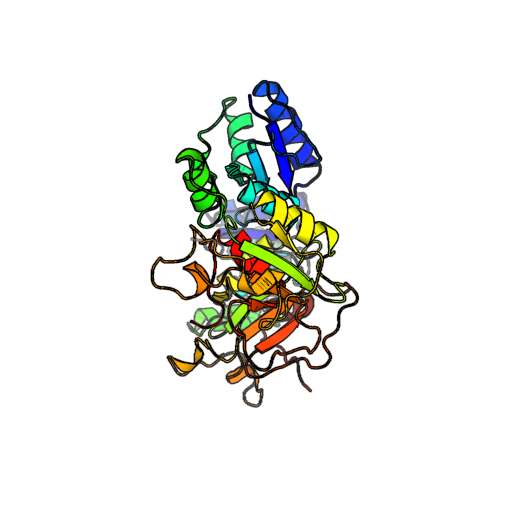 676 TYR A O 1
ATOM 5150 N N . PHE B 1 110 ? 23.87335 -6.43564 14.43862 1.000 9.56039 677 PHE A N 1
ATOM 5151 C CA . PHE B 1 110 ? 23.56867 -5.21371 13.71279 1.000 9.86456 677 PHE A CA 1
ATOM 5152 C C . PHE B 1 110 ? 24.68178 -4.83305 12.75655 1.000 10.51494 677 PHE A C 1
ATOM 5153 O O . PHE B 1 110 ? 25.85447 -4.77891 13.13877 1.000 10.81336 677 PHE A O 1
ATOM 5170 N N . TYR B 1 111 ? 24.30462 -4.53527 11.52377 1.000 11.00681 678 TYR A N 1
ATOM 5171 C CA . TYR B 1 111 ? 25.21474 -4.01871 10.51010 1.000 11.92322 678 TYR A CA 1
ATOM 5172 C C . TYR B 1 111 ? 24.70663 -2.64541 10.10777 1.000 12.53570 678 TYR A C 1
ATOM 5173 O O . TYR B 1 111 ? 23.53658 -2.50179 9.73088 1.000 12.64582 678 TYR A O 1
ATOM 5191 N N . LEU B 1 112 ? 25.56241 -1.63562 10.24388 1.000 13.17547 679 LEU A N 1
ATOM 5192 C CA . LEU B 1 112 ? 25.17638 -0.26610 9.94603 1.000 14.05162 679 LEU A CA 1
ATOM 5193 C C . LEU B 1 112 ? 25.48585 0.03045 8.48657 1.000 15.32443 679 LEU A C 1
ATOM 5194 O O . LEU B 1 112 ? 26.65638 0.06928 8.06798 1.000 16.04995 679 LEU A O 1
ATOM 5210 N N . TRP B 1 113 ? 24.44245 0.21345 7.70222 1.000 15.86047 680 TRP A N 1
ATOM 5211 C CA . TRP B 1 113 ? 24.55916 0.34723 6.25376 1.000 17.33077 680 TRP A CA 1
ATOM 5212 C C . TRP B 1 113 ? 24.45540 1.81000 5.83542 1.000 18.83368 680 TRP A C 1
ATOM 5213 O O . TRP B 1 113 ? 23.54823 2.52329 6.26069 1.000 19.00011 680 TRP A O 1
ATOM 5234 N N . GLY B 1 114 ? 25.41562 2.25045 5.02560 1.000 20.20146 681 GLY A N 1
ATOM 5235 C CA . GLY B 1 114 ? 25.34893 3.54643 4.37680 1.000 22.58991 681 GLY A CA 1
ATOM 5236 C C . GLY B 1 114 ? 25.71776 4.70049 5.29719 1.000 25.45199 681 GLY A C 1
ATOM 5237 O O . GLY B 1 114 ? 26.49007 4.55633 6.24494 1.000 22.48135 681 GLY A O 1
ATOM 5241 N N . THR B 1 115 ? 25.14535 5.86253 4.98628 1.000 33.45713 682 THR A N 1
ATOM 5242 C CA . THR B 1 115 ? 25.45617 7.14086 5.61450 1.000 31.84629 682 THR A CA 1
ATOM 5243 C C . THR B 1 115 ? 24.53512 7.43267 6.79860 1.000 24.81924 682 THR A C 1
ATOM 5244 O O . THR B 1 115 ? 23.33868 7.13105 6.77405 1.000 26.85138 682 THR A O 1
ATOM 5255 N N . PHE B 1 116 ? 25.10347 8.08131 7.81698 1.000 24.24886 683 PHE A N 1
ATOM 5256 C CA . PHE B 1 116 ? 24.37367 8.48853 9.01344 1.000 23.84993 683 PHE A CA 1
ATOM 5257 C C . PHE B 1 116 ? 24.63422 9.95810 9.31281 1.000 27.88779 683 PHE A C 1
ATOM 5258 O O . PHE B 1 116 ? 25.79466 10.38394 9.32422 1.000 30.58143 683 PHE A O 1
ATOM 5275 N N . LYS B 1 117 ? 23.56650 10.75571 9.36317 1.000 37.52825 684 LYS A N 1
ATOM 5276 C CA . LYS B 1 117 ? 23.66364 12.16790 9.72049 1.000 42.74324 684 LYS A CA 1
ATOM 5277 C C . LYS B 1 117 ? 22.81699 12.55748 10.92303 1.000 45.81172 684 LYS A C 1
ATOM 5278 O O . LYS B 1 117 ? 23.34431 13.12644 11.88783 1.000 46.12662 684 LYS A O 1
ATOM 5297 N N . HIS B 1 118 ? 21.52883 12.22108 10.93111 1.000 46.45400 685 HIS A N 1
ATOM 5298 C CA . HIS B 1 118 ? 20.65848 12.67424 12.00800 1.000 48.76185 685 HIS A CA 1
ATOM 5299 C C . HIS B 1 118 ? 20.69780 11.75760 13.20711 1.000 47.80599 685 HIS A C 1
ATOM 5300 O O . HIS B 1 118 ? 20.38942 12.19895 14.31839 1.000 45.28742 685 HIS A O 1
ATOM 5314 N N . HIS B 1 119 ? 21.05687 10.49696 13.00168 1.000 51.25338 686 HIS A N 1
ATOM 5315 C CA . HIS B 1 119 ? 21.35372 9.56943 14.08489 1.000 44.18415 686 HIS A CA 1
ATOM 5316 C C . HIS B 1 119 ? 22.83417 9.24677 13.93643 1.000 42.76845 686 HIS A C 1
ATOM 5317 O O . HIS B 1 119 ? 23.21152 8.34841 13.16483 1.000 41.84411 686 HIS A O 1
ATOM 5331 N N . PRO B 1 120 ? 23.71257 9.98234 14.61669 1.000 23.55507 687 PRO A N 1
ATOM 5332 C CA . PRO B 1 120 ? 25.15127 9.79636 14.41075 1.000 23.48022 687 PRO A CA 1
ATOM 5333 C C . PRO B 1 120 ? 25.56354 8.34163 14.58790 1.000 21.34410 687 PRO A C 1
ATOM 5334 O O . PRO B 1 120 ? 25.13911 7.65738 15.51785 1.000 20.14427 687 PRO A O 1
ATOM 5345 N N . LYS B 1 121 ? 26.39355 7.87764 13.66545 1.000 21.13865 688 LYS A N 1
ATOM 5346 C CA . LYS B 1 121 ? 26.87057 6.51237 13.70294 1.000 19.50070 688 LYS A CA 1
ATOM 5347 C C . LYS B 1 121 ? 27.46493 6.16955 15.05805 1.000 19.11041 688 LYS A C 1
ATOM 5348 O O . LYS B 1 121 ? 27.18801 5.10181 15.61526 1.000 17.67403 688 LYS A O 1
ATOM 5367 N N . ASP B 1 122 ? 28.29816 7.05917 15.60427 1.000 20.64138 689 ASP A N 1
ATOM 5368 C CA . ASP B 1 122 ? 28.88430 6.80590 16.91836 1.000 26.18137 689 ASP A CA 1
ATOM 5369 C C . ASP B 1 122 ? 27.81191 6.61178 17.98218 1.000 19.94087 689 ASP A C 1
ATOM 5370 O O . ASP B 1 122 ? 27.97801 5.80234 18.90307 1.000 19.25125 689 ASP A O 1
ATOM 5379 N N . ASN B 1 123 ? 26.70836 7.34750 17.88663 1.000 20.32191 690 ASN A N 1
ATOM 5380 C CA . ASN B 1 123 ? 25.64753 7.18863 18.88071 1.000 19.88124 690 ASN A CA 1
ATOM 5381 C C . ASN B 1 123 ? 24.97691 5.82808 18.75003 1.000 17.90849 690 ASN A C 1
ATOM 5382 O O . ASN B 1 123 ? 24.70030 5.15463 19.74899 1.000 17.28609 690 ASN A O 1
ATOM 5393 N N . LEU B 1 124 ? 24.67913 5.42087 17.52622 1.000 17.16054 691 LEU A N 1
ATOM 5394 C CA . LEU B 1 124 ? 24.07691 4.11096 17.31629 1.000 15.54364 691 LEU A CA 1
ATOM 5395 C C . LEU B 1 124 ? 24.98929 3.00735 17.82839 1.000 14.69678 691 LEU A C 1
ATOM 5396 O O . LEU B 1 124 ? 24.52820 2.05062 18.45874 1.000 13.78437 691 LEU A O 1
ATOM 5412 N N . ILE B 1 125 ? 26.29339 3.14715 17.62106 1.000 15.35861 692 ILE A N 1
ATOM 5413 C CA . ILE B 1 125 ? 27.20292 2.10382 18.06960 1.000 15.87153 692 ILE A CA 1
ATOM 5414 C C . ILE B 1 125 ? 27.20909 2.04225 19.58187 1.000 15.18666 692 ILE A C 1
ATOM 5415 O O . ILE B 1 125 ? 27.13138 0.95924 20.16083 1.000 14.48143 692 ILE A O 1
ATOM 5431 N N . LYS B 1 126 ? 27.25985 3.19770 20.24026 1.000 16.47988 693 LYS A N 1
ATOM 5432 C CA . LYS B 1 126 ? 27.18715 3.22791 21.69724 1.000 17.36126 693 LYS A CA 1
ATOM 5433 C C . LYS B 1 126 ? 25.91499 2.56811 22.19962 1.000 16.10365 693 LYS A C 1
ATOM 5434 O O . LYS B 1 126 ? 25.93460 1.81147 23.17628 1.000 16.03364 693 LYS A O 1
ATOM 5453 N N . LEU B 1 127 ? 24.78945 2.89193 21.58209 1.000 15.64186 694 LEU A N 1
ATOM 5454 C CA . LEU B 1 127 ? 23.51634 2.36604 22.04989 1.000 15.04043 694 LEU A CA 1
ATOM 5455 C C . LEU B 1 127 ? 23.44397 0.85170 21.86077 1.000 13.65805 694 LEU A C 1
ATOM 5456 O O . LEU B 1 127 ? 22.96260 0.11737 22.74397 1.000 13.48064 694 LEU A O 1
ATOM 5472 N N . LEU B 1 128 ? 23.83416 0.35854 20.68685 1.000 16.24867 695 LEU A N 1
ATOM 5473 C CA . LEU B 1 128 ? 23.58212 -1.05438 20.48141 1.000 16.91742 695 LEU A CA 1
ATOM 5474 C C . LEU B 1 128 ? 24.50801 -1.88560 21.35455 1.000 17.08074 695 LEU A C 1
ATOM 5475 O O . LEU B 1 128 ? 24.09611 -2.92871 21.87389 1.000 19.55904 695 LEU A O 1
ATOM 5491 N N . THR B 1 129 ? 25.70972 -1.38820 21.59986 1.000 15.02892 696 THR A N 1
ATOM 5492 C CA . THR B 1 129 ? 26.63803 -2.01260 22.53309 1.000 21.07721 696 THR A CA 1
ATOM 5493 C C . THR B 1 129 ? 26.09998 -1.97704 23.95721 1.000 16.42796 696 THR A C 1
ATOM 5494 O O . THR B 1 129 ? 26.10883 -2.99298 24.66456 1.000 18.27771 696 THR A O 1
ATOM 5505 N N . ALA B 1 130 ? 25.63426 -0.80621 24.40251 1.000 14.86682 697 ALA A N 1
ATOM 5506 C CA . ALA B 1 130 ? 25.05584 -0.70717 25.72829 1.000 15.72471 697 ALA A CA 1
ATOM 5507 C C . ALA B 1 130 ? 23.86484 -1.63829 25.88420 1.000 16.43696 697 ALA A C 1
ATOM 5508 O O . ALA B 1 130 ? 23.59389 -2.11050 26.98625 1.000 15.53553 697 ALA A O 1
ATOM 5515 N N . GLY B 1 131 ? 23.14191 -1.89812 24.80796 1.000 13.63706 698 GLY A N 1
ATOM 5516 C CA . GLY B 1 131 ? 21.97558 -2.75019 24.82542 1.000 14.11619 698 GLY A CA 1
ATOM 5517 C C . GLY B 1 131 ? 22.26196 -4.22005 24.59085 1.000 12.54215 698 GLY A C 1
ATOM 5518 O O . GLY B 1 131 ? 21.32174 -5.01404 24.44368 1.000 12.38488 698 GLY A O 1
ATOM 5522 N N . GLY B 1 132 ? 23.52538 -4.60427 24.54326 1.000 12.47955 699 GLY A N 1
ATOM 5523 C CA . GLY B 1 132 ? 23.87115 -6.00327 24.42164 1.000 12.22540 699 GLY A CA 1
ATOM 5524 C C . GLY B 1 132 ? 23.86792 -6.52929 23.00209 1.000 11.22262 699 GLY A C 1
ATOM 5525 O O . GLY B 1 132 ? 23.97744 -7.74685 22.80845 1.000 11.11102 699 GLY A O 1
ATOM 5529 N N . GLY B 1 133 ? 23.70538 -5.66989 22.00995 1.000 12.23208 700 GLY A N 1
ATOM 5530 C CA . GLY B 1 133 ? 23.78110 -6.12019 20.63356 1.000 11.78974 700 GLY A CA 1
ATOM 5531 C C . GLY B 1 133 ? 25.21134 -6.28955 20.18600 1.000 15.22715 700 GLY A C 1
ATOM 5532 O O . GLY B 1 133 ? 26.15360 -5.78572 20.81072 1.000 12.81854 700 GLY A O 1
ATOM 5536 N N . GLN B 1 134 ? 25.40205 -7.04193 19.11727 1.000 12.46521 701 GLN A N 1
ATOM 5537 C CA . GLN B 1 134 ? 26.72706 -7.25531 18.57725 1.000 12.87231 701 GLN A CA 1
ATOM 5538 C C . GLN B 1 134 ? 26.81893 -6.56997 17.21738 1.000 12.67321 701 GLN A C 1
ATOM 5539 O O . GLN B 1 134 ? 25.88935 -6.64946 16.41615 1.000 13.35945 701 GLN A O 1
ATOM 5553 N N . ILE B 1 135 ? 27.95570 -5.90748 16.95315 1.000 14.15704 702 ILE A N 1
ATOM 5554 C CA . ILE B 1 135 ? 28.12898 -5.14841 15.72208 1.000 15.73660 702 ILE A CA 1
ATOM 5555 C C . ILE B 1 135 ? 28.74266 -6.08676 14.71609 1.000 15.76619 702 ILE A C 1
ATOM 5556 O O . ILE B 1 135 ? 29.66651 -6.83447 15.04715 1.000 16.12351 702 ILE A O 1
ATOM 5572 N N . LEU B 1 136 ? 28.23574 -6.05705 13.49026 1.000 14.74720 703 LEU A N 1
ATOM 5573 C CA . LEU B 1 136 ? 28.81882 -6.79548 12.37751 1.000 15.02532 703 LEU A CA 1
ATOM 5574 C C . LEU B 1 136 ? 29.63929 -5.86366 11.49517 1.000 15.77801 703 LEU A C 1
ATOM 5575 O O . LEU B 1 136 ? 29.17446 -4.78086 11.13929 1.000 17.28198 703 LEU A O 1
ATOM 5591 N N . SER B 1 137 ? 30.85864 -6.26592 11.15791 1.000 15.19275 704 SER A N 1
ATOM 5592 C CA . SER B 1 137 ? 31.68024 -5.47481 10.24723 1.000 16.47737 704 SER A CA 1
ATOM 5593 C C . SER B 1 137 ? 31.46839 -5.85108 8.77774 1.000 17.07084 704 SER A C 1
ATOM 5594 O O . SER B 1 137 ? 31.99535 -5.15252 7.90118 1.000 18.26264 704 SER A O 1
ATOM 5602 N N . ARG B 1 138 ? 30.77989 -6.96079 8.49261 1.000 16.12890 705 ARG A N 1
ATOM 5603 C CA . ARG B 1 138 ? 30.41359 -7.36489 7.13710 1.000 16.82632 705 ARG A CA 1
ATOM 5604 C C . ARG B 1 138 ? 28.89973 -7.50492 7.02320 1.000 15.75322 705 ARG A C 1
ATOM 5605 O O . ARG B 1 138 ? 28.24029 -7.96061 7.96092 1.000 14.59550 705 ARG A O 1
ATOM 5626 N N . LYS B 1 139 ? 28.36660 -7.14738 5.86122 1.000 16.43445 706 LYS A N 1
ATOM 5627 C CA . LYS B 1 139 ? 26.93991 -7.27417 5.61806 1.000 15.90270 706 LYS A CA 1
ATOM 5628 C C . LYS B 1 139 ? 26.52131 -8.73235 5.81172 1.000 15.62994 706 LYS A C 1
ATOM 5629 O O . LYS B 1 139 ? 27.14881 -9.63896 5.23534 1.000 16.67048 706 LYS A O 1
ATOM 5648 N N . PRO B 1 140 ? 25.49701 -9.00506 6.60424 1.000 15.56016 707 PRO A N 1
ATOM 5649 C CA . PRO B 1 140 ? 25.17444 -10.40300 6.90779 1.000 15.57825 707 PRO A CA 1
ATOM 5650 C C . PRO B 1 140 ? 24.63180 -11.12246 5.69378 1.000 18.07678 707 PRO A C 1
ATOM 5651 O O . PRO B 1 140 ? 23.85391 -10.56912 4.90687 1.000 21.04167 707 PRO A O 1
ATOM 5662 N N . LYS B 1 141 ? 25.11200 -12.35137 5.52531 1.000 24.31670 708 LYS A N 1
ATOM 5663 C CA . LYS B 1 141 ? 24.84875 -13.25539 4.42010 1.000 34.46820 708 LYS A CA 1
ATOM 5664 C C . LYS B 1 141 ? 24.31238 -14.58993 4.92733 1.000 34.15410 708 LYS A C 1
ATOM 5665 O O . LYS B 1 141 ? 24.75286 -15.06809 5.98623 1.000 28.60250 708 LYS A O 1
ATOM 5684 N N . PRO B 1 142 ? 23.30749 -15.16089 4.26260 1.000 43.01706 709 PRO A N 1
ATOM 5685 C CA . PRO B 1 142 ? 22.83798 -16.50040 4.65695 1.000 45.26424 709 PRO A CA 1
ATOM 5686 C C . PRO B 1 142 ? 23.92693 -17.56349 4.74252 1.000 46.59042 709 PRO A C 1
ATOM 5687 O O . PRO B 1 142 ? 23.82434 -18.45243 5.59759 1.000 48.41870 709 PRO A O 1
ATOM 5698 N N . ASP B 1 143 ? 25.00461 -17.46668 3.95985 1.000 38.05268 710 ASP A N 1
ATOM 5699 C CA . ASP B 1 143 ? 25.98034 -18.54564 3.89448 1.000 44.48216 710 ASP A CA 1
ATOM 5700 C C . ASP B 1 143 ? 27.05815 -18.45893 4.96231 1.000 38.99972 710 ASP A C 1
ATOM 5701 O O . ASP B 1 143 ? 27.90270 -19.35588 5.04168 1.000 36.39095 710 ASP A O 1
ATOM 5710 N N . SER B 1 144 ? 27.01417 -17.44546 5.81529 1.000 30.64810 711 SER A N 1
ATOM 5711 C CA . SER B 1 144 ? 27.98237 -17.25239 6.88543 1.000 32.26389 711 SER A CA 1
ATOM 5712 C C . SER B 1 144 ? 27.25233 -16.78990 8.13280 1.000 29.34602 711 SER A C 1
ATOM 5713 O O . SER B 1 144 ? 27.67424 -15.86890 8.83217 1.000 29.73821 711 SER A O 1
ATOM 5721 N N . ASP B 1 145 ? 26.11618 -17.40967 8.38072 1.000 26.19646 712 ASP A N 1
ATOM 5722 C CA . ASP B 1 145 ? 25.22970 -17.06247 9.47167 1.000 20.03623 712 ASP A CA 1
ATOM 5723 C C . ASP B 1 145 ? 25.85756 -17.50562 10.79580 1.000 24.85823 712 ASP A C 1
ATOM 5724 O O . ASP B 1 145 ? 26.02560 -18.70375 11.05208 1.000 22.72361 712 ASP A O 1
ATOM 5733 N N . VAL B 1 146 ? 26.21096 -16.53453 11.64354 1.000 17.45355 713 VAL A N 1
ATOM 5734 C CA . VAL B 1 146 ? 26.83446 -16.83907 12.92666 1.000 18.39405 713 VAL A CA 1
ATOM 5735 C C . VAL B 1 146 ? 25.86243 -17.62106 13.81359 1.000 17.61508 713 VAL A C 1
ATOM 5736 O O . VAL B 1 146 ? 26.27943 -18.42843 14.66517 1.000 18.46709 713 VAL A O 1
ATOM 5749 N N . THR B 1 147 ? 24.56364 -17.39343 13.64576 1.000 16.32910 714 THR A N 1
ATOM 5750 C CA . THR B 1 147 ? 23.58688 -18.05271 14.50728 1.000 17.06748 714 THR A CA 1
ATOM 5751 C C . THR B 1 147 ? 23.37756 -19.51957 14.14062 1.000 20.21955 714 THR A C 1
ATOM 5752 O O . THR B 1 147 ? 22.54867 -20.16941 14.78350 1.000 19.57926 714 THR A O 1
ATOM 5763 N N . GLN B 1 148 ? 24.06750 -20.05484 13.11017 1.000 19.65787 715 GLN A N 1
ATOM 5764 C CA . GLN B 1 148 ? 24.09882 -21.50048 12.88498 1.000 25.59728 715 GLN A CA 1
ATOM 5765 C C . GLN B 1 148 ? 25.10308 -22.20876 13.80021 1.000 28.16653 715 GLN A C 1
ATOM 5766 O O . GLN B 1 148 ? 25.07742 -23.44065 13.88704 1.000 24.85767 715 GLN A O 1
ATOM 5780 N N . THR B 1 149 ? 25.98728 -21.46552 14.47106 1.000 19.56339 716 THR A N 1
ATOM 5781 C CA . THR B 1 149 ? 27.01207 -22.06714 15.32823 1.000 20.97017 716 THR A CA 1
ATOM 5782 C C . THR B 1 149 ? 26.50210 -22.34158 16.73648 1.000 20.95515 716 THR A C 1
ATOM 5783 O O . THR B 1 149 ? 27.13822 -23.09154 17.48915 1.000 22.58192 716 THR A O 1
ATOM 5794 N N . ILE B 1 150 ? 25.36179 -21.76419 17.10564 1.000 19.44050 717 ILE A N 1
ATOM 5795 C CA . ILE B 1 150 ? 24.75720 -22.02498 18.40532 1.000 25.25358 717 ILE A CA 1
ATOM 5796 C C . ILE B 1 150 ? 23.33550 -21.48574 18.36467 1.000 23.86493 717 ILE A C 1
ATOM 5797 O O . ILE B 1 150 ? 23.07312 -20.47705 17.69840 1.000 19.42386 717 ILE A O 1
ATOM 5813 N N . ASN B 1 151 ? 22.39914 -22.21169 18.97160 1.000 23.65964 718 ASN A N 1
ATOM 5814 C CA . ASN B 1 151 ? 21.02139 -21.74104 18.98693 1.000 24.50721 718 ASN A CA 1
ATOM 5815 C C . ASN B 1 151 ? 20.98071 -20.34541 19.59316 1.000 20.65746 718 ASN A C 1
ATOM 5816 O O . ASN B 1 151 ? 21.42354 -20.13453 20.72672 1.000 21.76526 718 ASN A O 1
ATOM 5827 N N . THR B 1 152 ? 20.53552 -19.37288 18.80855 1.000 20.90233 719 THR A N 1
ATOM 5828 C CA . THR B 1 152 ? 20.49114 -17.97518 19.23981 1.000 17.94475 719 THR A CA 1
ATOM 5829 C C . THR B 1 152 ? 19.06547 -17.45710 19.23305 1.000 15.92590 719 THR A C 1
ATOM 5830 O O . THR B 1 152 ? 18.36818 -17.58930 18.22401 1.000 16.16521 719 THR A O 1
ATOM 5841 N N . VAL B 1 153 ? 18.63153 -16.89504 20.34082 1.000 13.26182 720 VAL A N 1
ATOM 5842 C CA . VAL B 1 153 ? 17.30511 -16.30708 20.40788 1.000 13.10728 720 VAL A CA 1
ATOM 5843 C C . VAL B 1 153 ? 17.42959 -14.91676 20.98461 1.000 12.29818 720 VAL A C 1
ATOM 5844 O O . VAL B 1 153 ? 18.39104 -14.60817 21.69544 1.000 12.15255 720 VAL A O 1
ATOM 5857 N N . ALA B 1 154 ? 16.46588 -14.05324 20.64640 1.000 12.02936 721 ALA A N 1
ATOM 5858 C CA . ALA B 1 154 ? 16.39221 -12.71395 21.23320 1.000 11.61759 721 ALA A CA 1
ATOM 5859 C C . ALA B 1 154 ? 15.33418 -12.73883 22.33269 1.000 12.53748 721 ALA A C 1
ATOM 5860 O O . ALA B 1 154 ? 14.12912 -12.73188 22.05484 1.000 13.12170 721 ALA A O 1
ATOM 5867 N N . TYR B 1 155 ? 15.79219 -12.66529 23.58157 1.000 12.89715 722 TYR A N 1
ATOM 5868 C CA . TYR B 1 155 ? 14.88710 -12.78531 24.72535 1.000 14.07066 722 TYR A CA 1
ATOM 5869 C C . TYR B 1 155 ? 13.73570 -11.78662 24.67140 1.000 14.38206 722 TYR A C 1
ATOM 5870 O O . TYR B 1 155 ? 12.59878 -12.11140 25.06146 1.000 15.54905 722 TYR A O 1
ATOM 5888 N N . HIS B 1 156 ? 14.00070 -10.56918 24.20177 1.000 13.63551 723 HIS A N 1
ATOM 5889 C CA . HIS B 1 156 ? 12.97847 -9.53103 24.26701 1.000 14.27224 723 HIS A CA 1
ATOM 5890 C C . HIS B 1 156 ? 12.03195 -9.52376 23.07490 1.000 14.52680 723 HIS A C 1
ATOM 5891 O O . HIS B 1 156 ? 11.06702 -8.74059 23.07253 1.000 15.34750 723 HIS A O 1
ATOM 5905 N N . ALA B 1 157 ? 12.19291 -10.44858 22.12547 1.000 14.01847 724 ALA A N 1
ATOM 5906 C CA . ALA B 1 157 ? 11.26127 -10.49245 21.02013 1.000 14.55812 724 ALA A CA 1
ATOM 5907 C C . ALA B 1 157 ? 9.94632 -11.02783 21.51500 1.000 16.16705 724 ALA A C 1
ATOM 5908 O O . ALA B 1 157 ? 9.90437 -11.88343 22.39777 1.000 18.36730 724 ALA A O 1
ATOM 5915 N N . ARG B 1 158 ? 8.85614 -10.54595 20.93196 1.000 21.53656 725 ARG A N 1
ATOM 5916 C CA . ARG B 1 158 ? 7.57274 -11.11132 21.32148 1.000 26.28751 725 ARG A CA 1
ATOM 5917 C C . ARG B 1 158 ? 7.53597 -12.61090 21.01911 1.000 27.77369 725 ARG A C 1
ATOM 5918 O O . ARG B 1 158 ? 8.16611 -13.08889 20.07198 1.000 26.58941 725 ARG A O 1
ATOM 5939 N N . PRO B 1 159 ? 6.83700 -13.38969 21.84977 1.000 38.67163 726 PRO A N 1
ATOM 5940 C CA . PRO B 1 159 ? 6.96087 -14.85943 21.76000 1.000 50.44970 726 PRO A CA 1
ATOM 5941 C C . PRO B 1 159 ? 6.50197 -15.44867 20.43108 1.000 49.81690 726 PRO A C 1
ATOM 5942 O O . PRO B 1 159 ? 6.96317 -16.53160 20.04702 1.000 41.56606 726 PRO A O 1
ATOM 5953 N N . ASP B 1 160 ? 5.58929 -14.79335 19.72571 1.000 47.00812 727 ASP A N 1
ATOM 5954 C CA . ASP B 1 160 ? 5.15041 -15.29611 18.43496 1.000 53.22290 727 ASP A CA 1
ATOM 5955 C C . ASP B 1 160 ? 5.88342 -14.63032 17.27917 1.000 47.70105 727 ASP A C 1
ATOM 5956 O O . ASP B 1 160 ? 5.52741 -14.87273 16.12199 1.000 51.39900 727 ASP A O 1
ATOM 5965 N N . SER B 1 161 ? 6.90436 -13.80785 17.55620 1.000 30.01090 728 SER A N 1
ATOM 5966 C CA . SER B 1 161 ? 7.55890 -13.06457 16.49003 1.000 25.39415 728 SER A CA 1
ATOM 5967 C C . SER B 1 161 ? 8.67292 -13.89844 15.87090 1.000 20.73070 728 SER A C 1
ATOM 5968 O O . SER B 1 161 ? 9.39047 -14.64561 16.55187 1.000 17.84682 728 SER A O 1
ATOM 5976 N N . ASP B 1 162 ? 8.84899 -13.70765 14.57239 1.000 15.40957 729 ASP A N 1
ATOM 5977 C CA . ASP B 1 162 ? 10.03764 -14.22172 13.90323 1.000 14.05011 729 ASP A CA 1
ATOM 5978 C C . ASP B 1 162 ? 11.31164 -13.59641 14.45352 1.000 12.44146 729 ASP A C 1
ATOM 5979 O O . ASP B 1 162 ? 12.39682 -14.16607 14.26891 1.000 11.56167 729 ASP A O 1
ATOM 5988 N N . GLN B 1 163 ? 11.20862 -12.43241 15.11925 1.000 12.47835 730 GLN A N 1
AT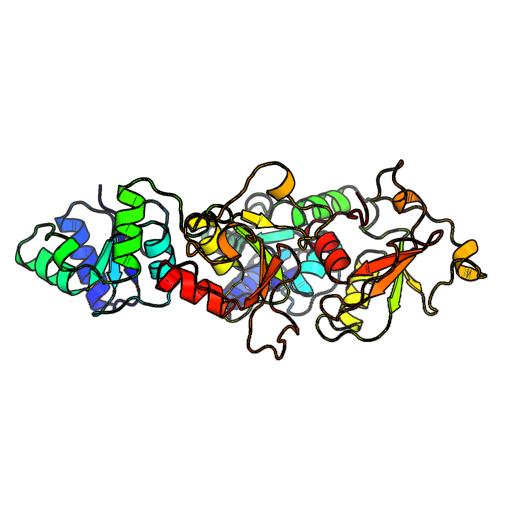OM 5989 C CA . GLN B 1 163 ? 12.38361 -11.79753 15.71490 1.000 13.38378 730 GLN A CA 1
ATOM 5990 C C . GLN B 1 163 ? 12.95293 -12.58917 16.86923 1.000 11.38870 730 GLN A C 1
ATOM 5991 O O . GLN B 1 163 ? 14.08489 -12.30853 17.28231 1.000 10.38408 730 GLN A O 1
ATOM 6005 N N . ARG B 1 164 ? 12.23246 -13.60568 17.34818 1.000 12.23981 731 ARG A N 1
ATOM 6006 C CA . ARG B 1 164 ? 12.80494 -14.49211 18.35836 1.000 12.55390 731 ARG A CA 1
ATOM 6007 C C . ARG B 1 164 ? 14.03415 -15.21372 17.83458 1.000 11.67889 731 ARG A C 1
ATOM 6008 O O . ARG B 1 164 ? 14.98966 -15.43558 18.57999 1.000 11.61008 731 ARG A O 1
ATOM 6029 N N . PHE B 1 165 ? 14.01176 -15.65209 16.56311 1.000 11.39970 732 PHE A N 1
ATOM 6030 C CA . PHE B 1 165 ? 15.12020 -16.40292 16.00398 1.000 11.00878 732 PHE A CA 1
ATOM 6031 C C . PHE B 1 165 ? 15.69883 -15.80561 14.73136 1.000 11.19507 732 PHE A C 1
ATOM 6032 O O . PHE B 1 165 ? 16.73299 -16.29480 14.26318 1.000 9.92124 732 PHE A O 1
ATOM 6049 N N . CYS B 1 166 ? 15.06145 -14.82085 14.13021 1.000 9.85503 733 CYS A N 1
ATOM 6050 C CA . CYS B 1 166 ? 15.67702 -14.01504 13.06111 1.000 9.20730 733 CYS A CA 1
ATOM 6051 C C . CYS B 1 166 ? 16.16700 -12.73767 13.71892 1.000 8.73036 733 CYS A C 1
ATOM 6052 O O . CYS B 1 166 ? 15.37698 -11.81412 13.96072 1.000 9.64174 733 CYS A O 1
ATOM 6060 N N . THR B 1 167 ? 17.45586 -12.70104 14.07088 1.000 8.00254 734 THR A N 1
ATOM 6061 C CA . THR B 1 167 ? 17.94270 -11.67904 14.98580 1.000 7.73310 734 THR A CA 1
ATOM 6062 C C . THR B 1 167 ? 19.01477 -10.78440 14.38822 1.000 7.84977 734 THR A C 1
ATOM 6063 O O . THR B 1 167 ? 19.70923 -10.08098 15.13673 1.000 8.61419 734 THR A O 1
ATOM 6074 N N . GLN B 1 168 ? 19.19225 -10.80090 13.07975 1.000 8.95580 735 GLN A N 1
ATOM 6075 C CA . GLN B 1 168 ? 20.18876 -9.99716 12.39505 1.000 9.16843 735 GLN A CA 1
ATOM 6076 C C . GLN B 1 168 ? 19.50422 -8.83489 11.68358 1.000 10.17649 735 GLN A C 1
ATOM 6077 O O . GLN B 1 168 ? 18.43081 -8.99739 11.09064 1.000 9.40228 735 GLN A O 1
ATOM 6091 N N . TYR B 1 169 ? 20.10962 -7.65589 11.78400 1.000 9.03197 736 TYR A N 1
ATOM 6092 C CA . TYR B 1 169 ? 19.53447 -6.40241 11.32698 1.000 13.43707 736 TYR A CA 1
ATOM 6093 C C . TYR B 1 169 ? 20.52504 -5.59153 10.50134 1.000 14.63263 736 TYR A C 1
ATOM 6094 O O . TYR B 1 169 ? 21.64315 -5.31789 10.95083 1.000 12.05433 736 TYR A O 1
ATOM 6112 N N . ILE B 1 170 ? 20.09544 -5.17420 9.32398 1.000 9.99566 737 ILE A N 1
ATOM 6113 C CA . ILE B 1 170 ? 20.77915 -4.15818 8.54528 1.000 13.28544 737 ILE A CA 1
ATOM 6114 C C . ILE B 1 170 ? 20.07218 -2.86663 8.89840 1.000 13.57595 737 ILE A C 1
ATOM 6115 O O . ILE B 1 170 ? 18.87162 -2.71694 8.61541 1.000 13.19764 737 ILE A O 1
ATOM 6131 N N . ILE B 1 171 ? 20.78958 -1.94610 9.54075 1.000 13.09007 738 ILE A N 1
ATOM 6132 C CA . ILE B 1 171 ? 20.22226 -0.67082 9.95438 1.000 14.00498 738 ILE A CA 1
ATOM 6133 C C . ILE B 1 171 ? 20.63635 0.38391 8.94186 1.000 18.51306 738 ILE A C 1
ATOM 6134 O O . ILE B 1 171 ? 21.83025 0.53360 8.65601 1.000 15.56718 738 ILE A O 1
ATOM 6150 N N . TYR B 1 172 ? 19.65819 1.13080 8.42472 1.000 16.73328 739 TYR A N 1
ATOM 6151 C CA . TYR B 1 172 ? 19.90132 2.27218 7.54986 1.000 18.93765 739 TYR A CA 1
ATOM 6152 C C . TYR B 1 172 ? 19.19604 3.51559 8.09678 1.000 20.62957 739 TYR A C 1
ATOM 6153 O O . TYR B 1 172 ? 18.19388 3.42941 8.80922 1.000 20.37776 739 TYR A O 1
ATOM 6171 N N . GLU B 1 173 ? 19.72645 4.68069 7.76122 1.000 22.68867 740 GLU A N 1
ATOM 6172 C CA . GLU B 1 173 ? 19.06773 5.91176 8.16013 1.000 24.84701 740 GLU A CA 1
ATOM 6173 C C . GLU B 1 173 ? 17.92874 6.16415 7.18344 1.000 30.30193 740 GLU A C 1
ATOM 6174 O O . GLU B 1 173 ? 18.15982 6.23643 5.96839 1.000 28.72939 740 GLU A O 1
ATOM 6186 N N . ASP B 1 174 ? 16.70847 6.33331 7.70090 1.000 39.01584 741 ASP A N 1
ATOM 6187 C CA . ASP B 1 174 ? 15.54006 6.39752 6.82831 1.000 46.30184 741 ASP A CA 1
ATOM 6188 C C . ASP B 1 174 ? 15.28733 7.82539 6.35789 1.000 54.46766 741 ASP A C 1
ATOM 6189 O O . ASP B 1 174 ? 16.08326 8.73378 6.59356 1.000 50.61631 741 ASP A O 1
ATOM 6198 N N . LEU B 1 175 ? 14.19192 8.01537 5.62194 1.000 90.91431 742 LEU A N 1
ATOM 6199 C CA . LEU B 1 175 ? 13.91731 9.28971 4.95211 1.000 102.90059 742 LEU A CA 1
ATOM 6200 C C . LEU B 1 175 ? 15.01688 9.62664 3.94098 1.000 98.65244 742 LEU A C 1
ATOM 6201 O O . LEU B 1 175 ? 15.27128 10.79542 3.63240 1.000 101.25591 742 LEU A O 1
ATOM 6217 N N . CYS B 1 176 ? 15.66800 8.58334 3.42190 1.000 95.81430 743 CYS A N 1
ATOM 6218 C CA . CYS B 1 176 ? 16.65732 8.69323 2.35820 1.000 101.83794 743 CYS A CA 1
ATOM 6219 C C . CYS B 1 176 ? 16.11122 8.11971 1.05588 1.000 107.48604 743 CYS A C 1
ATOM 6220 O O . CYS B 1 176 ? 16.87785 7.80355 0.13849 1.000 100.41001 743 CYS A O 1
ATOM 6228 N N . ASN B 1 177 ? 14.78582 7.97355 0.97881 1.000 111.48845 744 ASN A N 1
ATOM 6229 C CA . ASN B 1 177 ? 14.08014 7.52999 -0.21979 1.000 103.79243 744 ASN A CA 1
ATOM 6230 C C . ASN B 1 177 ? 14.43929 6.09180 -0.58559 1.000 96.18468 744 ASN A C 1
ATOM 6231 O O . ASN B 1 177 ? 14.40151 5.70922 -1.75964 1.000 93.47992 744 ASN A O 1
ATOM 6242 N N . TYR B 1 178 ? 14.79643 5.29234 0.42056 1.000 83.12287 745 TYR A N 1
ATOM 6243 C CA . TYR B 1 178 ? 14.95858 3.85046 0.27884 1.000 79.36780 745 TYR A CA 1
ATOM 6244 C C . TYR B 1 178 ? 13.95680 3.14078 1.17935 1.000 78.71625 745 TYR A C 1
ATOM 6245 O O . TYR B 1 178 ? 13.89949 3.40670 2.38471 1.000 79.82364 745 TYR A O 1
ATOM 6263 N N . HIS B 1 179 ? 13.16965 2.24564 0.58682 1.000 82.06843 746 HIS A N 1
ATOM 6264 C CA . HIS B 1 179 ? 12.26533 1.35547 1.30476 1.000 74.58220 746 HIS A CA 1
ATOM 6265 C C . HIS B 1 179 ? 12.39889 -0.02059 0.67577 1.000 66.00773 746 HIS A C 1
ATOM 6266 O O . HIS B 1 179 ? 12.10934 -0.18515 -0.51577 1.000 65.52474 746 HIS A O 1
ATOM 6280 N N . PRO B 1 180 ? 12.86686 -1.01965 1.42321 1.000 48.92508 747 PRO A N 1
ATOM 6281 C CA . PRO B 1 180 ? 13.06609 -2.34006 0.82482 1.000 48.62911 747 PRO A CA 1
ATOM 6282 C C . PRO B 1 180 ? 11.75441 -2.93316 0.34373 1.000 51.24643 747 PRO A C 1
ATOM 6283 O O . PRO B 1 180 ? 10.68514 -2.64172 0.88559 1.000 42.79567 747 PRO A O 1
ATOM 6294 N N . GLU B 1 181 ? 11.85213 -3.76555 -0.70265 1.000 78.32051 748 GLU A N 1
ATOM 6295 C CA . GLU B 1 181 ? 10.68671 -4.50608 -1.17612 1.000 80.81723 748 GLU A CA 1
ATOM 6296 C C . GLU B 1 181 ? 10.14026 -5.39184 -0.07384 1.000 80.65486 748 GLU A C 1
ATOM 6297 O O . GLU B 1 181 ? 8.92694 -5.44107 0.15800 1.000 82.33206 748 GLU A O 1
ATOM 6309 N N . ARG B 1 182 ? 11.02913 -6.07854 0.63433 1.000 53.19968 749 ARG A N 1
ATOM 6310 C CA . ARG B 1 182 ? 10.63972 -6.92686 1.74091 1.000 42.27069 749 ARG A CA 1
ATOM 6311 C C . ARG B 1 182 ? 11.57844 -6.66217 2.89717 1.000 33.23953 749 ARG A C 1
ATOM 6312 O O . ARG B 1 182 ? 12.79462 -6.50872 2.72888 1.000 32.06025 749 ARG A O 1
ATOM 6333 N N . VAL B 1 183 ? 10.98519 -6.63586 4.08240 1.000 26.95132 750 VAL A N 1
ATOM 6334 C CA . VAL B 1 183 ? 11.72450 -6.24209 5.26176 1.000 28.10017 750 VAL A CA 1
ATOM 6335 C C . VAL B 1 183 ? 12.60226 -7.35761 5.79004 1.000 16.42904 750 VAL A C 1
ATOM 6336 O O . VAL B 1 183 ? 13.40768 -7.09426 6.66989 1.000 18.58398 750 VAL A O 1
ATOM 6349 N N . ARG B 1 184 ? 12.42820 -8.59735 5.32912 1.000 16.09811 751 ARG A N 1
ATOM 6350 C CA . ARG B 1 184 ? 13.22482 -9.69959 5.84639 1.000 14.53901 751 ARG A CA 1
ATOM 6351 C C . ARG B 1 184 ? 13.62182 -10.64692 4.72531 1.000 15.33576 751 ARG A C 1
ATOM 6352 O O . ARG B 1 184 ? 12.82613 -10.98120 3.85310 1.000 17.10150 751 ARG A O 1
ATOM 6373 N N . GLN B 1 185 ? 14.87291 -11.05844 4.75306 1.000 14.34705 752 GLN A N 1
ATOM 6374 C CA . GLN B 1 185 ? 15.35672 -12.11740 3.88233 1.000 16.24624 752 GLN A CA 1
ATOM 6375 C C . GLN B 1 185 ? 16.12162 -13.08840 4.76728 1.000 14.05742 752 GLN A C 1
ATOM 6376 O O . GLN B 1 185 ? 17.13246 -12.72065 5.38106 1.000 12.65245 752 GLN A O 1
ATOM 6390 N N . GLY B 1 186 ? 15.60904 -14.30616 4.87909 1.000 15.15347 753 GLY A N 1
ATOM 6391 C CA . GLY B 1 186 ? 16.22732 -15.23807 5.80370 1.000 14.35889 753 GLY A CA 1
ATOM 6392 C C . GLY B 1 186 ? 16.18356 -14.69048 7.21702 1.000 11.99871 753 GLY A C 1
ATOM 6393 O O . GLY B 1 186 ? 15.15376 -14.23894 7.70532 1.000 11.95868 753 GLY A O 1
ATOM 6397 N N . LYS B 1 187 ? 17.31011 -14.72952 7.90364 1.000 11.01910 754 LYS A N 1
ATOM 6398 C CA . LYS B 1 187 ? 17.37979 -14.28184 9.27813 1.000 9.88129 754 LYS A CA 1
ATOM 6399 C C . LYS B 1 187 ? 17.65305 -12.78388 9.41394 1.000 9.19613 754 LYS A C 1
ATOM 6400 O O . LYS B 1 187 ? 17.81164 -12.30196 10.55072 1.000 10.39383 754 LYS A O 1
ATOM 6419 N N . VAL B 1 188 ? 17.67762 -12.04777 8.30885 1.000 9.96913 755 VAL A N 1
ATOM 6420 C CA . VAL B 1 188 ? 18.16896 -10.67132 8.25809 1.000 9.29200 755 VAL A CA 1
ATOM 6421 C C . VAL B 1 188 ? 17.03523 -9.71592 7.93223 1.000 9.98564 755 VAL A C 1
ATOM 6422 O O . VAL B 1 188 ? 16.48508 -9.75539 6.82702 1.000 11.08511 755 VAL A O 1
ATOM 6435 N N . TRP B 1 189 ? 16.76993 -8.79769 8.84381 1.000 11.73507 756 TRP A N 1
ATOM 6436 C CA . TRP B 1 189 ? 15.82981 -7.70946 8.65074 1.000 13.84015 756 TRP A CA 1
ATOM 6437 C C . TRP B 1 189 ? 16.54850 -6.48881 8.11672 1.000 13.15826 756 TRP A C 1
ATOM 6438 O O . TRP B 1 189 ? 17.72684 -6.25022 8.41516 1.000 11.12953 756 TRP A O 1
ATOM 6459 N N . LYS B 1 190 ? 15.81196 -5.68271 7.38626 1.000 13.81934 757 LYS A N 1
ATOM 6460 C CA . LYS B 1 190 ? 16.23095 -4.34066 7.00096 1.000 15.40343 757 LYS A CA 1
ATOM 6461 C C . LYS B 1 190 ? 15.38274 -3.36033 7.78909 1.000 15.60721 757 LYS A C 1
ATOM 6462 O O . LYS B 1 190 ? 14.15902 -3.32729 7.61171 1.000 18.04335 757 LYS A O 1
ATOM 6481 N N . ALA B 1 191 ? 16.02075 -2.56750 8.66048 1.000 13.11847 758 ALA A N 1
ATOM 6482 C CA . ALA B 1 191 ? 15.26216 -1.70868 9.57339 1.000 17.57574 758 ALA A CA 1
ATOM 6483 C C . ALA B 1 191 ? 15.82871 -0.29781 9.62121 1.000 17.84585 758 ALA A C 1
ATOM 6484 O O . ALA B 1 191 ? 17.05038 -0.11464 9.65222 1.000 13.59851 758 ALA A O 1
ATOM 6491 N N . PRO B 1 192 ? 14.96829 0.71240 9.65048 1.000 16.29035 759 PRO A N 1
ATOM 6492 C CA . PRO B 1 192 ? 15.45813 2.08813 9.74836 1.000 15.67926 759 PRO A CA 1
ATOM 6493 C C . PRO B 1 192 ? 15.96661 2.39908 11.14753 1.000 16.06401 759 PRO A C 1
ATOM 6494 O O . PRO B 1 192 ? 15.52752 1.81795 12.13655 1.000 14.62865 759 PRO A O 1
ATOM 6505 N N . SER B 1 193 ? 16.87865 3.36933 11.22997 1.000 16.56014 760 SER A N 1
ATOM 6506 C CA . SER B 1 193 ? 17.40809 3.74818 12.53006 1.000 17.33319 760 SER A CA 1
ATOM 6507 C C . SER B 1 193 ? 16.30784 4.26369 13.45801 1.000 18.82962 760 SER A C 1
ATOM 6508 O O . SER B 1 193 ? 16.42753 4.13432 14.68617 1.000 16.72644 760 SER A O 1
ATOM 6516 N N . SER B 1 194 ? 15.21898 4.81215 12.90402 1.000 18.29259 761 SER A N 1
ATOM 6517 C CA . SER B 1 194 ? 14.10546 5.27394 13.73849 1.000 18.97816 761 SER A CA 1
ATOM 6518 C C . SER B 1 194 ? 13.44442 4.12033 14.49958 1.000 18.94669 761 SER A C 1
ATOM 6519 O O . SER B 1 194 ? 12.98414 4.30411 15.63310 1.000 18.63060 761 SER A O 1
ATOM 6527 N N . TRP B 1 195 ? 13.35098 2.94092 13.87805 1.000 16.85080 762 TRP A N 1
ATOM 6528 C CA . TRP B 1 195 ? 12.87778 1.74878 14.57810 1.000 17.76507 762 TRP A CA 1
ATOM 6529 C C . TRP B 1 195 ? 13.77087 1.42921 15.77480 1.000 16.19265 762 TRP A C 1
ATOM 6530 O O . TRP B 1 195 ? 13.28970 1.18132 16.88998 1.000 14.94031 762 TRP A O 1
ATOM 6551 N N . PHE B 1 196 ? 15.07832 1.46117 15.55996 1.000 16.40847 763 PHE A N 1
ATOM 6552 C CA . PHE B 1 196 ? 16.03319 1.15090 16.61592 1.000 14.60688 763 PHE A CA 1
ATOM 6553 C C . PHE B 1 196 ? 15.86753 2.09483 17.79362 1.000 14.83308 763 PHE A C 1
ATOM 6554 O O . PHE B 1 196 ? 15.81083 1.65242 18.95710 1.000 13.98280 763 PHE A O 1
ATOM 6571 N N . ILE B 1 197 ? 15.76121 3.40429 17.51596 1.000 15.54575 764 ILE A N 1
ATOM 6572 C CA . ILE B 1 197 ? 15.54959 4.39710 18.56620 1.000 16.78620 764 ILE A CA 1
ATOM 6573 C C . ILE B 1 197 ? 14.22624 4.14239 19.28632 1.000 17.42980 764 ILE A C 1
ATOM 6574 O O . ILE B 1 197 ? 14.13757 4.26256 20.51232 1.000 17.54939 764 ILE A O 1
ATOM 6590 N N . ASP B 1 198 ? 13.16322 3.84074 18.53923 1.000 18.62944 765 ASP A N 1
ATOM 6591 C CA . ASP B 1 198 ? 11.87897 3.57652 19.18143 1.000 18.44549 765 ASP A CA 1
ATOM 6592 C C . ASP B 1 198 ? 11.97289 2.37249 20.11719 1.000 19.75195 765 ASP A C 1
ATOM 6593 O O . ASP B 1 198 ? 11.32702 2.33690 21.17238 1.000 20.38567 765 ASP A O 1
ATOM 6602 N N . CYS B 1 199 ? 12.76220 1.36353 19.73242 1.000 15.92519 766 CYS A N 1
ATOM 6603 C CA . CYS B 1 199 ? 12.98036 0.20025 20.59215 1.000 15.43043 766 CYS A CA 1
ATOM 6604 C C . CYS B 1 199 ? 13.59403 0.61536 21.90957 1.000 14.90740 766 CYS A C 1
ATOM 6605 O O . CYS B 1 199 ? 13.19020 0.15200 22.97843 1.000 16.81314 766 CYS A O 1
ATOM 6613 N N . VAL B 1 200 ? 14.62516 1.44211 21.84599 1.000 15.95524 767 VAL A N 1
ATOM 6614 C CA . VAL B 1 200 ? 15.29674 1.85548 23.07208 1.000 15.96093 767 VAL A CA 1
ATOM 6615 C C . VAL B 1 200 ? 14.33584 2.64757 23.95350 1.000 17.88536 767 VAL A C 1
ATOM 6616 O O . VAL B 1 200 ? 14.20791 2.38519 25.15431 1.000 17.09134 767 VAL A O 1
ATOM 6629 N N . MET B 1 201 ? 13.65650 3.63930 23.37613 1.000 17.83071 768 MET A N 1
ATOM 6630 C CA . MET B 1 201 ? 12.82180 4.51763 24.19122 1.000 19.42983 768 MET A CA 1
ATOM 6631 C C . MET B 1 201 ? 11.70512 3.74743 24.87617 1.000 21.50559 768 MET A C 1
ATOM 6632 O O . MET B 1 201 ? 11.20234 4.18047 25.91755 1.000 20.71621 768 MET A O 1
ATOM 6646 N N . SER B 1 202 ? 11.24844 2.65302 24.28613 1.000 23.29658 769 SER A N 1
ATOM 6647 C CA . SER B 1 202 ? 10.17391 1.88895 24.89863 1.000 26.94152 769 SER A CA 1
ATOM 6648 C C . SER B 1 202 ? 10.69095 0.65802 25.63919 1.000 26.43956 769 SER A C 1
ATOM 6649 O O . SER B 1 202 ? 9.90526 -0.03201 26.30042 1.000 24.23418 769 SER A O 1
ATOM 6657 N N . PHE B 1 203 ? 11.99433 0.41073 25.59609 1.000 17.99340 770 PHE A N 1
ATOM 6658 C CA . PHE B 1 203 ? 12.60308 -0.84266 26.05058 1.000 16.17814 770 PHE A CA 1
ATOM 6659 C C . PHE B 1 203 ? 11.78693 -2.03675 25.57170 1.000 15.97398 770 PHE A C 1
ATOM 6660 O O . PHE B 1 203 ? 11.31130 -2.87545 26.34820 1.000 16.41616 770 PHE A O 1
ATOM 6677 N N . GLU B 1 204 ? 11.63928 -2.10270 24.25476 1.000 15.51229 771 GLU A N 1
ATOM 6678 C CA . GLU B 1 204 ? 10.93120 -3.19873 23.61067 1.000 18.62080 771 GLU A CA 1
ATOM 6679 C C . GLU B 1 204 ? 11.61710 -3.52436 22.29413 1.000 14.42517 771 GLU A C 1
ATOM 6680 O O . GLU B 1 204 ? 12.12891 -2.63742 21.61151 1.000 15.16306 771 GLU A O 1
ATOM 6692 N N . LEU B 1 205 ? 11.66154 -4.79712 21.95061 1.000 14.03389 772 LEU A N 1
ATOM 6693 C CA . LEU B 1 205 ? 12.08625 -5.18559 20.61569 1.000 14.46168 772 LEU A CA 1
ATOM 6694 C C . LEU B 1 205 ? 10.83003 -5.15471 19.77663 1.000 14.29676 772 LEU A C 1
ATOM 6695 O O . LEU B 1 205 ? 10.07103 -6.11374 19.71712 1.000 16.70981 772 LEU A O 1
ATOM 6711 N N . LEU B 1 206 ? 10.58849 -4.03016 19.15288 1.000 14.64834 773 LEU A N 1
ATOM 6712 C CA . LEU B 1 206 ? 9.33561 -3.78180 18.47814 1.000 16.01129 773 LEU A CA 1
ATOM 6713 C C . LEU B 1 206 ? 9.30017 -4.56654 17.17767 1.000 15.89082 773 LEU A C 1
ATOM 6714 O O . LEU B 1 206 ? 10.33194 -4.73140 16.52382 1.000 14.71213 773 LEU A O 1
ATOM 6730 N N . PRO B 1 207 ? 8.12155 -5.02877 16.77437 1.000 18.75048 774 PRO A N 1
ATOM 6731 C CA . PRO B 1 207 ? 8.02044 -5.77434 15.52159 1.000 19.59569 774 PRO A CA 1
ATOM 6732 C C . PRO B 1 207 ? 8.24660 -4.89307 14.30928 1.000 24.33253 774 PRO A C 1
ATOM 6733 O O . PRO B 1 207 ? 8.03407 -3.67604 14.33706 1.000 24.98281 774 PRO A O 1
ATOM 6744 N N . LEU B 1 208 ? 8.76664 -5.53328 13.26838 1.000 22.65493 775 LEU A N 1
ATOM 6745 C CA . LEU B 1 208 ? 8.85397 -4.99497 11.93184 1.000 26.79265 775 LEU A CA 1
ATOM 6746 C C . LEU B 1 208 ? 7.82738 -5.59805 10.97537 1.000 32.44362 775 LEU A C 1
ATOM 6747 O O . LEU B 1 208 ? 7.60397 -5.01814 9.91353 1.000 30.70889 775 LEU A O 1
ATOM 6763 N N . ASP B 1 209 ? 7.30338 -6.79302 11.25862 1.000 62.87167 776 ASP A N 1
ATOM 6764 C CA . ASP B 1 209 ? 6.24388 -7.40205 10.46218 1.000 71.84359 776 ASP A CA 1
ATOM 6765 C C . ASP B 1 209 ? 4.93095 -7.41391 11.23590 1.000 78.39288 776 ASP A C 1
ATOM 6766 O O . ASP B 1 209 ? 4.91767 -7.60622 12.45536 1.000 73.16026 776 ASP A O 1
ATOM 6775 N N . SER B 1 210 ? 3.82692 -7.25005 10.50459 1.000 94.38239 777 SER A N 1
ATOM 6776 C CA . SER B 1 210 ? 2.46270 -7.30534 11.06262 1.000 98.88194 777 SER A CA 1
ATOM 6777 C C . SER B 1 210 ? 2.35726 -6.84125 12.52550 1.000 95.97655 777 SER A C 1
ATOM 6778 O O . SER B 1 210 ? 1.55755 -7.37644 13.29739 1.000 95.37234 777 SER A O 1
#

Foldseek 3Di:
DAEEEEDQDDPVLVVLVCVLCVLVVHHYDHDDDLRHAEYEYAAQAQDLDLRSLLCLQSLHFYFHSVQSVVCVVVVHNPDSVVGGRDASSNVSNVCVVVVHAFLLALAEEEEDDDDDPQPPVSVVVNCVSRNYHYDPDDDDLPDDVQVPRFTAGPQDDPPDLCRGLRYEYEYAPPPPDDDPDQDDHSYGYYYVVLVSVCSSRVHNDDPPD/DAEEEEDQDDPVLLVLVVVLCVLVVHHYDHDDDLRHAEYEYAAQAQDLDLRSLLCLQSLHFYFYSVQSVVCVVVSHRPDRVVGGRDFRSNVSNVCVVVVHAFLLALAEEEEDDDDDPCDPVSVVSNCVSRNYHYDPDDDDPVPDPCVVDPTARPQADPPDLCRRLHYEYEYAPPPPDDDPDQDDPSYGYYYVVLVSVCSRRVGNDDPDD

Organism: Homo sapiens (NCBI:txid9606)